Protein AF-A0A6J4E8U5-F1 (afdb_monomer)

Secondary structure (DSSP, 8-state):
-PPPPPP--PPTTTT--TT----S--GGGGGGGHHHHSTT---HHHHHHHHHHHHHHHHHHHHHSSPBP-SS-EE-TT-EEEETTEEEEESS-EES--GGG-TTTEEE-S--HHHHHHHHHHHHTTT-TTEEEEEEP--SSSPPPTTEEEESSSSGGG--EEEEESB-TTS-B-TTTTTS--TT-EEEEEETTTT--EEEEEE-SPPEE-SSEEEEEEEEEEEESSSPPTT-EEEEEEE-SSSSS-PSPTT-EEEES-GGGPPTTEEE-BS-EEETTT-HHHHHHHHTT-S-EE-HHHHHH-GGGTTSEE-TTSSSEEEPPBSS--STT---S-----SSTTS-SSTTPPPPP--------------------TT--------S-----S---TT----PSP---SSS-S----SS---S----EEEEE--SS---HHHHHHHHHHHHHHHHHHHHHHHHTSPPPTTTT--EEE-TTT--TT--EE--SSS-EEEEEE-SSS-EEEEETTEEEEEEESEEEEEE-TT-EEEEEES--TT-EEEEE-

Structure (mmCIF, N/CA/C/O backbone):
data_AF-A0A6J4E8U5-F1
#
_entry.id   AF-A0A6J4E8U5-F1
#
loop_
_atom_site.group_PDB
_atom_site.id
_atom_site.type_symbol
_atom_site.label_atom_id
_atom_site.label_alt_id
_atom_site.label_comp_id
_atom_site.label_asym_id
_atom_site.label_entity_id
_atom_site.label_seq_id
_atom_site.pdbx_PDB_ins_code
_atom_site.Cartn_x
_atom_site.Cartn_y
_atom_site.Cartn_z
_atom_site.occupancy
_atom_site.B_iso_or_equiv
_atom_site.auth_seq_id
_atom_site.auth_comp_id
_atom_site.auth_asym_id
_atom_site.auth_atom_id
_atom_site.pdbx_PDB_model_num
ATOM 1 N N . MET A 1 1 ? -36.300 -8.104 49.965 1.00 54.97 1 MET A N 1
ATOM 2 C CA . MET A 1 1 ? -35.689 -7.523 51.179 1.00 54.97 1 MET A CA 1
ATOM 3 C C . MET A 1 1 ? -36.509 -6.294 51.526 1.00 54.97 1 MET A C 1
ATOM 5 O O . MET A 1 1 ? -36.659 -5.447 50.656 1.00 54.97 1 MET A O 1
ATOM 9 N N . THR A 1 2 ? -37.132 -6.241 52.702 1.00 74.25 2 THR A N 1
ATOM 10 C CA . THR A 1 2 ? -37.970 -5.097 53.093 1.00 74.25 2 THR A CA 1
ATOM 11 C C . THR A 1 2 ? -37.057 -3.926 53.445 1.00 74.25 2 THR A C 1
ATOM 13 O O . THR A 1 2 ? -36.171 -4.069 54.292 1.00 74.25 2 THR A O 1
ATOM 16 N N . GLN A 1 3 ? -37.217 -2.801 52.753 1.00 75.38 3 GLN A N 1
ATOM 17 C CA . GLN A 1 3 ? -36.509 -1.573 53.093 1.00 75.38 3 GLN A CA 1
ATOM 18 C C . GLN A 1 3 ? -37.220 -0.945 54.292 1.00 75.38 3 GLN A C 1
ATOM 20 O O . GLN A 1 3 ? -38.432 -0.732 54.233 1.00 75.38 3 GLN A O 1
ATOM 25 N N . TYR A 1 4 ? -36.499 -0.710 55.388 1.00 86.62 4 TYR A N 1
ATOM 26 C CA . TYR A 1 4 ? -37.088 -0.050 56.553 1.00 86.62 4 TYR A CA 1
ATOM 27 C C . TYR A 1 4 ? -37.432 1.396 56.194 1.00 86.62 4 TYR A C 1
ATOM 29 O O . TYR A 1 4 ? -36.729 2.042 55.410 1.00 86.62 4 TYR A O 1
ATOM 37 N N . THR A 1 5 ? -38.547 1.887 56.726 1.00 85.69 5 THR A N 1
ATOM 38 C CA . THR A 1 5 ? -38.986 3.265 56.522 1.00 85.69 5 THR A CA 1
ATOM 39 C C . THR A 1 5 ? -38.118 4.222 57.323 1.00 85.69 5 THR A C 1
ATOM 41 O O . THR A 1 5 ? -37.536 3.862 58.346 1.00 85.69 5 THR A O 1
ATOM 44 N N . ARG A 1 6 ? -38.040 5.461 56.847 1.00 87.94 6 ARG A N 1
ATOM 45 C CA . ARG A 1 6 ? -37.359 6.539 57.553 1.00 87.94 6 ARG A CA 1
ATOM 46 C C . ARG A 1 6 ? -38.002 6.771 58.936 1.00 87.94 6 ARG A C 1
ATOM 48 O O . ARG A 1 6 ? -39.231 6.722 59.017 1.00 87.94 6 ARG A O 1
ATOM 55 N N . PRO A 1 7 ? -37.210 7.023 59.996 1.00 87.56 7 PRO A N 1
ATOM 56 C CA . PRO A 1 7 ? -37.738 7.422 61.300 1.00 87.56 7 PRO A CA 1
ATOM 57 C C . PRO A 1 7 ? -38.568 8.708 61.221 1.00 87.56 7 PRO A C 1
ATOM 59 O O . PRO A 1 7 ? -38.315 9.562 60.377 1.00 87.56 7 PRO A O 1
ATOM 62 N N . ASP A 1 8 ? -39.521 8.856 62.136 1.00 85.44 8 ASP A N 1
ATOM 63 C CA . ASP A 1 8 ? -40.472 9.971 62.234 1.00 85.44 8 ASP A CA 1
ATOM 64 C C . ASP A 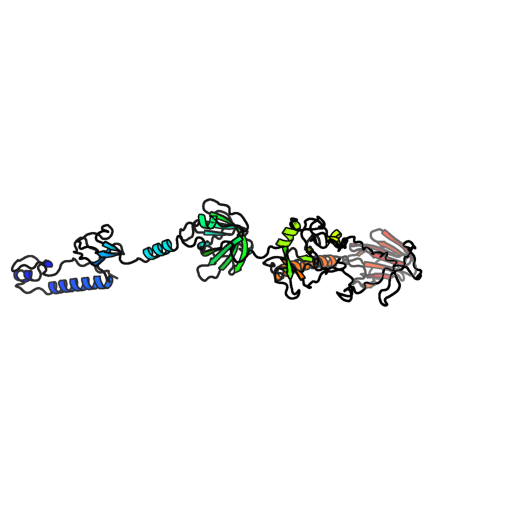1 8 ? -39.874 11.277 62.790 1.00 85.44 8 ASP A C 1
ATOM 66 O O . ASP A 1 8 ? -40.615 12.215 63.059 1.00 85.44 8 ASP A O 1
ATOM 70 N N . GLU A 1 9 ? -38.548 11.336 62.971 1.00 86.75 9 GLU A N 1
ATOM 71 C CA . GLU A 1 9 ? -37.777 12.478 63.511 1.00 86.75 9 GLU A CA 1
ATOM 72 C C . GLU A 1 9 ? -38.134 12.883 64.950 1.00 86.75 9 GLU A C 1
ATOM 74 O O . GLU A 1 9 ? -37.489 13.745 65.546 1.00 86.75 9 GLU A O 1
ATOM 79 N N . LEU A 1 10 ? -39.125 12.232 65.560 1.00 86.06 10 LEU A N 1
ATOM 80 C CA . LEU A 1 10 ? -39.510 12.492 66.934 1.00 86.06 10 LEU A CA 1
ATOM 81 C C . LEU A 1 10 ? -38.451 11.909 67.866 1.00 86.06 10 LEU A C 1
ATOM 83 O O . LEU A 1 10 ? -38.096 10.731 67.788 1.00 86.06 10 LEU A O 1
ATOM 87 N N . VAL A 1 11 ? -37.975 12.718 68.806 1.00 84.44 11 VAL A N 1
ATOM 88 C CA . VAL A 1 11 ? -37.080 12.276 69.880 1.00 84.44 11 VAL A CA 1
ATOM 89 C C . VAL A 1 11 ? -3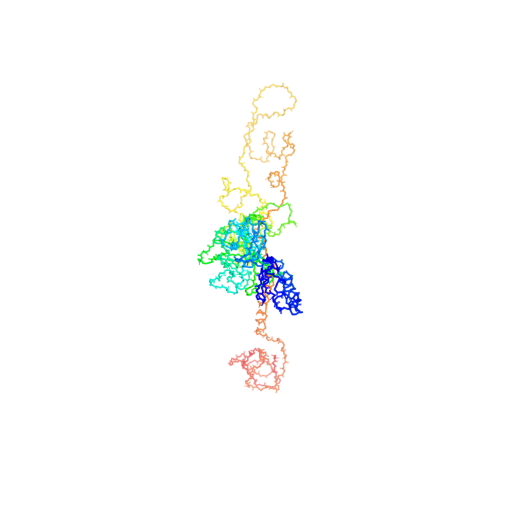7.920 11.966 71.115 1.00 84.44 11 VAL A C 1
ATOM 91 O O . VAL A 1 11 ? -38.792 12.740 71.500 1.00 84.44 11 VAL A O 1
ATOM 94 N N . PHE A 1 12 ? -37.683 10.809 71.735 1.00 85.62 12 PHE A N 1
ATOM 95 C CA . PHE A 1 12 ? -38.427 10.425 72.934 1.00 85.62 12 PHE A CA 1
ATOM 96 C C . PHE A 1 12 ? -38.141 11.401 74.084 1.00 85.62 12 PHE A C 1
ATOM 98 O O . PHE A 1 12 ? -36.977 11.670 74.375 1.00 85.62 12 PHE A O 1
ATOM 105 N N . ALA A 1 13 ? -39.193 11.891 74.744 1.00 81.19 13 ALA A N 1
ATOM 106 C CA . ALA A 1 13 ? -39.116 12.830 75.871 1.00 81.19 13 ALA A CA 1
ATOM 107 C C . ALA A 1 13 ? -38.509 14.224 75.563 1.00 81.19 13 ALA A C 1
ATOM 109 O O . ALA A 1 13 ? -38.202 14.965 76.496 1.00 81.19 13 ALA A O 1
ATOM 110 N N . SER A 1 14 ? -38.364 14.625 74.292 1.00 81.62 14 SER A N 1
ATOM 111 C CA . SER A 1 14 ? -37.821 15.946 73.919 1.00 81.62 14 SER A CA 1
ATOM 112 C C . SER A 1 14 ? -38.694 17.144 74.319 1.00 81.62 14 SER A C 1
ATOM 114 O O . SER A 1 14 ? -38.181 18.245 74.499 1.00 81.62 14 SER A O 1
ATOM 116 N N . GLY A 1 15 ? -40.002 16.942 74.473 1.00 72.19 15 GLY A N 1
ATOM 117 C CA . GLY A 1 15 ? -40.992 17.939 74.888 1.00 72.19 15 GLY A CA 1
ATOM 118 C C . GLY A 1 15 ? -41.545 17.715 76.298 1.00 72.19 15 GLY A C 1
ATOM 119 O O . GLY A 1 15 ? -42.555 18.321 76.659 1.00 72.19 15 GLY A O 1
ATOM 120 N N . ALA A 1 16 ? -40.932 16.833 77.095 1.00 73.44 16 ALA A N 1
ATOM 121 C CA . ALA A 1 16 ? -41.407 16.497 78.434 1.00 73.44 16 ALA A CA 1
ATOM 122 C C . ALA A 1 16 ? -41.320 17.710 79.384 1.00 73.44 16 ALA A C 1
ATOM 124 O O . ALA A 1 16 ? -40.240 18.081 79.845 1.00 73.44 16 ALA A O 1
ATOM 125 N N . LYS A 1 17 ? -42.465 18.325 79.709 1.00 67.44 17 LYS A N 1
ATOM 126 C CA . LYS A 1 17 ? -42.569 19.343 80.767 1.00 67.44 17 LYS A CA 1
ATOM 127 C C . LYS A 1 17 ? -42.861 18.691 82.125 1.00 67.44 17 LYS A C 1
ATOM 129 O O . LYS A 1 17 ? -43.536 17.661 82.163 1.00 67.44 17 LYS A O 1
ATOM 134 N N . PRO A 1 18 ? -42.438 19.294 83.249 1.00 58.97 18 PRO A N 1
ATOM 135 C CA . PRO A 1 18 ? -42.815 18.811 84.575 1.00 58.97 18 PRO A CA 1
ATOM 136 C C . PRO A 1 18 ? -44.346 18.791 84.759 1.00 58.97 18 PRO A C 1
ATOM 138 O O . PRO A 1 18 ? -44.987 19.836 84.680 1.00 58.97 18 PRO A O 1
ATOM 141 N N . GLY A 1 19 ? -44.927 17.614 85.020 1.00 61.56 19 GLY A N 1
ATOM 142 C CA . GLY A 1 19 ? -46.295 17.456 85.547 1.00 61.56 19 GLY A CA 1
ATOM 143 C C . GLY A 1 19 ? -47.474 17.659 84.583 1.00 61.56 19 GLY A C 1
ATOM 144 O O . GLY A 1 19 ? -48.606 17.749 85.042 1.00 61.56 19 GLY A O 1
ATOM 145 N N . GLU A 1 20 ? -47.253 17.749 83.273 1.00 53.22 20 GLU A N 1
ATOM 146 C CA . GLU A 1 20 ? -48.336 17.918 82.292 1.00 53.22 20 GLU A CA 1
ATOM 147 C C . GLU A 1 20 ? -48.806 16.515 81.785 1.00 53.22 20 GLU A C 1
ATOM 149 O O . GLU A 1 20 ? -47.967 15.622 81.618 1.00 53.22 20 GLU A O 1
ATOM 154 N N . LEU A 1 21 ? -50.090 16.345 81.415 1.00 59.47 21 LEU A N 1
ATOM 155 C CA . LEU A 1 21 ? -50.788 15.052 81.226 1.00 59.47 21 LEU A CA 1
ATOM 156 C C . LEU A 1 21 ? -51.552 14.966 79.866 1.00 59.47 21 LEU A C 1
ATOM 158 O O . LEU A 1 21 ? -52.423 15.801 79.628 1.00 59.47 21 LEU A O 1
ATOM 162 N N . GLN A 1 22 ? -51.260 14.001 78.965 1.00 55.72 22 GLN A N 1
ATOM 163 C CA . GLN A 1 22 ? -52.022 13.720 77.707 1.00 55.72 22 GLN A CA 1
ATOM 164 C C . GLN A 1 22 ? -51.954 12.236 77.252 1.00 55.72 22 GLN A C 1
ATOM 166 O O . GLN A 1 22 ? -51.261 11.431 77.862 1.00 55.72 22 GLN A O 1
ATOM 171 N N . SER A 1 23 ? -52.693 11.859 76.194 1.00 57.03 23 SER A N 1
ATOM 172 C CA . SER A 1 23 ? -52.841 10.496 75.639 1.00 57.03 23 SER A CA 1
ATOM 173 C C . SER A 1 23 ? -51.574 9.933 74.963 1.00 57.03 23 SER A C 1
ATOM 175 O O . SER A 1 23 ? -50.924 10.631 74.194 1.00 57.03 23 SER A O 1
ATOM 177 N N . PHE A 1 24 ? -51.250 8.650 75.181 1.00 60.25 24 PHE A N 1
ATOM 178 C CA . PHE A 1 24 ? -50.184 7.936 74.450 1.00 60.25 24 PHE A CA 1
ATOM 179 C C . PHE A 1 24 ? -50.704 7.410 73.087 1.00 60.25 24 PHE A C 1
ATOM 181 O O . PHE A 1 24 ? -51.873 7.018 73.036 1.00 60.25 24 PHE A O 1
ATOM 188 N N . PRO A 1 25 ? -49.899 7.329 71.996 1.00 66.12 25 PRO A N 1
ATOM 189 C CA . PRO A 1 25 ? -48.463 7.610 71.881 1.00 66.12 25 PRO A CA 1
ATOM 190 C C . PRO A 1 25 ? -48.136 9.079 71.583 1.00 66.12 25 PRO A C 1
ATOM 192 O O . PRO A 1 25 ? -48.115 9.505 70.433 1.00 66.12 25 PRO A O 1
ATOM 195 N N . ASP A 1 26 ? -47.781 9.830 72.624 1.00 75.25 26 ASP A N 1
ATOM 196 C CA . ASP A 1 26 ? -47.154 11.150 72.513 1.00 75.25 26 ASP A CA 1
ATOM 197 C C . ASP A 1 26 ? -45.639 10.989 72.731 1.00 75.25 26 ASP A C 1
ATOM 199 O O . ASP A 1 26 ? -45.117 11.103 73.844 1.00 75.25 26 ASP A O 1
ATOM 203 N N . ILE A 1 27 ? -44.935 10.610 71.658 1.00 83.25 27 ILE A N 1
ATOM 204 C CA . ILE A 1 27 ? -43.499 10.282 71.678 1.00 83.25 27 ILE A CA 1
ATOM 205 C C . ILE A 1 27 ? -42.634 11.426 72.256 1.00 83.25 27 ILE A C 1
ATOM 207 O O . ILE A 1 27 ? -41.789 11.133 73.114 1.00 83.25 27 ILE A O 1
ATOM 211 N N . PRO A 1 28 ? -42.825 12.707 71.872 1.00 81.94 28 PRO A N 1
ATOM 212 C CA . PRO A 1 28 ? -42.079 13.828 72.447 1.00 81.94 28 PRO A CA 1
ATOM 213 C C . PRO A 1 28 ? -42.230 14.003 73.962 1.00 81.94 28 PRO A C 1
ATOM 215 O O . PRO A 1 28 ? -41.312 14.503 74.599 1.00 81.94 28 PRO A O 1
ATOM 218 N N . ARG A 1 29 ? -43.338 13.594 74.586 1.00 75.38 29 ARG A N 1
ATOM 219 C CA . ARG A 1 29 ? -43.582 13.804 76.028 1.00 75.38 29 ARG A CA 1
ATOM 220 C C . ARG A 1 29 ? -42.949 12.747 76.937 1.00 75.38 29 ARG A C 1
ATOM 222 O O . ARG A 1 29 ? -42.732 12.984 78.126 1.00 75.38 29 ARG A O 1
ATOM 229 N N . GLY A 1 30 ? -42.628 11.579 76.390 1.00 76.81 30 GLY A N 1
ATOM 230 C CA . GLY A 1 30 ? -41.984 10.498 77.130 1.00 76.81 30 GLY A CA 1
ATOM 231 C C . GLY A 1 30 ? -42.890 9.814 78.162 1.00 76.81 30 GLY A C 1
ATOM 232 O O . GLY A 1 30 ? -44.110 9.774 78.023 1.00 76.81 30 GLY A O 1
ATOM 233 N N . TRP A 1 31 ? -42.296 9.265 79.228 1.00 75.19 31 TRP A N 1
ATOM 234 C CA . TRP A 1 31 ? -43.029 8.500 80.249 1.00 75.19 31 TRP A CA 1
ATOM 235 C C . TRP A 1 31 ? -43.909 9.342 81.182 1.00 75.19 31 TRP A C 1
ATOM 237 O O . TRP A 1 31 ? -44.617 8.767 81.996 1.00 75.19 31 TRP A O 1
ATOM 247 N N . GLY A 1 32 ? -43.926 10.676 81.071 1.00 68.69 32 GLY A N 1
ATOM 248 C CA . GLY A 1 32 ? -44.781 11.533 81.909 1.00 68.69 32 GLY A CA 1
ATOM 249 C C . GLY A 1 32 ? -46.279 11.190 81.839 1.00 68.69 32 GLY A C 1
ATOM 250 O O . GLY A 1 32 ? -47.021 11.505 82.759 1.00 68.69 32 GLY A O 1
ATOM 251 N N . VAL A 1 33 ? -46.699 10.476 80.790 1.00 68.50 33 VAL A N 1
ATOM 252 C CA . VAL A 1 33 ? -48.064 9.976 80.555 1.00 68.50 33 VAL A CA 1
ATOM 253 C C . VAL A 1 33 ? -48.461 8.792 81.457 1.00 68.50 33 VAL A C 1
ATOM 255 O O . VAL A 1 33 ? -49.646 8.501 81.627 1.00 68.50 33 VAL A O 1
ATOM 258 N N . THR A 1 34 ? -47.496 8.074 82.041 1.00 70.12 34 THR A N 1
ATOM 259 C CA . THR A 1 34 ? -47.772 6.828 82.783 1.00 70.12 34 THR A CA 1
ATOM 260 C C . THR A 1 34 ? -48.502 7.076 84.100 1.00 70.12 34 THR A C 1
ATOM 262 O O . THR A 1 34 ? -49.233 6.202 84.562 1.00 70.12 34 THR A O 1
ATOM 265 N N . PHE A 1 35 ? -48.354 8.260 84.705 1.00 68.50 35 PHE A N 1
ATOM 266 C CA . PHE A 1 35 ? -49.003 8.596 85.975 1.00 68.50 35 PHE A CA 1
ATOM 267 C C . PHE A 1 35 ? -50.536 8.608 85.883 1.00 68.50 35 PHE A C 1
ATOM 269 O O . PHE A 1 35 ? -51.182 8.142 86.820 1.00 68.50 35 PHE A O 1
ATOM 276 N N . ASP A 1 36 ? -51.109 9.014 84.745 1.00 61.97 36 ASP A N 1
ATOM 277 C CA . ASP A 1 36 ? -52.570 9.097 84.568 1.00 61.97 36 ASP A CA 1
ATOM 278 C C . ASP A 1 36 ? -53.208 7.802 84.088 1.00 61.97 36 ASP A C 1
ATOM 280 O O . ASP A 1 36 ? -54.362 7.515 84.395 1.00 61.97 36 ASP A O 1
ATOM 284 N N . GLN A 1 37 ? -52.478 7.040 83.274 1.00 69.00 37 GLN A N 1
ATOM 285 C CA . GLN A 1 37 ? -53.048 5.908 82.542 1.00 69.00 37 GLN A CA 1
ATOM 286 C C . GLN A 1 37 ? -52.728 4.574 83.202 1.00 69.00 37 GLN A C 1
ATOM 288 O O . GLN A 1 37 ? -53.488 3.619 83.066 1.00 69.00 37 GLN A O 1
ATOM 293 N N . THR A 1 38 ? -51.601 4.497 83.908 1.00 73.19 38 THR A N 1
ATOM 294 C CA . THR A 1 38 ? -51.058 3.233 84.413 1.00 73.19 38 THR A CA 1
ATOM 295 C C . THR A 1 38 ? -50.432 3.381 85.798 1.00 73.19 38 THR A C 1
ATOM 297 O O . THR A 1 38 ? -49.578 2.590 86.199 1.00 73.19 38 THR A O 1
ATOM 300 N N . THR A 1 39 ? -50.853 4.413 86.541 1.00 77.06 39 THR A N 1
ATOM 301 C CA . THR A 1 39 ? -50.437 4.663 87.932 1.00 77.06 39 THR A CA 1
ATOM 302 C C . THR A 1 39 ? -48.913 4.780 88.086 1.00 77.06 39 THR A C 1
ATOM 304 O O . THR A 1 39 ? -48.323 4.334 89.066 1.00 77.06 39 THR A O 1
ATOM 307 N N . GLY A 1 40 ? -48.256 5.370 87.088 1.00 72.06 40 GLY A N 1
ATOM 308 C CA . GLY A 1 40 ? -46.817 5.638 87.072 1.00 72.06 40 GLY A CA 1
ATOM 309 C C . GLY A 1 40 ? -45.962 4.506 86.499 1.00 72.06 40 GLY A C 1
ATOM 310 O O . GLY A 1 40 ? -44.753 4.687 86.364 1.00 72.06 40 GLY A O 1
ATOM 311 N N . VAL A 1 41 ? -46.550 3.367 86.108 1.00 77.94 41 VAL A N 1
ATOM 312 C CA . VAL A 1 41 ? -45.803 2.203 85.596 1.00 77.94 41 VAL A CA 1
ATOM 313 C C . VAL A 1 41 ? -46.083 1.992 84.105 1.00 77.94 41 VAL A C 1
ATOM 315 O O . VAL A 1 41 ? -47.188 1.585 83.755 1.00 77.94 41 VAL A O 1
ATOM 318 N N . PRO A 1 42 ? -45.127 2.244 83.195 1.00 77.50 42 PRO A N 1
ATOM 319 C CA . PRO A 1 42 ? -45.363 2.025 81.773 1.00 77.50 42 PRO A CA 1
ATOM 320 C C . PRO A 1 42 ? -45.627 0.547 81.422 1.00 77.50 42 PRO A C 1
ATOM 322 O O . PRO A 1 42 ? -44.873 -0.323 81.866 1.00 77.50 42 PRO A O 1
ATOM 325 N N . PRO A 1 43 ? -46.650 0.237 80.598 1.00 81.44 43 PRO A N 1
ATOM 326 C CA . PRO A 1 43 ? -46.920 -1.118 80.125 1.00 81.44 43 PRO A CA 1
ATOM 327 C C . PRO A 1 43 ? -45.787 -1.686 79.270 1.00 81.44 43 PRO A C 1
ATOM 329 O O . PRO A 1 43 ? -45.115 -0.962 78.532 1.00 81.44 43 PRO A O 1
ATOM 332 N N . MET A 1 44 ? -45.651 -3.016 79.275 1.00 82.25 44 MET A N 1
ATOM 333 C CA . MET A 1 44 ? -44.673 -3.741 78.449 1.00 82.25 44 MET A CA 1
ATOM 334 C C . MET A 1 44 ? -44.825 -3.441 76.947 1.00 82.25 44 MET A C 1
ATOM 336 O O . MET A 1 44 ? -43.844 -3.388 76.211 1.00 82.25 44 MET A O 1
ATOM 340 N N . GLU A 1 45 ? -46.050 -3.186 76.485 1.00 81.19 45 GLU A N 1
ATOM 341 C CA . GLU A 1 45 ? -46.334 -2.831 75.091 1.00 81.19 45 GLU A CA 1
ATOM 342 C C . GLU A 1 45 ? -45.668 -1.515 74.666 1.00 81.19 45 GLU A C 1
ATOM 344 O O . GLU A 1 45 ? -45.194 -1.406 73.535 1.00 81.19 45 GLU A O 1
ATOM 349 N N . TRP A 1 46 ? -45.560 -0.534 75.569 1.00 82.12 46 TRP A N 1
ATOM 350 C CA . TRP A 1 46 ? -44.908 0.745 75.269 1.00 82.12 46 TRP A CA 1
ATOM 351 C C . TRP A 1 46 ? -43.387 0.579 75.182 1.00 82.12 46 TRP A C 1
ATOM 353 O O . TRP A 1 46 ? -42.753 1.175 74.310 1.00 82.12 46 TRP A O 1
ATOM 363 N N . PHE A 1 47 ? -42.802 -0.283 76.023 1.00 82.88 47 PHE A N 1
ATOM 364 C CA . PHE A 1 47 ? -41.392 -0.670 75.909 1.00 82.88 47 PHE A CA 1
ATOM 365 C C . PHE A 1 47 ? -41.115 -1.385 74.586 1.00 82.88 47 PHE A C 1
ATOM 367 O O . PHE A 1 47 ? -40.195 -1.000 73.866 1.00 82.88 47 PHE A O 1
ATOM 374 N N . ASN A 1 48 ? -41.946 -2.365 74.222 1.00 85.69 48 ASN A N 1
ATOM 375 C CA . ASN A 1 48 ? -41.831 -3.069 72.945 1.00 85.69 48 ASN A CA 1
ATOM 376 C C . ASN A 1 48 ? -41.917 -2.102 71.755 1.00 85.69 48 ASN A C 1
ATOM 378 O O . ASN A 1 48 ? -41.126 -2.214 70.820 1.00 85.69 48 ASN A O 1
ATOM 382 N N . ALA A 1 49 ? -42.829 -1.125 71.798 1.00 85.50 49 ALA A N 1
ATOM 383 C CA . ALA A 1 49 ? -42.955 -0.104 70.760 1.00 85.50 49 ALA A CA 1
ATOM 384 C C . ALA A 1 49 ? -41.710 0.798 70.662 1.00 85.50 49 ALA A C 1
ATOM 386 O O . ALA A 1 49 ? -41.239 1.076 69.558 1.00 85.50 49 ALA A O 1
ATOM 387 N N . LEU A 1 50 ? -41.144 1.222 71.798 1.00 86.50 50 LEU A N 1
ATOM 388 C CA . LEU A 1 50 ? -39.947 2.067 71.834 1.00 86.50 50 LEU A CA 1
ATOM 389 C C . LEU A 1 50 ? -38.702 1.331 71.313 1.00 86.50 50 LEU A C 1
ATOM 391 O O . LEU A 1 50 ? -37.958 1.883 70.497 1.00 86.50 50 LEU A O 1
ATOM 395 N N . PHE A 1 51 ? -38.486 0.086 71.752 1.00 88.88 51 PHE A N 1
ATOM 396 C CA . PHE A 1 51 ? -37.382 -0.743 71.262 1.00 88.88 51 PHE A CA 1
ATOM 397 C C . PHE A 1 51 ? -37.531 -1.045 69.775 1.00 88.88 51 PHE A C 1
ATOM 399 O O . PHE A 1 51 ? -36.575 -0.869 69.027 1.00 88.88 51 PHE A O 1
ATOM 406 N N . LYS A 1 52 ? -38.744 -1.384 69.321 1.00 89.25 52 LYS A N 1
ATOM 407 C CA . LYS A 1 52 ? -39.024 -1.590 67.899 1.00 89.25 52 LYS A CA 1
ATOM 408 C C . LYS A 1 52 ? -38.700 -0.345 67.069 1.00 89.25 52 LYS A C 1
ATOM 410 O O . LYS A 1 52 ? -37.979 -0.465 66.086 1.00 89.25 52 LYS A O 1
ATOM 415 N N . ARG A 1 53 ? -39.160 0.846 67.480 1.00 90.31 53 ARG A N 1
ATOM 416 C CA . ARG A 1 53 ? -38.851 2.111 66.782 1.00 90.31 53 ARG A CA 1
ATOM 417 C C . ARG A 1 53 ? -37.341 2.359 66.696 1.00 90.31 53 ARG A C 1
ATOM 419 O O . ARG A 1 53 ? -36.848 2.796 65.660 1.00 90.31 53 ARG A O 1
ATOM 426 N N . SER A 1 54 ? -36.612 2.053 67.767 1.00 89.06 54 SER A N 1
ATOM 427 C CA . SER A 1 54 ? -35.157 2.229 67.831 1.00 89.06 54 SER A CA 1
ATOM 428 C C . SER A 1 54 ? -34.426 1.249 66.906 1.00 89.06 54 SER A C 1
ATOM 430 O O . SER A 1 54 ? -33.574 1.659 66.119 1.00 89.06 54 SER A O 1
ATOM 432 N N . ASP A 1 55 ? -34.803 -0.029 66.933 1.00 91.50 55 ASP A N 1
ATOM 433 C CA . ASP A 1 55 ? -34.233 -1.062 66.067 1.00 91.50 55 ASP A CA 1
ATOM 434 C C . ASP A 1 55 ? -34.544 -0.807 64.589 1.00 91.50 55 ASP A C 1
ATOM 436 O O . ASP A 1 55 ? -33.667 -0.963 63.740 1.00 91.50 55 ASP A O 1
ATOM 440 N N . GLU A 1 56 ? -35.763 -0.376 64.258 1.00 92.38 56 GLU A N 1
ATOM 441 C CA . GLU A 1 56 ? -36.147 -0.019 62.889 1.00 92.38 56 GLU A CA 1
ATOM 442 C C . GLU A 1 56 ? -35.347 1.188 62.377 1.00 92.38 56 GLU A C 1
ATOM 444 O O . GLU A 1 56 ? -34.883 1.168 61.235 1.00 92.38 56 GLU A O 1
ATOM 449 N N . ALA A 1 57 ? -35.081 2.184 63.231 1.00 89.69 57 ALA A N 1
ATOM 450 C CA . ALA A 1 57 ? -34.219 3.316 62.895 1.00 89.69 57 ALA A CA 1
ATOM 451 C C . ALA A 1 57 ? -32.758 2.894 62.655 1.00 89.69 57 ALA A C 1
ATOM 453 O O . ALA A 1 57 ? -32.133 3.326 61.681 1.00 89.69 57 ALA A O 1
ATOM 454 N N . VAL A 1 58 ? -32.215 1.998 63.486 1.00 90.19 58 VAL A N 1
ATOM 455 C CA . VAL A 1 58 ? -30.869 1.434 63.285 1.00 90.19 58 VAL A CA 1
ATOM 456 C C . VAL A 1 58 ? -30.816 0.611 61.999 1.00 90.19 58 VAL A C 1
ATOM 458 O O . VAL A 1 58 ? -29.882 0.751 61.211 1.00 90.19 58 VAL A O 1
ATOM 461 N N . ARG A 1 59 ? -31.829 -0.221 61.734 1.00 92.94 59 ARG A N 1
ATOM 462 C CA . ARG A 1 59 ? -31.921 -1.017 60.503 1.00 92.94 59 ARG A CA 1
ATOM 463 C C . ARG A 1 59 ? -32.011 -0.139 59.256 1.00 92.94 59 ARG A C 1
ATOM 465 O O . ARG A 1 59 ? -31.351 -0.455 58.268 1.00 92.94 59 ARG A O 1
ATOM 472 N N . TYR A 1 60 ? -32.763 0.961 59.307 1.00 93.00 60 TYR A N 1
ATOM 473 C CA . TYR A 1 60 ? -32.814 1.966 58.243 1.00 93.00 60 TYR A CA 1
ATOM 474 C C . TYR A 1 60 ? -31.417 2.525 57.932 1.00 93.00 60 TYR A C 1
ATOM 476 O O . TYR A 1 60 ? -30.983 2.504 56.777 1.00 93.00 60 TYR A O 1
ATOM 484 N N . LEU A 1 61 ? -30.676 2.948 58.963 1.00 90.19 61 LEU A N 1
ATOM 485 C CA . LEU A 1 61 ? -29.321 3.479 58.799 1.00 90.19 61 LEU A CA 1
ATOM 486 C C . LEU A 1 61 ? -28.326 2.413 58.323 1.00 90.19 61 LEU A C 1
ATOM 488 O O . LEU A 1 61 ? -27.508 2.704 57.459 1.00 90.19 61 LEU A O 1
ATOM 492 N N . LEU A 1 62 ? -28.418 1.169 58.800 1.00 90.69 62 LEU A N 1
ATOM 493 C CA . LEU A 1 62 ? -27.570 0.068 58.322 1.00 90.69 62 LEU A CA 1
ATOM 494 C C . LEU A 1 62 ? -27.823 -0.272 56.847 1.00 90.69 62 LEU A C 1
ATOM 496 O O . LEU A 1 62 ? -26.895 -0.668 56.147 1.00 90.69 62 LEU A O 1
ATOM 500 N N . GLN A 1 63 ? -29.061 -0.125 56.364 1.00 90.00 63 GLN A N 1
ATOM 501 C CA . GLN A 1 63 ? -29.396 -0.364 54.959 1.00 90.00 63 GLN A CA 1
ATOM 502 C C . GLN A 1 63 ? -28.940 0.771 54.037 1.00 90.00 63 GLN A C 1
ATOM 504 O O . GLN A 1 63 ? -28.567 0.507 52.896 1.00 90.00 63 GLN A O 1
ATOM 509 N N . ARG A 1 64 ? -28.998 2.027 54.496 1.00 86.88 64 ARG A N 1
ATOM 510 C CA . ARG A 1 64 ? -28.773 3.203 53.636 1.00 86.88 64 ARG A CA 1
ATOM 511 C C . ARG A 1 64 ? -27.444 3.920 53.852 1.00 86.88 64 ARG A C 1
ATOM 513 O O . ARG A 1 64 ? -26.997 4.635 52.955 1.00 86.88 64 ARG A O 1
ATOM 520 N N . GLY A 1 65 ? -26.830 3.772 55.022 1.00 88.94 65 GLY A N 1
ATOM 521 C CA . GLY A 1 65 ? -25.639 4.495 55.473 1.00 88.94 65 GLY A CA 1
ATOM 522 C C . GLY A 1 65 ? -25.902 5.970 55.798 1.00 88.94 65 GLY A C 1
ATOM 523 O O . GLY A 1 65 ? -25.586 6.428 56.891 1.00 88.94 65 GLY A O 1
ATOM 524 N N . ILE A 1 66 ? -26.503 6.708 54.860 1.00 90.38 66 ILE A N 1
ATOM 525 C CA . ILE A 1 66 ? -26.843 8.132 54.973 1.00 90.38 66 ILE A CA 1
ATOM 526 C C . ILE A 1 66 ? -28.366 8.277 54.888 1.00 90.38 66 ILE A C 1
ATOM 528 O O . ILE A 1 66 ? -28.997 7.688 54.010 1.00 90.38 66 ILE A O 1
ATOM 532 N N . GLY A 1 67 ? -28.955 9.053 55.799 1.00 90.56 67 GLY A N 1
ATOM 533 C CA . GLY A 1 67 ? -30.398 9.292 55.830 1.00 90.56 67 GLY A CA 1
ATOM 534 C C . GLY A 1 67 ? -30.904 10.082 54.621 1.00 90.56 67 GLY A C 1
ATOM 535 O O . GLY A 1 67 ? -30.181 10.877 54.019 1.00 90.56 67 GLY A O 1
ATOM 536 N N . GLU A 1 68 ? -32.165 9.867 54.264 1.00 93.06 68 GLU A N 1
ATOM 537 C CA . GLU A 1 68 ? -32.860 10.666 53.256 1.00 93.06 68 GLU A CA 1
ATOM 538 C C . GLU A 1 68 ? -33.116 12.085 53.753 1.00 93.06 68 GLU A C 1
ATOM 540 O O . GLU A 1 68 ? -33.318 12.324 54.946 1.00 93.06 68 GLU A O 1
ATOM 545 N N . TRP A 1 69 ? -33.132 13.016 52.804 1.00 94.50 69 TRP A N 1
ATOM 546 C CA . TRP A 1 69 ? -33.544 14.387 53.043 1.00 94.50 69 TRP A CA 1
ATOM 547 C C . TRP A 1 69 ? -35.003 14.472 53.524 1.00 94.50 69 TRP A C 1
ATOM 549 O O . TRP A 1 69 ? -35.867 13.699 53.106 1.00 94.50 69 TRP A O 1
ATOM 559 N N . SER A 1 70 ? -35.258 15.471 54.363 1.00 93.25 70 SER A N 1
ATOM 560 C CA . SER A 1 70 ? -36.537 15.807 54.964 1.00 93.25 70 SER A CA 1
ATOM 561 C C . SER A 1 70 ? -36.921 17.250 54.735 1.00 93.25 70 SER A C 1
ATOM 563 O O . SER A 1 70 ? -36.076 18.142 54.773 1.00 93.25 70 SER A O 1
ATOM 565 N N . THR A 1 71 ? -38.223 17.487 54.650 1.00 93.81 71 THR A N 1
ATOM 566 C CA . THR A 1 71 ? -38.822 18.819 54.732 1.00 93.81 71 THR A CA 1
ATOM 567 C C . THR A 1 71 ? -38.872 19.397 56.149 1.00 93.81 71 THR A C 1
ATOM 569 O O . THR A 1 71 ? -39.109 20.593 56.277 1.00 93.81 71 THR A O 1
ATOM 572 N N . THR A 1 72 ? -38.703 18.587 57.198 1.00 91.56 72 THR A N 1
ATOM 573 C CA . THR A 1 72 ? -38.900 18.989 58.608 1.00 91.56 72 THR A CA 1
ATOM 574 C C . THR A 1 72 ? -37.634 18.942 59.462 1.00 91.56 72 THR A C 1
ATOM 576 O O . THR A 1 72 ? -37.620 19.528 60.538 1.00 91.56 72 THR A O 1
ATOM 579 N N . GLU A 1 73 ? -36.568 18.311 58.973 1.00 92.44 73 GLU A N 1
ATOM 580 C CA . GLU A 1 73 ? -35.313 18.138 59.712 1.00 92.44 73 GLU A CA 1
ATOM 581 C C . GLU A 1 73 ? -34.432 19.401 59.693 1.00 92.44 73 GLU A C 1
ATOM 583 O O . GLU A 1 73 ? -34.346 20.117 58.682 1.00 92.44 73 GLU A O 1
ATOM 588 N N . ASP A 1 74 ? -33.719 19.616 60.801 1.00 93.31 74 ASP A N 1
ATOM 589 C CA . ASP A 1 74 ? -32.684 20.636 60.952 1.00 93.31 74 ASP A CA 1
ATOM 590 C C . ASP A 1 74 ? -31.321 20.115 60.464 1.00 93.31 74 ASP A C 1
ATOM 592 O O . ASP A 1 74 ? -30.735 19.183 61.018 1.00 93.31 74 ASP A O 1
ATOM 596 N N . TYR A 1 75 ? -30.759 20.762 59.443 1.00 95.44 75 TYR A N 1
ATOM 597 C CA . TYR A 1 75 ? -29.471 20.398 58.857 1.00 95.44 75 TYR A CA 1
ATOM 598 C C . TYR A 1 75 ? -28.381 21.405 59.235 1.00 95.44 75 TYR A C 1
ATOM 600 O O . TYR A 1 75 ? -28.312 22.476 58.625 1.00 95.44 75 TYR A O 1
ATOM 608 N N . PRO A 1 76 ? -27.483 21.093 60.191 1.00 96.19 76 PRO A N 1
ATOM 609 C CA . PRO A 1 76 ? -26.335 21.945 60.485 1.00 96.19 76 PRO A CA 1
ATOM 610 C C . PRO A 1 76 ? -25.332 21.961 59.322 1.00 96.19 76 PRO A C 1
ATOM 612 O O . PRO A 1 76 ? -25.277 21.042 58.500 1.00 96.19 76 PRO A O 1
ATOM 615 N N . THR A 1 77 ? -24.483 22.991 59.271 1.00 95.88 77 THR A N 1
ATOM 616 C CA . THR A 1 77 ? -23.379 23.058 58.301 1.00 95.88 77 THR A CA 1
ATOM 617 C C . THR A 1 77 ? -22.530 21.785 58.372 1.00 95.88 77 THR A C 1
ATOM 619 O O . THR A 1 77 ? -22.030 21.417 59.432 1.00 95.88 77 THR A O 1
ATOM 622 N N . GLY A 1 78 ? -22.349 21.114 57.234 1.00 93.19 78 GLY A N 1
ATOM 623 C CA . GLY A 1 78 ? -21.625 19.848 57.125 1.00 93.19 78 GLY A CA 1
ATOM 624 C C . GLY A 1 78 ? -22.481 18.580 57.219 1.00 93.19 78 GLY A C 1
ATOM 625 O O . GLY A 1 78 ? -21.932 17.500 56.999 1.00 93.19 78 GLY A O 1
ATOM 626 N N . ALA A 1 79 ? -23.789 18.677 57.484 1.00 94.50 79 ALA A N 1
ATOM 627 C CA . ALA A 1 79 ? -24.705 17.533 57.453 1.00 94.50 79 ALA A CA 1
ATOM 628 C C . ALA A 1 79 ? -24.760 16.877 56.063 1.00 94.50 79 ALA A C 1
ATOM 630 O O . ALA A 1 79 ? -24.614 17.565 55.051 1.00 94.50 79 ALA A O 1
ATOM 631 N N . HIS A 1 80 ? -24.979 15.558 56.016 1.00 93.75 80 HIS A N 1
ATOM 632 C CA . HIS A 1 80 ? -25.080 14.787 54.773 1.00 93.75 80 HIS A CA 1
ATOM 633 C C . HIS A 1 80 ? -26.443 14.110 54.649 1.00 93.75 80 HIS A C 1
ATOM 635 O O . HIS A 1 80 ? -26.930 13.537 55.622 1.00 93.75 80 HIS A O 1
ATOM 641 N N . VAL A 1 81 ? -27.024 14.141 53.449 1.00 93.44 81 VAL A N 1
ATOM 642 C CA . VAL A 1 81 ? -28.332 13.532 53.152 1.00 93.44 81 VAL A CA 1
ATOM 643 C C . VAL A 1 81 ? -28.375 12.907 51.762 1.00 93.44 81 VAL A C 1
ATOM 645 O O . VAL A 1 81 ? -27.583 13.259 50.885 1.00 93.44 81 VAL A O 1
ATOM 648 N N . GLN A 1 82 ? -29.336 12.009 51.551 1.00 92.31 82 GLN A N 1
ATOM 649 C CA . GLN A 1 82 ? -29.672 11.445 50.245 1.00 92.31 82 GLN A CA 1
ATOM 650 C C . GLN A 1 82 ? -30.933 12.095 49.658 1.00 92.31 82 GLN A C 1
ATOM 652 O O . GLN A 1 82 ? -31.961 12.180 50.327 1.00 92.31 82 GLN A O 1
ATOM 657 N N . GLU A 1 83 ? -30.886 12.505 48.389 1.00 91.06 83 GLU A N 1
ATOM 658 C CA . GLU A 1 83 ? -32.062 12.962 47.632 1.00 91.06 83 GLU A CA 1
ATOM 659 C C . GLU A 1 83 ? -31.880 12.634 46.145 1.00 91.06 83 GLU A C 1
ATOM 661 O O . GLU A 1 83 ? -30.802 12.843 45.590 1.00 91.06 83 GLU A O 1
ATOM 666 N N . GLY A 1 84 ? -32.903 12.048 45.511 1.00 86.12 84 GLY A N 1
ATOM 667 C CA . GLY A 1 84 ? -32.864 11.716 44.079 1.00 86.12 84 GLY A CA 1
ATOM 668 C C . GLY A 1 84 ? -31.754 10.734 43.669 1.00 86.12 84 GLY A C 1
ATOM 669 O O . GLY A 1 84 ? -31.277 10.795 42.541 1.00 86.12 84 GLY A O 1
ATOM 670 N N . GLY A 1 85 ? -31.300 9.866 44.582 1.00 83.25 85 GLY A N 1
ATOM 671 C CA . GLY A 1 85 ? -30.178 8.943 44.347 1.00 83.25 85 GLY A CA 1
ATOM 672 C C . GLY A 1 85 ? -28.786 9.585 44.451 1.00 83.25 85 GLY A C 1
ATOM 673 O O . GLY A 1 85 ? -27.789 8.921 44.173 1.00 83.25 85 GLY A O 1
ATOM 674 N N . LYS A 1 86 ? -28.708 10.855 44.862 1.00 86.25 86 LYS A N 1
ATOM 675 C CA . LYS A 1 86 ? -27.469 11.615 45.065 1.00 86.25 86 LYS A CA 1
ATOM 676 C C . LYS A 1 86 ? -27.187 11.829 46.548 1.00 86.25 86 LYS A C 1
ATOM 678 O O . LYS A 1 86 ? -28.104 11.780 47.368 1.00 86.25 86 LYS A O 1
ATOM 683 N N . VAL A 1 87 ? -25.924 12.106 46.876 1.00 91.50 87 VAL A N 1
ATOM 684 C CA . VAL A 1 87 ? -25.493 12.499 48.225 1.00 91.50 87 VAL A CA 1
ATOM 685 C C . VAL A 1 87 ? -25.163 13.983 48.232 1.00 91.50 87 VAL A C 1
ATOM 687 O O . VAL A 1 87 ? -24.400 14.469 47.395 1.00 91.50 87 VAL A O 1
ATOM 690 N N . TRP A 1 88 ? -25.725 14.685 49.205 1.00 93.31 88 TRP A N 1
ATOM 691 C CA . TRP A 1 88 ? -25.599 16.125 49.363 1.00 93.31 88 TRP A CA 1
ATOM 692 C C . TRP A 1 88 ? -24.964 16.457 50.706 1.00 93.31 88 TRP A C 1
ATOM 694 O O . TRP A 1 88 ? -25.213 15.769 51.694 1.00 93.31 88 TRP A O 1
ATOM 704 N N . LYS A 1 89 ? -24.183 17.537 50.749 1.00 94.69 89 LYS A N 1
ATOM 705 C CA . LYS A 1 89 ? -23.628 18.129 51.968 1.00 94.69 89 LYS A CA 1
ATOM 706 C C . LYS A 1 89 ? -24.155 19.546 52.155 1.00 94.69 89 LYS A C 1
ATOM 708 O O . LYS A 1 89 ? -24.128 20.347 51.218 1.00 94.69 89 LYS A O 1
ATOM 713 N N . ALA A 1 90 ? -24.585 19.868 53.368 1.00 95.88 90 ALA A N 1
ATOM 714 C CA . ALA A 1 90 ? -25.005 21.213 53.729 1.00 95.88 90 ALA A CA 1
ATOM 715 C C . ALA A 1 90 ? -23.785 22.152 53.792 1.00 95.88 90 ALA A C 1
ATOM 717 O O . ALA A 1 90 ? -22.861 21.947 54.583 1.00 95.88 90 ALA A O 1
ATOM 718 N N . LYS A 1 91 ? -23.778 23.194 52.960 1.00 96.12 91 LYS A N 1
ATOM 719 C CA . LYS A 1 91 ? -22.833 24.322 52.989 1.00 96.12 91 LYS A CA 1
ATOM 720 C C . LYS A 1 91 ? -23.195 25.360 54.049 1.00 96.12 91 LYS A C 1
ATOM 722 O O . LYS A 1 91 ? -22.307 26.041 54.549 1.00 96.12 91 LYS A O 1
ATOM 727 N N . ALA A 1 92 ? -24.478 25.473 54.376 1.00 95.38 92 ALA A N 1
ATOM 728 C CA . ALA A 1 92 ? -24.998 26.370 55.397 1.00 95.38 92 ALA A CA 1
ATOM 729 C C . ALA A 1 92 ? -26.121 25.680 56.177 1.00 95.38 92 ALA A C 1
ATOM 731 O O . ALA A 1 92 ? -26.840 24.840 55.623 1.00 95.38 92 ALA A O 1
ATOM 732 N N . ALA A 1 93 ? -26.268 26.050 57.450 1.00 96.38 93 ALA A N 1
ATOM 733 C CA . ALA A 1 93 ? -27.352 25.559 58.284 1.00 96.38 93 ALA A CA 1
ATOM 734 C C . ALA A 1 93 ? -28.712 25.910 57.660 1.00 96.38 93 ALA A C 1
ATOM 736 O O . ALA A 1 93 ? -28.928 27.044 57.224 1.00 96.38 93 ALA A O 1
ATOM 737 N N . ASN A 1 94 ? -29.614 24.936 57.581 1.00 95.81 94 ASN A N 1
ATOM 738 C CA . ASN A 1 94 ? -30.939 25.116 57.001 1.00 95.81 94 ASN A CA 1
ATOM 739 C C . ASN A 1 94 ? -31.947 24.127 57.586 1.00 95.81 94 ASN A C 1
ATOM 741 O O . ASN A 1 94 ? -31.564 23.084 58.099 1.00 95.81 94 ASN A O 1
ATOM 745 N N . VAL A 1 95 ? -33.229 24.452 57.454 1.00 96.00 95 VAL A N 1
ATOM 746 C CA . VAL A 1 95 ? -34.339 23.593 57.875 1.00 96.00 95 VAL A CA 1
ATOM 747 C C . VAL A 1 95 ? -35.135 23.240 56.638 1.00 96.00 95 VAL A C 1
ATOM 749 O O . VAL A 1 95 ? -35.574 24.143 55.919 1.00 96.00 95 VAL A O 1
ATOM 752 N N . GLY A 1 96 ? -35.276 21.949 56.348 1.00 93.12 96 GLY A N 1
ATOM 753 C CA . GLY A 1 96 ? -36.194 21.490 55.309 1.00 93.12 96 GLY A CA 1
ATOM 754 C C . GLY A 1 96 ? -35.930 21.983 53.881 1.00 93.12 96 GLY A C 1
ATOM 755 O O . GLY A 1 96 ? -36.779 21.793 53.010 1.00 93.12 96 GLY A O 1
ATOM 756 N N . LYS A 1 97 ? -34.799 22.643 53.588 1.00 95.56 97 LYS A N 1
ATOM 757 C CA . LYS A 1 97 ? -34.525 23.159 52.238 1.00 95.56 97 LYS A CA 1
ATOM 758 C C . LYS A 1 97 ? -34.066 22.017 51.345 1.00 95.56 97 LYS A C 1
ATOM 760 O O . LYS A 1 97 ? -33.052 21.383 51.617 1.00 95.56 97 LYS A O 1
ATOM 765 N N . ARG A 1 98 ? -34.793 21.770 50.254 1.00 95.00 98 ARG A N 1
ATOM 766 C CA . ARG A 1 98 ? -34.523 20.658 49.333 1.00 95.00 98 ARG A CA 1
ATOM 767 C C . ARG A 1 98 ? -33.180 20.809 48.596 1.00 95.00 98 ARG A C 1
ATOM 769 O O . ARG A 1 98 ? -33.012 21.827 47.921 1.00 95.00 98 ARG A O 1
ATOM 776 N N . PRO A 1 99 ? -32.272 19.813 48.629 1.00 94.88 99 PRO A N 1
ATOM 777 C CA . PRO A 1 99 ? -30.932 19.940 48.056 1.00 94.88 99 PRO A CA 1
ATOM 778 C C . PRO A 1 99 ? -30.887 20.274 46.563 1.00 94.88 99 PRO A C 1
ATOM 780 O O . PRO A 1 99 ? -30.175 21.190 46.158 1.00 94.88 99 PRO A O 1
ATOM 783 N N . SER A 1 100 ? -31.707 19.602 45.752 1.00 91.50 100 SER A N 1
ATOM 784 C CA . SER A 1 100 ? -31.714 19.725 44.286 1.00 91.50 100 SER A CA 1
ATOM 785 C C . SER A 1 100 ? -32.121 21.100 43.744 1.00 91.50 100 SER A C 1
ATOM 787 O O . SER A 1 100 ? -31.839 21.394 42.584 1.00 91.50 100 SER A O 1
ATOM 789 N N . ILE A 1 101 ? -32.757 21.950 44.557 1.00 95.06 101 ILE A N 1
ATOM 790 C CA . ILE A 1 101 ? -33.233 23.285 44.148 1.00 95.06 101 ILE A CA 1
ATOM 791 C C . ILE A 1 101 ? -32.677 24.426 45.015 1.00 95.06 101 ILE A C 1
ATOM 793 O O . ILE A 1 101 ? -32.985 25.585 44.755 1.00 95.06 101 ILE A O 1
ATOM 797 N N . ASN A 1 102 ? -31.853 24.126 46.025 1.00 95.00 102 ASN A N 1
ATOM 798 C CA . ASN A 1 102 ? -31.257 25.119 46.928 1.00 95.00 102 ASN A CA 1
ATOM 799 C C . ASN A 1 102 ? -29.718 25.041 46.885 1.00 95.00 102 ASN A C 1
ATOM 801 O O . ASN A 1 102 ? -29.081 24.601 47.848 1.00 95.00 102 ASN A O 1
ATOM 805 N N . PRO A 1 103 ? -29.086 25.461 45.771 1.00 92.25 103 PRO A N 1
ATOM 806 C CA . PRO A 1 103 ? -27.642 25.342 45.579 1.00 92.25 103 PRO A CA 1
ATOM 807 C C . PRO A 1 103 ? -26.829 26.282 46.475 1.00 92.25 103 PRO A C 1
ATOM 809 O O . PRO A 1 103 ? -25.611 26.148 46.532 1.00 92.25 103 PRO A O 1
ATOM 812 N N . THR A 1 104 ? -27.445 27.246 47.165 1.00 94.19 104 THR A N 1
ATOM 813 C CA . THR A 1 104 ? -26.751 28.110 48.133 1.00 94.19 104 THR A CA 1
ATOM 814 C C . THR A 1 104 ? -26.432 27.339 49.413 1.00 94.19 104 THR A C 1
ATOM 816 O O . THR A 1 104 ? -25.318 27.432 49.927 1.00 94.19 104 THR A O 1
ATOM 819 N N . GLU A 1 105 ? -27.367 26.518 49.881 1.00 95.62 105 GLU A N 1
ATOM 820 C CA . GLU A 1 105 ? -27.263 25.735 51.109 1.00 95.62 105 GLU A CA 1
ATOM 821 C C . GLU A 1 105 ? -26.687 24.339 50.886 1.00 95.62 105 GLU A C 1
ATOM 823 O O . GLU A 1 105 ? -26.157 23.768 51.833 1.00 95.62 105 GLU A O 1
ATOM 828 N N . TRP A 1 106 ? -26.730 23.799 49.665 1.00 95.56 106 TRP A N 1
ATOM 829 C CA . TRP A 1 106 ? -26.334 22.416 49.386 1.00 95.56 106 TRP A CA 1
ATOM 830 C C . TRP A 1 106 ? -25.287 22.292 48.284 1.00 95.56 106 TRP A C 1
ATOM 832 O O . TRP A 1 106 ? -25.232 23.084 47.344 1.00 95.56 106 TRP A O 1
ATOM 842 N N . VAL A 1 107 ? -24.442 21.269 48.401 1.00 92.44 107 VAL A N 1
ATOM 843 C CA . VAL A 1 107 ? -23.507 20.838 47.356 1.00 92.44 107 VAL A CA 1
ATOM 844 C C . VAL A 1 107 ? -23.557 19.320 47.211 1.00 92.44 107 VAL A C 1
ATOM 846 O O . VAL A 1 107 ? -23.623 18.608 48.210 1.00 92.44 107 VAL A O 1
ATOM 849 N N . GLU A 1 108 ? -23.552 18.820 45.978 1.00 90.31 108 GLU A N 1
ATOM 850 C CA . GLU A 1 108 ? -23.455 17.385 45.687 1.00 90.31 108 GLU A CA 1
ATOM 851 C C . GLU A 1 108 ? -22.025 16.903 45.986 1.00 90.31 108 GLU A C 1
ATOM 853 O O . GLU A 1 108 ? -21.059 17.535 45.558 1.00 90.31 108 GLU A O 1
ATOM 858 N N . THR A 1 109 ? -21.866 15.822 46.757 1.00 84.00 109 THR A N 1
ATOM 859 C CA . THR A 1 109 ? -20.543 15.372 47.247 1.00 84.00 109 THR A CA 1
ATOM 860 C C . THR A 1 109 ? -20.124 13.982 46.794 1.00 84.00 109 THR A C 1
ATOM 862 O O . THR A 1 109 ? -18.970 13.607 47.000 1.00 84.00 109 THR A O 1
ATOM 865 N N . ALA A 1 110 ? -21.009 13.229 46.142 1.00 69.81 110 ALA A N 1
ATOM 866 C CA . ALA A 1 110 ? -20.678 11.938 45.554 1.00 69.81 110 ALA A CA 1
ATOM 867 C C . ALA A 1 110 ? -20.914 11.972 44.045 1.00 69.81 110 ALA A C 1
ATOM 869 O O . ALA A 1 110 ? -22.010 12.288 43.590 1.00 69.81 110 ALA A O 1
ATOM 870 N N . LEU A 1 111 ? -19.893 11.606 43.270 1.00 66.81 111 LEU A N 1
ATOM 871 C CA . LEU A 1 111 ? -20.044 11.380 41.837 1.00 66.81 111 LEU A CA 1
ATOM 872 C C . LEU A 1 111 ? -20.833 10.085 41.630 1.00 66.81 111 LEU A C 1
ATOM 874 O O . LEU A 1 111 ? -20.385 9.006 42.020 1.00 66.81 111 LEU A O 1
ATOM 878 N N . THR A 1 112 ? -22.001 10.173 40.997 1.00 67.44 112 THR A N 1
ATOM 879 C CA . THR A 1 112 ? -22.682 8.971 40.506 1.00 67.44 112 THR A CA 1
ATOM 880 C C . THR A 1 112 ? -21.863 8.346 39.372 1.00 67.44 112 THR A C 1
ATOM 882 O O . THR A 1 112 ? -21.084 9.022 38.696 1.00 67.44 112 THR A O 1
ATOM 885 N N . ARG A 1 113 ? -22.040 7.042 39.117 1.00 65.56 113 ARG A N 1
ATOM 886 C CA . ARG A 1 113 ? -21.386 6.369 37.979 1.00 65.56 113 ARG A CA 1
ATOM 887 C C . ARG A 1 113 ? -21.718 7.051 36.649 1.00 65.56 113 ARG A C 1
ATOM 88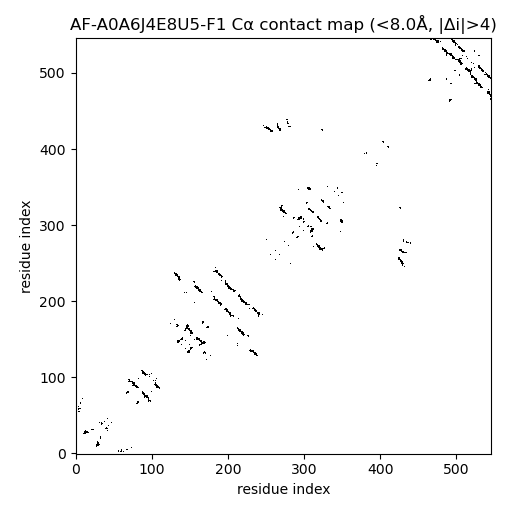9 O O . ARG A 1 113 ? -20.864 7.103 35.770 1.00 65.56 113 ARG A O 1
ATOM 896 N N . ASP A 1 114 ? -22.936 7.561 36.510 1.00 67.38 114 ASP A N 1
ATOM 897 C CA . ASP A 1 114 ? -23.373 8.244 35.295 1.00 67.38 114 ASP A CA 1
ATOM 898 C C . ASP A 1 114 ? -22.792 9.658 35.204 1.00 67.38 114 ASP A C 1
ATOM 900 O O . ASP A 1 114 ? -22.298 10.019 34.144 1.00 67.38 114 ASP A O 1
ATOM 904 N N . ALA A 1 115 ? -22.697 10.400 36.316 1.00 67.06 115 ALA A N 1
ATOM 905 C CA . ALA A 1 115 ? -21.971 11.672 36.351 1.00 67.06 115 ALA A CA 1
ATOM 906 C C . ALA A 1 115 ? -20.484 11.489 36.009 1.00 67.06 115 ALA A C 1
ATOM 908 O O . ALA A 1 115 ? -19.923 12.279 35.257 1.00 67.06 115 ALA A O 1
ATOM 909 N N . LEU A 1 116 ? -19.853 10.417 36.500 1.00 71.19 116 LEU A N 1
ATOM 910 C CA . LEU A 1 116 ? -18.470 10.081 36.165 1.00 71.19 116 LEU A CA 1
ATOM 911 C C . LEU A 1 116 ? -18.311 9.737 34.677 1.00 71.19 116 LEU A C 1
ATOM 913 O O . LEU A 1 116 ? -17.340 10.165 34.064 1.00 71.19 116 LEU A O 1
ATOM 917 N N . LYS A 1 117 ? -19.248 8.988 34.081 1.00 65.81 117 LYS A N 1
ATOM 918 C CA . LYS A 1 117 ? -19.238 8.705 32.636 1.00 65.81 117 LYS A CA 1
ATOM 919 C C . LYS A 1 117 ? -19.386 9.980 31.818 1.00 65.81 117 LYS A C 1
ATOM 921 O O . LYS A 1 117 ? -18.601 10.157 30.898 1.00 65.81 117 LYS A O 1
ATOM 926 N N . THR A 1 118 ? -20.330 10.853 32.168 1.00 67.06 118 THR A N 1
ATOM 927 C CA . THR A 1 118 ? -20.513 12.142 31.491 1.00 67.06 118 THR A CA 1
ATOM 928 C C . THR A 1 118 ? -19.258 12.999 31.617 1.00 67.06 118 THR A C 1
ATOM 930 O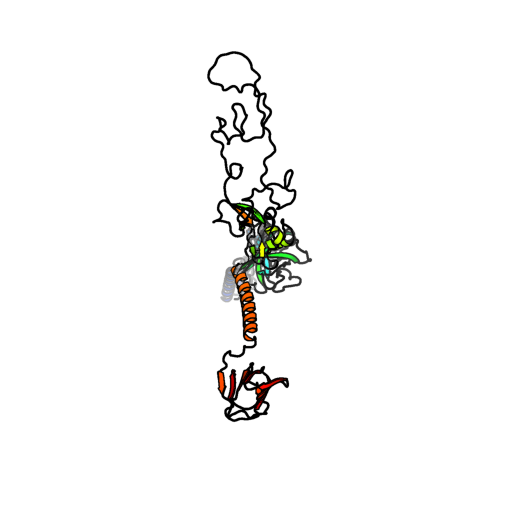 O . THR A 1 118 ? -18.766 13.480 30.609 1.00 67.06 118 THR A O 1
ATOM 933 N N . LEU A 1 119 ? -18.656 13.093 32.808 1.00 65.56 119 LEU A N 1
ATOM 934 C CA . LEU A 1 119 ? -17.395 13.813 33.018 1.00 65.56 119 LEU A CA 1
ATOM 935 C C . LEU A 1 119 ? -16.238 13.214 32.209 1.00 65.56 119 LEU A C 1
ATOM 937 O O . LEU A 1 119 ? -15.491 13.949 31.577 1.00 65.56 119 LEU A O 1
ATOM 941 N N . ILE A 1 120 ? -16.084 11.887 32.187 1.00 65.44 120 ILE A N 1
ATOM 942 C CA . ILE A 1 120 ? -15.068 11.212 31.364 1.00 65.44 120 ILE A CA 1
ATOM 943 C C . ILE A 1 120 ? -15.328 11.479 29.876 1.00 65.44 120 ILE A C 1
ATOM 945 O O . ILE A 1 120 ? -14.388 11.743 29.134 1.00 65.44 120 ILE A O 1
ATOM 949 N N . GLN A 1 121 ? -16.585 11.448 29.437 1.00 64.00 121 GLN A N 1
ATOM 950 C CA . GLN A 1 121 ? -16.976 11.728 28.058 1.00 64.00 121 GLN A CA 1
ATOM 951 C C . GLN A 1 121 ? -16.796 13.199 27.680 1.00 64.00 121 GLN A C 1
ATOM 953 O O . GLN A 1 121 ? -16.409 13.457 26.553 1.00 64.00 121 GLN A O 1
ATOM 958 N N . GLU A 1 122 ? -17.001 14.153 28.585 1.00 62.66 122 GLU A N 1
ATOM 959 C CA . GLU A 1 122 ? -16.716 15.578 28.368 1.00 62.66 122 GLU A CA 1
ATOM 960 C C . GLU A 1 122 ? -15.205 15.850 28.337 1.00 62.66 122 GLU A C 1
ATOM 962 O O . GLU A 1 122 ? -14.732 16.622 27.506 1.00 62.66 122 GLU A O 1
ATOM 967 N N . GLN A 1 123 ? -14.427 15.176 29.191 1.00 56.75 123 GLN A N 1
ATOM 968 C CA . GLN A 1 123 ? -12.963 15.290 29.221 1.00 56.75 123 GLN A CA 1
ATOM 969 C C . GLN A 1 123 ? -12.292 14.605 28.017 1.00 56.75 123 GLN A C 1
ATOM 971 O O . GLN A 1 123 ? -11.265 15.075 27.530 1.00 56.75 123 GLN A O 1
ATOM 976 N N . LEU A 1 124 ? -12.866 13.513 27.503 1.00 54.81 124 LEU A N 1
ATOM 977 C CA . LEU A 1 124 ? -12.423 12.850 26.268 1.00 54.81 124 LEU A CA 1
ATOM 978 C C . LEU A 1 124 ? -13.036 13.494 25.007 1.00 54.81 124 LEU A C 1
ATOM 980 O O . LEU A 1 124 ? -12.441 13.448 23.929 1.00 54.81 124 LEU A O 1
ATOM 984 N N . GLY A 1 125 ? -14.198 14.135 25.145 1.00 42.22 125 GLY A N 1
ATOM 985 C CA . GLY A 1 125 ? -15.071 14.681 24.097 1.00 42.22 125 GLY A CA 1
ATOM 986 C C . GLY A 1 125 ? -14.624 16.018 23.519 1.00 42.22 125 GLY A C 1
ATOM 987 O O . GLY A 1 125 ? -15.436 16.904 23.268 1.00 42.22 125 GLY A O 1
ATOM 988 N N . GLY A 1 126 ? -13.325 16.150 23.271 1.00 41.41 126 GLY A N 1
ATOM 989 C CA . GLY A 1 126 ? -12.749 17.299 22.574 1.00 41.41 126 GLY A CA 1
ATOM 990 C C . GLY A 1 126 ? -11.261 17.167 22.246 1.00 41.41 126 GLY A C 1
ATOM 991 O O . GLY A 1 126 ? -10.753 17.931 21.430 1.00 41.41 126 GLY A O 1
ATOM 992 N N . GLY A 1 127 ? -10.555 16.196 22.838 1.00 42.59 127 GLY A N 1
ATOM 993 C CA . GLY A 1 127 ? -9.092 16.117 22.765 1.00 42.59 127 GLY A CA 1
ATOM 994 C C . GLY A 1 127 ? -8.516 15.169 21.714 1.00 42.59 127 GLY A C 1
ATOM 995 O O . GLY A 1 127 ? -7.329 15.262 21.405 1.00 42.59 127 GLY A O 1
ATOM 996 N N . THR A 1 128 ? -9.293 14.245 21.142 1.00 50.62 128 THR A N 1
ATOM 997 C CA . THR A 1 128 ? -8.742 13.308 20.148 1.00 50.62 128 THR A CA 1
ATOM 998 C C . THR A 1 128 ? -9.726 13.080 19.008 1.00 50.62 128 THR A C 1
ATOM 1000 O O . THR A 1 128 ? -10.412 12.068 18.947 1.00 50.62 128 THR A O 1
ATOM 1003 N N . LEU A 1 129 ? -9.740 14.010 18.043 1.00 60.94 129 LEU A N 1
ATOM 1004 C CA . LEU A 1 129 ? -10.491 13.947 16.768 1.00 60.94 129 LEU A CA 1
ATOM 1005 C C . LEU A 1 129 ? -10.245 12.666 15.938 1.00 60.94 129 LEU A C 1
ATOM 1007 O O . LEU A 1 129 ? -10.894 12.442 14.919 1.00 60.94 129 LEU A O 1
ATOM 1011 N N . ASN A 1 130 ? -9.299 11.846 16.385 1.00 74.75 130 ASN A N 1
ATOM 1012 C CA . ASN A 1 130 ? -8.670 10.762 15.664 1.00 74.75 130 ASN A CA 1
ATOM 1013 C C . ASN A 1 130 ? -9.024 9.375 16.229 1.00 74.75 130 ASN A C 1
ATOM 1015 O O . ASN A 1 130 ? -8.540 8.385 15.701 1.00 74.75 130 ASN A O 1
ATOM 1019 N N . PHE A 1 131 ? -9.834 9.264 17.289 1.00 84.25 131 PHE A N 1
ATOM 1020 C CA . PHE A 1 131 ? -10.225 7.972 17.870 1.00 84.25 131 PHE A CA 1
ATOM 1021 C C . PHE A 1 131 ? -11.702 7.972 18.280 1.00 84.25 131 PHE A C 1
ATOM 1023 O O . PHE A 1 131 ? -12.166 8.948 18.864 1.00 84.25 131 PHE A O 1
ATOM 1030 N N . GLY A 1 132 ? -12.444 6.901 17.981 1.00 88.38 132 GLY A N 1
ATOM 1031 C CA . GLY A 1 132 ? -13.870 6.777 18.316 1.00 88.38 132 GLY A CA 1
ATOM 1032 C C . GLY A 1 132 ? -14.431 5.372 18.108 1.00 88.38 132 GLY A C 1
ATOM 1033 O O . GLY A 1 132 ? -13.707 4.470 17.686 1.00 88.38 132 GLY A O 1
ATOM 1034 N N . GLN A 1 133 ? -15.719 5.171 18.401 1.00 92.12 133 GLN A N 1
ATOM 1035 C CA . GLN A 1 133 ? -16.373 3.865 18.257 1.00 92.12 133 GLN A CA 1
ATOM 1036 C C . GLN A 1 133 ? -17.558 3.870 17.297 1.00 92.12 133 GLN A C 1
ATOM 1038 O O . GLN A 1 133 ? -18.408 4.754 17.336 1.00 92.12 133 GLN A O 1
ATOM 1043 N N . TRP A 1 134 ? -17.665 2.819 16.491 1.00 95.00 134 TRP A N 1
ATOM 1044 C CA . TRP A 1 134 ? -18.784 2.594 15.576 1.00 95.00 134 TRP A CA 1
ATOM 1045 C C . TRP A 1 134 ? -19.222 1.134 15.634 1.00 95.00 134 TRP A C 1
ATOM 1047 O O . TRP A 1 134 ? -18.441 0.251 15.985 1.00 95.00 134 TRP A O 1
ATOM 1057 N N . LEU A 1 135 ? -20.471 0.872 15.273 1.00 96.56 135 LEU A N 1
ATOM 1058 C CA . LEU A 1 135 ? -20.981 -0.476 15.059 1.00 96.56 135 LEU A CA 1
ATOM 1059 C C . LEU A 1 135 ? -20.736 -0.914 13.613 1.00 96.56 135 LEU A C 1
ATOM 1061 O O . LEU A 1 135 ? -20.798 -0.111 12.680 1.00 96.56 135 LEU A O 1
ATOM 1065 N N . TRP A 1 136 ? -20.476 -2.202 13.414 1.00 96.12 136 TRP A N 1
ATOM 1066 C CA . TRP A 1 136 ? -20.368 -2.771 12.076 1.00 96.12 136 TRP A CA 1
ATOM 1067 C C . TRP A 1 136 ? -21.742 -2.982 11.433 1.00 96.12 136 TRP A C 1
ATOM 1069 O O . TRP A 1 136 ? -22.609 -3.655 11.996 1.00 96.12 136 TRP A O 1
ATOM 1079 N N . SER A 1 137 ? -21.912 -2.471 10.214 1.00 96.25 137 SER A N 1
ATOM 1080 C CA . SER A 1 137 ? -23.030 -2.798 9.333 1.00 96.25 137 SER A CA 1
ATOM 1081 C C . SER A 1 137 ? -22.592 -3.798 8.264 1.00 96.25 137 SER A C 1
ATOM 1083 O O . SER A 1 137 ? -21.599 -3.589 7.572 1.00 96.25 137 SER A O 1
ATOM 1085 N N . ALA A 1 138 ? -23.374 -4.865 8.087 1.00 93.56 138 ALA A N 1
ATOM 1086 C CA . ALA A 1 138 ? -23.158 -5.855 7.030 1.00 93.56 138 ALA A CA 1
ATOM 1087 C C . ALA A 1 138 ? -23.652 -5.391 5.643 1.00 93.56 138 ALA A C 1
ATOM 1089 O O . ALA A 1 138 ? -23.492 -6.115 4.661 1.00 93.56 138 ALA A O 1
ATOM 1090 N N . ALA A 1 139 ? -24.276 -4.212 5.549 1.00 92.31 139 ALA A N 1
ATOM 1091 C CA . ALA A 1 139 ? -24.745 -3.667 4.280 1.00 92.31 139 ALA A CA 1
ATOM 1092 C C . ALA A 1 139 ? -23.566 -3.214 3.407 1.00 92.31 139 ALA A C 1
ATOM 1094 O O . ALA A 1 139 ? -22.685 -2.503 3.876 1.00 92.31 139 ALA A O 1
ATOM 1095 N N . THR A 1 140 ? -23.579 -3.567 2.122 1.00 92.25 140 THR A N 1
ATOM 1096 C CA . THR A 1 140 ? -22.537 -3.176 1.153 1.00 92.25 140 THR A CA 1
ATOM 1097 C C . THR A 1 140 ? -22.917 -1.969 0.295 1.00 92.25 140 THR A C 1
ATOM 1099 O O . THR A 1 140 ? -22.166 -1.551 -0.583 1.00 92.25 140 THR A O 1
ATOM 1102 N N . SER A 1 141 ? -24.094 -1.393 0.529 1.00 87.94 141 SER A N 1
ATOM 1103 C CA . SER A 1 141 ? -24.614 -0.248 -0.216 1.00 87.94 141 SER A CA 1
ATOM 1104 C C . SER A 1 141 ? -25.644 0.514 0.610 1.00 87.94 141 SER A C 1
ATOM 1106 O O . SER A 1 141 ? -26.270 -0.062 1.500 1.00 87.94 141 SER A O 1
ATOM 1108 N N . GLY A 1 142 ? -25.878 1.777 0.254 1.00 87.12 142 GLY A N 1
ATOM 1109 C CA . GLY A 1 142 ? -26.829 2.648 0.945 1.00 87.12 142 GLY A CA 1
ATOM 1110 C C . GLY A 1 142 ? -26.218 3.370 2.147 1.00 87.12 142 GLY A C 1
ATOM 1111 O O . GLY A 1 142 ? -25.042 3.206 2.465 1.00 87.12 142 GLY A O 1
ATOM 1112 N N . ALA A 1 143 ? -27.021 4.215 2.791 1.00 89.75 143 ALA A N 1
ATOM 1113 C CA . ALA A 1 143 ? -26.570 5.003 3.930 1.00 89.75 143 ALA A CA 1
ATOM 1114 C C . ALA A 1 143 ? -26.402 4.115 5.180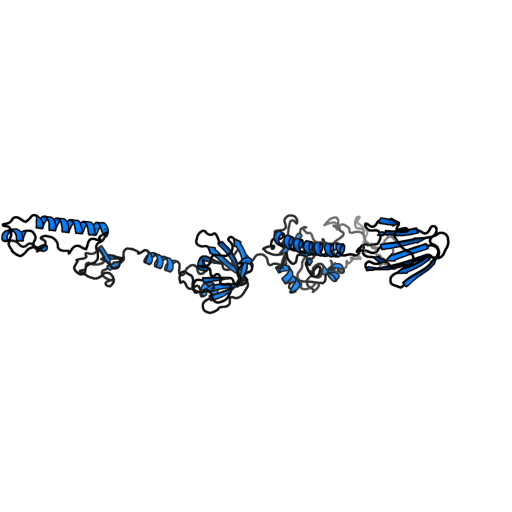 1.00 89.75 143 ALA A C 1
ATOM 1116 O O . ALA A 1 143 ? -27.366 3.446 5.567 1.00 89.75 143 ALA A O 1
ATOM 1117 N N . PRO A 1 144 ? -25.231 4.108 5.848 1.00 94.31 144 PRO A N 1
ATOM 1118 C CA . PRO A 1 144 ? -25.112 3.500 7.165 1.00 94.31 144 PRO A CA 1
ATOM 1119 C C . PRO A 1 144 ? -25.987 4.256 8.175 1.00 94.31 144 PRO A C 1
ATOM 1121 O O . PRO A 1 144 ? -26.153 5.476 8.094 1.00 94.31 144 PRO A O 1
ATOM 1124 N N . ALA A 1 145 ? -26.541 3.526 9.143 1.00 95.19 145 ALA A N 1
ATOM 1125 C CA . ALA A 1 145 ? -27.286 4.125 10.244 1.00 95.19 145 ALA A CA 1
ATOM 1126 C C . ALA A 1 145 ? -26.372 4.983 11.144 1.00 95.19 145 ALA A C 1
ATOM 1128 O O . ALA A 1 145 ? -25.151 4.824 11.154 1.00 95.19 145 ALA A O 1
ATOM 1129 N N . SER A 1 146 ? -26.969 5.884 11.930 1.00 93.56 146 SER A N 1
ATOM 1130 C CA . SER A 1 146 ? -26.248 6.683 12.934 1.00 93.56 146 SER A CA 1
ATOM 1131 C C . SER A 1 146 ? -25.433 5.776 13.863 1.00 93.56 146 SER A C 1
ATOM 1133 O O . SER A 1 146 ? -25.979 4.811 14.395 1.00 93.56 146 SER A O 1
ATOM 1135 N N . GLY A 1 147 ? -24.142 6.064 14.049 1.00 94.19 147 GLY A N 1
ATOM 1136 C CA . GLY A 1 147 ? -23.243 5.233 14.852 1.00 94.19 147 GLY A CA 1
ATOM 1137 C C . GLY A 1 147 ? -22.659 4.005 14.146 1.00 94.19 147 GLY A C 1
ATOM 1138 O O . GLY A 1 147 ? -21.926 3.255 14.789 1.00 94.19 147 GLY A O 1
ATOM 1139 N N . TYR A 1 148 ? -22.927 3.793 12.851 1.00 97.38 148 TYR A N 1
ATOM 1140 C CA . TYR A 1 148 ? -22.426 2.640 12.092 1.00 97.38 148 TYR A CA 1
ATOM 1141 C C . TYR A 1 148 ? -21.352 3.004 11.063 1.00 97.38 148 TYR A C 1
ATOM 1143 O O . TYR A 1 148 ? -21.296 4.121 10.542 1.00 97.38 148 TYR A O 1
ATOM 1151 N N . LEU A 1 149 ? -20.532 2.011 10.725 1.00 96.50 149 LEU A N 1
ATOM 1152 C CA . LEU A 1 149 ? -19.685 2.012 9.538 1.00 96.50 149 LEU A CA 1
ATOM 1153 C C . LEU A 1 149 ? -19.904 0.742 8.709 1.00 96.50 149 LEU A C 1
ATOM 1155 O O . LEU A 1 149 ? -20.343 -0.283 9.232 1.00 96.50 149 LEU A O 1
ATOM 1159 N N . ALA A 1 150 ? -19.603 0.817 7.416 1.00 97.12 150 ALA A N 1
ATOM 1160 C CA . ALA A 1 150 ? -19.771 -0.270 6.460 1.00 97.12 150 ALA A CA 1
ATOM 1161 C C . ALA A 1 150 ? -18.720 -0.193 5.347 1.00 97.1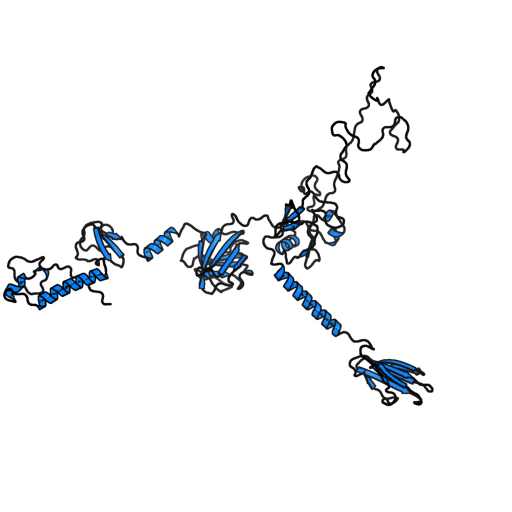2 150 ALA A C 1
ATOM 1163 O O . ALA A 1 150 ? -18.231 0.888 5.023 1.00 97.12 150 ALA A O 1
ATOM 1164 N N . LEU A 1 151 ? -18.409 -1.319 4.711 1.00 96.94 151 LEU A N 1
ATOM 1165 C CA . LEU A 1 151 ? -17.622 -1.343 3.476 1.00 96.94 151 LEU A CA 1
ATOM 1166 C C . LEU A 1 151 ? -18.541 -1.568 2.283 1.00 96.94 151 LEU A C 1
ATOM 1168 O O . LEU A 1 151 ? -19.521 -2.298 2.387 1.00 96.94 151 LEU A O 1
ATOM 1172 N N . ASN A 1 152 ? -18.185 -1.028 1.119 1.00 95.56 152 ASN A N 1
ATOM 1173 C CA . ASN A 1 152 ? -18.938 -1.262 -0.117 1.00 95.56 152 ASN A CA 1
ATOM 1174 C C . ASN A 1 152 ? -18.760 -2.674 -0.716 1.00 95.56 152 ASN A C 1
ATOM 1176 O O . ASN A 1 152 ? -19.176 -2.942 -1.842 1.00 95.56 152 ASN A O 1
ATOM 1180 N N . ASN A 1 153 ? -18.095 -3.571 0.007 1.00 93.62 153 ASN A N 1
ATOM 1181 C CA . ASN A 1 153 ? -17.839 -4.941 -0.398 1.00 93.62 153 ASN A CA 1
ATOM 1182 C C . ASN A 1 153 ? -17.874 -5.845 0.839 1.00 93.62 153 ASN A C 1
ATOM 1184 O O . ASN A 1 153 ? -17.396 -5.460 1.907 1.00 93.62 153 ASN A O 1
ATOM 1188 N N . SER A 1 154 ? -18.410 -7.058 0.694 1.00 90.19 154 SER A N 1
ATOM 1189 C CA . SER A 1 154 ? -18.454 -8.050 1.773 1.00 90.19 154 SER A CA 1
ATOM 1190 C C . SER A 1 154 ? -17.066 -8.563 2.159 1.00 90.19 154 SER A C 1
ATOM 1192 O O . SER A 1 154 ? -16.889 -9.076 3.258 1.00 90.19 154 SER A O 1
ATOM 1194 N N . THR A 1 155 ? -16.076 -8.443 1.271 1.00 89.06 155 THR A N 1
ATOM 1195 C CA . THR A 1 155 ? -14.685 -8.824 1.525 1.00 89.06 155 THR A CA 1
ATOM 1196 C C . THR A 1 155 ? -13.838 -7.573 1.785 1.00 89.06 155 THR A C 1
ATOM 1198 O O . THR A 1 155 ? -13.627 -6.794 0.854 1.00 89.06 155 THR A O 1
ATOM 1201 N N . PRO A 1 156 ? -13.273 -7.390 2.999 1.00 90.75 156 PRO A N 1
ATOM 1202 C CA . PRO A 1 156 ? -12.509 -6.195 3.354 1.00 90.75 156 PRO A CA 1
ATOM 1203 C C . PRO A 1 156 ? -11.348 -5.890 2.405 1.00 90.75 156 PRO A C 1
ATOM 1205 O O . PRO A 1 156 ? -11.116 -4.731 2.081 1.00 90.75 156 PRO A O 1
ATOM 1208 N N . ALA A 1 157 ? -10.668 -6.927 1.904 1.00 87.69 157 ALA A N 1
ATOM 1209 C CA . ALA A 1 157 ? -9.558 -6.785 0.962 1.00 87.69 157 ALA A CA 1
ATOM 1210 C C . ALA A 1 157 ? -9.953 -6.196 -0.403 1.00 87.69 157 ALA A C 1
ATOM 1212 O O . ALA A 1 157 ? -9.109 -5.616 -1.078 1.00 87.69 157 ALA A O 1
ATOM 1213 N N . ASN A 1 158 ? -11.226 -6.317 -0.788 1.00 87.81 158 ASN A N 1
ATOM 1214 C CA . ASN A 1 158 ? -11.752 -5.863 -2.077 1.00 87.81 158 ASN A CA 1
ATOM 1215 C C . ASN A 1 158 ? -12.583 -4.576 -1.955 1.00 87.81 158 ASN A C 1
ATOM 1217 O O . ASN A 1 158 ? -13.176 -4.131 -2.939 1.00 87.81 158 ASN A O 1
ATOM 1221 N N . ALA A 1 159 ? -12.688 -3.999 -0.756 1.00 91.88 159 ALA A N 1
ATOM 1222 C CA . ALA A 1 159 ? -13.448 -2.778 -0.547 1.00 91.88 159 ALA A CA 1
ATOM 1223 C C . ALA A 1 159 ? -12.717 -1.575 -1.155 1.00 91.88 159 ALA A C 1
ATOM 1225 O O . ALA A 1 159 ? -11.526 -1.373 -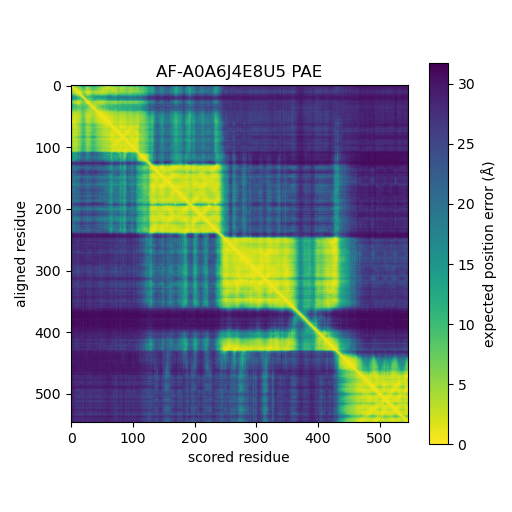0.924 1.00 91.88 159 ALA A O 1
ATOM 1226 N N . THR A 1 160 ? -13.459 -0.762 -1.902 1.00 92.31 160 THR A N 1
ATOM 1227 C CA . THR A 1 160 ? -12.964 0.477 -2.522 1.00 92.31 160 THR A CA 1
ATOM 1228 C C . THR A 1 160 ? -13.539 1.730 -1.863 1.00 92.31 160 THR A C 1
ATOM 1230 O O . THR A 1 160 ? -13.054 2.835 -2.103 1.00 92.31 160 THR A O 1
ATOM 1233 N N . ALA A 1 161 ? -14.550 1.572 -1.003 1.00 94.81 161 ALA A N 1
ATOM 1234 C CA . ALA A 1 161 ? -15.115 2.645 -0.200 1.00 94.81 161 ALA A CA 1
ATOM 1235 C C . ALA A 1 161 ? -15.503 2.164 1.206 1.00 94.81 161 ALA A C 1
ATOM 1237 O O . ALA A 1 161 ? -16.089 1.091 1.379 1.00 94.81 161 ALA A O 1
ATOM 1238 N N . LEU A 1 162 ? -15.206 3.002 2.198 1.00 96.44 162 LEU A N 1
ATOM 1239 C CA . LEU A 1 162 ? -15.686 2.905 3.572 1.00 96.44 162 LEU A CA 1
ATOM 1240 C C . LEU A 1 162 ? -16.776 3.958 3.778 1.00 96.44 162 LEU A C 1
ATOM 1242 O O . LEU A 1 162 ? -16.547 5.150 3.592 1.00 96.44 162 LEU A O 1
ATOM 1246 N N . LEU A 1 163 ? -17.958 3.521 4.185 1.00 96.75 163 LEU A N 1
ATOM 1247 C CA . LEU A 1 163 ? -19.087 4.370 4.533 1.00 96.75 163 LEU A CA 1
ATOM 1248 C C . LEU A 1 163 ? -19.095 4.525 6.053 1.00 96.75 163 LEU A C 1
ATOM 1250 O O . LEU A 1 163 ? -19.213 3.531 6.762 1.00 96.75 163 LEU A O 1
ATOM 1254 N N . ILE A 1 164 ? -18.958 5.744 6.567 1.00 95.62 164 ILE A N 1
ATOM 1255 C CA . ILE A 1 164 ? -18.873 5.987 8.013 1.00 95.62 164 ILE A CA 1
ATOM 1256 C C . ILE A 1 164 ? -19.833 7.097 8.435 1.00 95.62 164 ILE A C 1
ATOM 1258 O O . ILE A 1 164 ? -19.803 8.204 7.889 1.00 95.62 164 ILE A O 1
ATOM 1262 N N . ALA A 1 165 ? -20.716 6.787 9.388 1.00 96.38 165 ALA A N 1
ATOM 1263 C CA . ALA A 1 165 ? -21.630 7.761 9.970 1.00 96.38 165 ALA A CA 1
ATOM 1264 C C . ALA A 1 165 ? -20.851 8.881 10.671 1.00 96.38 165 ALA A C 1
ATOM 1266 O O . ALA A 1 165 ? -19.834 8.635 11.323 1.00 96.38 165 ALA A O 1
ATOM 1267 N N . LYS A 1 166 ? -21.340 10.120 10.550 1.00 92.25 166 LYS A N 1
ATOM 1268 C CA . LYS A 1 166 ? -20.721 11.280 11.208 1.00 92.25 166 LYS A CA 1
ATOM 1269 C C . LYS A 1 166 ? -20.890 11.238 12.723 1.00 92.25 166 LYS A C 1
ATOM 1271 O O . LYS A 1 166 ? -20.031 11.740 13.434 1.00 92.25 166 LYS A O 1
ATOM 1276 N N . SER A 1 167 ? -21.963 10.621 13.204 1.00 91.19 167 SER A N 1
ATOM 1277 C CA . SER A 1 167 ? -22.162 10.283 14.608 1.00 91.19 167 SER A CA 1
ATOM 1278 C C . SER A 1 167 ? -21.505 8.942 14.937 1.00 91.19 167 SER A C 1
ATOM 1280 O O . SER A 1 167 ? -21.656 7.971 14.191 1.00 91.19 167 SER A O 1
ATOM 1282 N N . SER A 1 168 ? -20.799 8.879 16.063 1.00 91.25 168 SER A N 1
ATOM 1283 C CA . SER A 1 168 ? -20.269 7.629 16.615 1.00 91.25 168 SER A CA 1
ATOM 1284 C C . SER A 1 168 ? -21.351 6.842 17.364 1.00 91.25 168 SER A C 1
ATOM 1286 O O . SER A 1 168 ? -22.414 7.372 17.697 1.00 91.25 168 SER A O 1
ATOM 1288 N N . ASN A 1 169 ? -21.078 5.573 17.677 1.00 91.00 169 ASN A N 1
ATOM 1289 C CA . ASN A 1 169 ? -21.927 4.747 18.548 1.00 91.00 169 ASN A CA 1
ATOM 1290 C C . ASN A 1 169 ? -22.043 5.324 19.974 1.00 91.00 169 ASN A C 1
ATOM 1292 O O . ASN A 1 169 ? -22.962 5.003 20.719 1.00 91.00 169 ASN A O 1
ATOM 1296 N N . GLU A 1 170 ? -21.113 6.197 20.356 1.00 84.75 170 GLU A N 1
ATOM 1297 C CA . GLU A 1 170 ? -21.104 6.896 21.643 1.00 84.75 170 GLU A CA 1
ATOM 1298 C C . GLU A 1 170 ? -21.943 8.187 21.613 1.00 84.75 170 GLU A C 1
ATOM 1300 O O . GLU A 1 170 ? -22.045 8.869 22.628 1.00 84.75 170 GLU A O 1
ATOM 1305 N N . GLY A 1 171 ? -22.546 8.528 20.467 1.00 83.62 171 GLY A N 1
ATOM 1306 C CA . GLY A 1 171 ? -23.355 9.737 20.291 1.00 83.62 171 GLY A CA 1
ATOM 1307 C C . GLY A 1 171 ? -22.541 11.012 20.051 1.00 83.62 171 GLY A C 1
ATOM 1308 O O . GLY A 1 171 ? -23.096 12.105 20.131 1.00 83.62 171 GLY A O 1
ATOM 1309 N N . LEU A 1 172 ? -21.243 10.894 19.754 1.00 83.38 172 LEU A N 1
ATOM 1310 C CA . LEU A 1 172 ? -20.351 12.032 19.511 1.00 83.38 172 LEU A CA 1
ATOM 1311 C C . LEU A 1 172 ? -20.316 12.412 18.025 1.00 83.38 172 LEU A C 1
ATOM 1313 O O . LEU A 1 172 ? -20.426 11.548 17.154 1.00 83.38 172 LEU A O 1
ATOM 1317 N N . ASP A 1 173 ? -20.117 13.699 17.735 1.00 86.12 173 ASP A N 1
ATOM 1318 C CA . ASP A 1 173 ? -20.025 14.224 16.369 1.00 86.12 173 ASP A CA 1
ATOM 1319 C C . ASP A 1 173 ? -18.579 14.229 15.836 1.00 86.12 173 ASP A C 1
ATOM 1321 O O . ASP A 1 173 ? -17.711 14.956 16.320 1.00 86.12 173 ASP A O 1
ATOM 1325 N N . TYR A 1 174 ? -18.336 13.458 14.776 1.00 88.19 174 TYR A N 1
ATOM 1326 C CA . TYR A 1 174 ? -17.075 13.374 14.036 1.00 88.19 174 TYR A CA 1
ATOM 1327 C C . TYR A 1 174 ? -17.132 14.088 12.677 1.00 88.19 174 TYR A C 1
ATOM 1329 O O . TYR A 1 174 ? -16.214 13.949 11.865 1.00 88.19 174 TYR A O 1
ATOM 1337 N N . SER A 1 175 ? -18.157 14.907 12.410 1.00 86.50 175 SER A N 1
ATOM 1338 C CA . SER A 1 175 ? -18.312 15.649 11.148 1.00 86.50 175 SER A CA 1
ATOM 1339 C C . SER A 1 175 ? -17.065 16.441 10.752 1.00 86.50 175 SER A C 1
ATOM 1341 O O . SER A 1 175 ? -16.736 16.513 9.567 1.00 86.50 175 SER A O 1
ATOM 1343 N N . ARG A 1 176 ? -16.340 17.023 11.715 1.00 82.88 176 ARG A N 1
ATOM 1344 C CA . ARG A 1 176 ? -15.100 17.770 11.445 1.00 82.88 176 ARG A CA 1
ATOM 1345 C C . ARG A 1 176 ? -13.880 16.856 11.319 1.00 82.88 176 ARG A C 1
ATOM 1347 O O . ARG A 1 176 ? -13.126 17.019 10.368 1.00 82.88 176 ARG A O 1
ATOM 1354 N N . GLY A 1 177 ? -13.721 15.873 12.210 1.00 81.94 177 GLY A N 1
ATOM 1355 C CA . GLY A 1 177 ? -12.596 14.923 12.189 1.00 81.94 177 GLY A CA 1
ATOM 1356 C C . GLY A 1 177 ? -12.568 14.061 10.924 1.00 81.94 177 GLY A C 1
ATOM 1357 O O . GLY A 1 177 ? -11.542 13.932 10.269 1.00 81.94 177 GLY A O 1
ATOM 1358 N N . LEU A 1 178 ? -13.730 13.579 10.483 1.00 88.44 178 LEU A N 1
ATOM 1359 C CA . LEU A 1 178 ? -13.855 12.899 9.193 1.00 88.44 178 LEU A CA 1
ATOM 1360 C C . LEU A 1 178 ? -13.681 13.859 8.008 1.00 88.44 178 LEU A C 1
ATOM 1362 O O . LEU A 1 178 ? -13.410 13.411 6.905 1.00 88.44 178 LEU A O 1
ATOM 1366 N N . GLY A 1 179 ? -13.898 15.163 8.196 1.00 85.56 179 GLY A N 1
ATOM 1367 C CA . GLY A 1 179 ? -13.853 16.161 7.120 1.00 85.56 179 GLY A CA 1
ATOM 1368 C C . GLY A 1 179 ? -12.441 16.630 6.785 1.00 85.56 179 GLY A C 1
ATOM 1369 O O . GLY A 1 179 ? -12.228 17.218 5.731 1.00 85.56 179 GLY A O 1
ATOM 1370 N N . ILE A 1 180 ? -11.481 16.371 7.674 1.00 82.56 180 ILE A N 1
ATOM 1371 C CA . ILE A 1 180 ? -10.070 16.698 7.458 1.00 82.56 180 ILE A CA 1
ATOM 1372 C C . ILE A 1 180 ? -9.278 15.544 6.841 1.00 82.56 180 ILE A C 1
ATOM 1374 O O . ILE A 1 180 ? -8.121 15.767 6.492 1.00 82.56 180 ILE A O 1
ATOM 1378 N N . LEU A 1 181 ? -9.885 14.358 6.700 1.00 86.94 181 LEU A N 1
ATOM 1379 C CA . LEU A 1 181 ? -9.250 13.201 6.076 1.00 86.94 181 LEU A CA 1
ATOM 1380 C C . LEU A 1 181 ? -8.934 13.472 4.604 1.00 86.94 181 LEU A C 1
ATOM 1382 O O . LEU A 1 181 ? -9.742 14.058 3.882 1.00 86.94 181 LEU A O 1
ATOM 1386 N N . ARG A 1 182 ? -7.766 13.021 4.151 1.00 83.81 182 ARG A N 1
ATOM 1387 C CA . ARG A 1 182 ? -7.291 13.182 2.771 1.00 83.81 182 ARG A CA 1
ATOM 1388 C C . ARG A 1 182 ? -6.627 11.912 2.263 1.00 83.81 182 ARG A C 1
ATOM 1390 O O . ARG A 1 182 ? -6.285 11.016 3.034 1.00 83.81 182 ARG A O 1
ATOM 1397 N N . ALA A 1 183 ? -6.407 11.855 0.949 1.00 82.06 183 ALA A N 1
ATOM 1398 C CA . ALA A 1 183 ? -5.601 10.807 0.337 1.00 82.06 183 ALA A CA 1
ATOM 1399 C C . ALA A 1 183 ? -4.246 10.692 1.055 1.00 82.06 183 ALA A C 1
ATOM 1401 O O . ALA A 1 183 ? -3.527 11.679 1.202 1.00 82.06 183 ALA A O 1
ATOM 1402 N N . GLY A 1 184 ? -3.910 9.488 1.512 1.00 72.00 184 GLY A N 1
ATOM 1403 C CA . GLY A 1 184 ? -2.740 9.247 2.351 1.00 72.00 184 GLY A CA 1
ATOM 1404 C C . GLY A 1 184 ? -3.042 9.046 3.840 1.00 72.00 184 GLY A C 1
ATOM 1405 O O . GLY A 1 184 ? -2.181 8.561 4.566 1.00 72.00 184 GLY A O 1
ATOM 1406 N N . ASP A 1 185 ? -4.237 9.346 4.327 1.00 85.19 185 ASP A N 1
ATOM 1407 C CA . ASP A 1 185 ? -4.567 9.062 5.724 1.00 85.19 185 ASP A CA 1
ATOM 1408 C C . ASP A 1 185 ? -4.882 7.578 5.923 1.00 85.19 185 ASP A C 1
ATOM 1410 O O . ASP A 1 185 ? -5.187 6.844 4.977 1.00 85.19 185 ASP A O 1
ATOM 1414 N N . THR A 1 186 ? -4.776 7.108 7.164 1.00 89.12 186 THR A N 1
ATOM 1415 C CA . THR A 1 186 ? -5.029 5.703 7.503 1.00 89.12 186 THR A CA 1
ATOM 1416 C C . THR A 1 186 ? -6.232 5.588 8.426 1.00 89.12 186 THR A C 1
ATOM 1418 O O . THR A 1 186 ? -6.343 6.330 9.399 1.00 89.12 186 THR A O 1
ATOM 1421 N N . ILE A 1 187 ? -7.110 4.631 8.134 1.00 93.06 187 ILE A N 1
ATOM 1422 C CA . ILE A 1 187 ? -8.245 4.268 8.982 1.00 93.06 187 ILE A CA 1
ATOM 1423 C C . ILE A 1 187 ? -8.026 2.835 9.446 1.00 93.06 187 ILE A C 1
ATOM 1425 O O . ILE A 1 187 ? -8.018 1.902 8.641 1.00 93.06 187 ILE A O 1
ATOM 1429 N N . CYS A 1 188 ? -7.831 2.665 10.747 1.00 92.88 188 CYS A N 1
ATOM 1430 C CA . CYS A 1 188 ? -7.748 1.360 11.380 1.00 92.88 188 CYS A CA 1
ATOM 1431 C C . CYS A 1 188 ? -9.025 1.119 12.165 1.00 92.88 188 CYS A C 1
ATOM 1433 O O . CYS A 1 188 ? -9.466 2.007 12.891 1.00 92.88 188 CYS A O 1
ATOM 1435 N N . PHE A 1 189 ? -9.587 -0.079 12.076 1.00 92.81 189 PHE A N 1
ATOM 1436 C CA . PHE A 1 189 ? -10.631 -0.492 12.998 1.00 92.81 189 PHE A CA 1
ATOM 1437 C C . PHE A 1 189 ? -10.376 -1.886 13.546 1.00 92.81 189 PHE A C 1
ATOM 1439 O O . PHE A 1 189 ? -9.909 -2.774 12.833 1.00 92.81 189 PHE A O 1
ATOM 1446 N N . GLN A 1 190 ? -10.668 -2.050 14.831 1.00 93.50 190 GLN A N 1
ATOM 1447 C CA . GLN A 1 190 ? -10.479 -3.279 15.588 1.00 93.50 190 GLN A CA 1
ATOM 1448 C C . GLN A 1 190 ? -11.754 -3.605 16.366 1.00 93.50 190 GLN A C 1
ATOM 1450 O O . GLN A 1 190 ? -12.413 -2.702 16.880 1.00 93.50 190 GLN A O 1
ATOM 1455 N N . SER A 1 191 ? -12.106 -4.884 16.489 1.00 92.31 191 SER A N 1
ATOM 1456 C CA . SER A 1 191 ? -13.175 -5.322 17.389 1.00 92.31 191 SER A CA 1
ATOM 1457 C C . SER A 1 191 ? -12.845 -4.931 18.830 1.00 92.31 191 SER A C 1
ATOM 1459 O O . SER A 1 191 ? -11.804 -5.333 19.356 1.00 92.31 191 SER A O 1
ATOM 1461 N N . ARG A 1 192 ? -13.743 -4.183 19.474 1.00 82.12 192 ARG A N 1
ATOM 1462 C CA . ARG A 1 192 ? -13.571 -3.704 20.851 1.00 82.12 192 ARG A CA 1
ATOM 1463 C C . ARG A 1 192 ? -13.439 -4.859 21.843 1.00 82.12 192 ARG A C 1
ATOM 1465 O O . ARG A 1 192 ? -12.589 -4.821 22.727 1.00 82.12 192 ARG A O 1
ATOM 1472 N N . ASP A 1 193 ? -14.260 -5.887 21.662 1.00 78.31 193 ASP A N 1
ATOM 1473 C CA . ASP A 1 193 ? -14.296 -7.050 22.538 1.00 78.31 193 ASP A CA 1
ATOM 1474 C C . ASP A 1 193 ? -13.362 -8.134 21.988 1.00 78.31 193 ASP A C 1
ATOM 1476 O O . ASP A 1 193 ? -13.588 -8.697 20.918 1.00 78.31 193 ASP A O 1
ATOM 1480 N N . GLY A 1 194 ? -12.265 -8.402 22.699 1.00 66.31 194 GLY A N 1
ATOM 1481 C CA . GLY A 1 194 ? -11.351 -9.510 22.399 1.00 66.31 194 GLY A CA 1
ATOM 1482 C C . GLY A 1 194 ? -10.394 -9.313 21.215 1.00 66.31 194 GLY A C 1
ATOM 1483 O O . GLY A 1 194 ? -9.557 -10.181 20.992 1.00 66.31 194 GLY A O 1
ATOM 1484 N N . GLY A 1 195 ? -10.466 -8.197 20.476 1.00 74.38 195 GLY A N 1
ATOM 1485 C CA . GLY A 1 195 ? -9.465 -7.830 19.460 1.00 74.38 195 GLY A CA 1
ATOM 1486 C C . GLY A 1 195 ? -9.301 -8.814 18.291 1.00 74.38 195 GLY A C 1
ATOM 1487 O O . GLY A 1 195 ? -8.274 -8.773 17.618 1.00 74.38 195 GLY A O 1
ATOM 1488 N N . SER A 1 196 ? -10.279 -9.693 18.063 1.00 82.62 196 SER A N 1
ATOM 1489 C CA . SER A 1 196 ? -10.235 -10.786 17.086 1.00 82.62 196 SER A CA 1
ATOM 1490 C C . SER A 1 196 ? -10.266 -10.327 15.630 1.00 82.62 196 SER A C 1
ATOM 1492 O O . SER A 1 196 ? -9.769 -11.048 14.768 1.00 82.62 196 SER A O 1
ATOM 1494 N N . VAL A 1 197 ? -10.815 -9.141 15.354 1.00 91.25 197 VAL A N 1
ATOM 1495 C CA . VAL A 1 197 ? -10.875 -8.553 14.012 1.00 91.25 197 VAL A CA 1
ATOM 1496 C C . VAL A 1 197 ? -10.111 -7.241 13.998 1.00 91.25 197 VAL A C 1
ATOM 1498 O O . VAL A 1 197 ? -10.351 -6.382 14.841 1.00 91.25 197 VAL A O 1
ATOM 1501 N N . VAL A 1 198 ? -9.210 -7.068 13.032 1.00 92.81 198 VAL A N 1
ATOM 1502 C CA . VAL A 1 198 ? -8.463 -5.825 12.819 1.00 92.81 198 VAL A CA 1
ATOM 1503 C C . VAL A 1 198 ? -8.263 -5.585 11.333 1.00 92.81 198 VAL A C 1
ATOM 1505 O O . VAL A 1 198 ? -7.819 -6.472 10.609 1.00 92.81 198 VAL A O 1
ATOM 1508 N N . HIS A 1 199 ? -8.543 -4.372 10.871 1.00 93.25 199 HIS A N 1
ATOM 1509 C CA . HIS A 1 199 ? -8.273 -3.965 9.498 1.00 93.25 199 HIS A CA 1
ATOM 1510 C C . HIS A 1 199 ? -7.675 -2.574 9.442 1.00 93.25 199 HIS A C 1
ATOM 1512 O O . HIS A 1 199 ? -8.019 -1.694 10.229 1.00 93.25 199 HIS A O 1
ATOM 1518 N N . ARG A 1 200 ? -6.801 -2.384 8.456 1.00 93.31 200 ARG A N 1
ATOM 1519 C CA . ARG A 1 200 ? -6.177 -1.117 8.117 1.00 93.31 200 ARG A CA 1
ATOM 1520 C C . ARG A 1 200 ? -6.465 -0.780 6.661 1.00 93.31 200 ARG A C 1
ATOM 1522 O O . ARG A 1 200 ? -6.178 -1.574 5.763 1.00 93.31 200 ARG A O 1
ATOM 1529 N N . PHE A 1 201 ? -6.984 0.419 6.451 1.00 91.94 201 PHE A N 1
ATOM 1530 C CA . PHE A 1 201 ? -7.304 0.992 5.153 1.00 91.94 201 PHE A CA 1
ATOM 1531 C C . PHE A 1 201 ? -6.534 2.286 4.940 1.00 91.94 201 PHE A C 1
ATOM 1533 O O . PHE A 1 201 ? -6.272 3.033 5.883 1.00 91.94 201 PHE A O 1
ATOM 1540 N N . ARG A 1 202 ? -6.199 2.558 3.683 1.00 88.38 202 ARG A N 1
ATOM 1541 C CA . ARG A 1 202 ? -5.576 3.801 3.237 1.00 88.38 202 ARG A CA 1
ATOM 1542 C C . ARG A 1 202 ? -6.602 4.612 2.467 1.00 88.38 202 ARG A C 1
ATOM 1544 O O . ARG A 1 202 ? -7.218 4.067 1.559 1.00 88.38 202 ARG A O 1
ATOM 1551 N N . VAL A 1 203 ? -6.759 5.891 2.790 1.00 90.69 203 VAL A N 1
ATOM 1552 C CA . VAL A 1 203 ? -7.612 6.810 2.026 1.00 90.69 203 VAL A CA 1
ATOM 1553 C C . VAL A 1 203 ? -6.939 7.120 0.687 1.00 90.69 203 VAL A C 1
ATOM 1555 O O . VAL A 1 203 ? -5.748 7.437 0.654 1.00 90.69 203 VAL A O 1
ATOM 1558 N N . THR A 1 204 ? -7.676 7.017 -0.420 1.00 84.94 204 THR A N 1
ATOM 1559 C CA . THR A 1 204 ? -7.126 7.124 -1.787 1.00 84.94 204 THR A CA 1
ATOM 1560 C C . THR A 1 204 ? -7.525 8.397 -2.532 1.00 84.94 204 THR A C 1
ATOM 1562 O O . THR A 1 204 ? -6.938 8.692 -3.570 1.00 84.94 204 THR A O 1
ATOM 1565 N N . GLY A 1 205 ? -8.475 9.179 -2.016 1.00 80.06 205 GLY A N 1
ATOM 1566 C CA . GLY A 1 205 ? -9.010 10.357 -2.702 1.00 80.06 205 GLY A CA 1
ATOM 1567 C C . GLY A 1 205 ? -9.890 11.232 -1.811 1.00 80.06 205 GLY A C 1
ATOM 1568 O O . GLY A 1 205 ? -9.882 11.089 -0.588 1.00 80.06 205 GLY A O 1
ATOM 1569 N N . GLU A 1 206 ? -10.642 12.140 -2.433 1.00 83.00 206 GLU A N 1
ATOM 1570 C CA . GLU A 1 206 ? -11.586 13.018 -1.735 1.00 83.00 206 GLU A CA 1
ATOM 1571 C C . GLU A 1 206 ? -12.808 12.254 -1.212 1.00 83.00 206 GLU A C 1
ATOM 1573 O O . GLU A 1 206 ? -13.321 11.332 -1.848 1.00 83.00 206 GLU A O 1
ATOM 1578 N N . LEU A 1 207 ? -13.281 12.652 -0.032 1.00 91.06 207 LEU A N 1
ATOM 1579 C CA . LEU A 1 207 ? -14.440 12.055 0.619 1.00 91.06 207 LEU A CA 1
ATOM 1580 C C . LEU A 1 207 ? -15.725 12.704 0.104 1.00 91.06 207 LEU A C 1
ATOM 1582 O O . LEU A 1 207 ? -15.823 13.927 0.031 1.00 91.06 207 LEU A O 1
ATOM 1586 N N . VAL A 1 208 ? -16.753 11.896 -0.149 1.00 93.25 208 VAL A N 1
ATOM 1587 C CA . VAL A 1 208 ? -18.080 12.396 -0.529 1.00 93.25 208 VAL A CA 1
ATOM 1588 C C . VAL A 1 208 ? -18.929 12.576 0.726 1.00 93.25 208 VAL A C 1
ATOM 1590 O O . VAL A 1 208 ? -19.210 11.612 1.443 1.00 93.25 208 VAL A O 1
ATOM 1593 N N . ASP A 1 209 ? -19.352 13.810 0.997 1.00 93.06 209 ASP A N 1
ATOM 1594 C CA . ASP A 1 209 ? -20.306 14.112 2.064 1.00 93.06 209 ASP A CA 1
ATOM 1595 C C . ASP A 1 209 ? -21.733 13.772 1.609 1.00 93.06 209 ASP A C 1
ATOM 1597 O O . ASP A 1 209 ? -22.219 14.306 0.617 1.00 93.06 209 ASP A O 1
ATOM 1601 N N . SER A 1 210 ? -22.395 12.857 2.319 1.00 91.50 210 SER A N 1
ATOM 1602 C CA . SER A 1 210 ? -23.748 12.375 2.007 1.00 91.50 210 SER A CA 1
ATOM 1603 C C . SER A 1 210 ? -24.770 12.785 3.076 1.00 91.50 210 SER A C 1
ATOM 1605 O O . SER A 1 210 ? -25.761 12.095 3.308 1.00 91.50 210 SER A O 1
ATOM 1607 N N . GLY A 1 211 ? -24.521 13.893 3.781 1.00 91.50 211 GLY A N 1
ATOM 1608 C CA . GLY A 1 211 ? -25.405 14.396 4.830 1.00 91.50 211 GLY A CA 1
ATOM 1609 C C . GLY A 1 211 ? -25.116 13.744 6.179 1.00 91.50 211 GLY A C 1
ATOM 1610 O O . GLY A 1 211 ? -24.405 14.332 6.989 1.00 91.50 211 GLY A O 1
ATOM 1611 N N . THR A 1 212 ? -25.635 12.539 6.432 1.00 92.88 212 THR A N 1
ATOM 1612 C CA . THR A 1 212 ? -25.493 11.834 7.729 1.00 92.88 212 THR A CA 1
ATOM 1613 C C . THR A 1 212 ? -24.209 11.008 7.850 1.00 92.88 212 THR A C 1
ATOM 1615 O O . THR A 1 212 ? -23.778 10.674 8.954 1.00 92.88 212 THR A O 1
ATOM 1618 N N . TYR A 1 213 ? -23.566 10.702 6.725 1.00 95.06 213 TYR A N 1
ATOM 1619 C CA . TYR A 1 213 ? -22.347 9.901 6.646 1.00 95.06 213 TYR A CA 1
ATOM 1620 C C . TYR A 1 213 ? -21.390 10.471 5.594 1.00 95.06 213 TYR A C 1
ATOM 1622 O O . TYR A 1 213 ? -21.759 11.349 4.806 1.00 95.06 213 TYR A O 1
ATOM 1630 N N . ARG A 1 214 ? -20.153 9.970 5.577 1.00 94.12 214 ARG A N 1
ATOM 1631 C CA . ARG A 1 214 ? -19.213 10.190 4.473 1.00 94.12 214 ARG A CA 1
ATOM 1632 C C . ARG A 1 214 ? -18.847 8.880 3.798 1.00 94.12 214 ARG A C 1
ATOM 1634 O O . ARG A 1 214 ? -18.663 7.867 4.470 1.00 94.12 214 ARG A O 1
ATOM 1641 N N . SER A 1 215 ? -18.715 8.927 2.477 1.00 95.31 215 SER A N 1
ATOM 1642 C CA . SER A 1 215 ? -18.089 7.865 1.695 1.00 95.31 215 SER A CA 1
ATOM 1643 C C . SER A 1 215 ? -16.613 8.193 1.518 1.00 95.31 215 SER A C 1
ATOM 1645 O O . SER A 1 215 ? -16.263 9.198 0.899 1.00 95.31 215 SER A O 1
ATOM 1647 N N . VAL A 1 216 ? -15.754 7.351 2.081 1.00 95.31 216 VAL A N 1
ATOM 1648 C CA . VAL A 1 216 ? -14.302 7.497 2.058 1.00 95.31 216 VAL A CA 1
ATOM 1649 C C . VAL A 1 216 ? -13.730 6.532 1.026 1.00 95.31 216 VAL A C 1
ATOM 1651 O O . VAL A 1 216 ? -13.849 5.322 1.229 1.00 95.31 216 VAL A O 1
ATOM 1654 N N . PRO A 1 217 ? -13.116 7.008 -0.070 1.00 93.94 217 PRO A N 1
ATOM 1655 C CA . PRO A 1 217 ? -12.444 6.119 -1.008 1.00 93.94 217 PRO A CA 1
ATOM 1656 C C . PRO A 1 217 ? -11.214 5.516 -0.327 1.00 93.94 217 PRO A C 1
ATOM 1658 O O . PRO A 1 217 ? -10.391 6.240 0.242 1.00 93.94 217 PRO A O 1
ATOM 1661 N N . VAL A 1 218 ? -11.105 4.188 -0.343 1.00 92.69 218 VAL A N 1
ATOM 1662 C CA . VAL A 1 218 ? -10.057 3.463 0.380 1.00 92.69 218 VAL A CA 1
ATOM 1663 C C . VAL A 1 218 ? -9.441 2.340 -0.445 1.00 92.69 218 VAL A C 1
ATOM 1665 O O . VAL A 1 218 ? -10.052 1.816 -1.369 1.00 92.69 218 VAL A O 1
ATOM 1668 N N . THR A 1 219 ? -8.228 1.946 -0.071 1.00 87.69 219 THR A N 1
ATOM 1669 C CA . THR A 1 219 ? -7.622 0.666 -0.449 1.00 87.69 219 THR A CA 1
ATOM 1670 C C . THR A 1 219 ? -7.224 -0.107 0.803 1.00 87.69 219 THR A C 1
ATOM 1672 O O . THR A 1 219 ? -6.871 0.482 1.833 1.00 87.69 219 THR A O 1
ATOM 1675 N N . TYR A 1 220 ? -7.314 -1.431 0.739 1.00 88.31 220 TYR A N 1
ATOM 1676 C CA . TYR A 1 220 ? -6.966 -2.300 1.852 1.00 88.31 220 TYR A CA 1
ATOM 1677 C C . TYR A 1 220 ? -5.447 -2.415 2.005 1.00 88.31 220 TYR A C 1
ATOM 1679 O O . TYR A 1 220 ? -4.732 -2.706 1.050 1.00 88.31 220 TYR A O 1
ATOM 1687 N N . VAL A 1 221 ? -4.946 -2.211 3.225 1.00 85.00 221 VAL A N 1
ATOM 1688 C CA . VAL A 1 221 ? -3.511 -2.324 3.536 1.00 85.00 221 VAL A CA 1
ATOM 1689 C C . VAL A 1 221 ? -3.190 -3.675 4.169 1.00 85.00 221 VAL A C 1
ATOM 1691 O O . VAL A 1 221 ? -2.141 -4.251 3.894 1.00 85.00 221 VAL A O 1
ATOM 1694 N N . GLY A 1 222 ? -4.057 -4.167 5.056 1.00 82.19 222 GLY A N 1
ATOM 1695 C CA . GLY A 1 222 ? -3.844 -5.421 5.778 1.00 82.19 222 GLY A CA 1
ATOM 1696 C C . GLY A 1 222 ? -4.737 -5.560 7.009 1.00 82.19 222 GLY A C 1
ATOM 1697 O O . GLY A 1 222 ? -5.437 -4.624 7.397 1.00 82.19 222 GLY A O 1
ATOM 1698 N N . GLY A 1 223 ? -4.737 -6.743 7.619 1.00 87.75 223 GLY A N 1
ATOM 1699 C CA . GLY A 1 223 ? -5.611 -7.070 8.743 1.00 87.75 223 GLY A CA 1
ATOM 1700 C C . GLY A 1 223 ? -5.751 -8.573 8.985 1.00 87.75 223 GLY A C 1
ATOM 1701 O O . GLY A 1 223 ? -5.164 -9.379 8.268 1.00 87.75 223 GLY A O 1
ATOM 1702 N N . ALA A 1 224 ? -6.535 -8.934 9.997 1.00 85.19 224 ALA A N 1
ATOM 1703 C CA . ALA A 1 224 ? -6.810 -10.306 10.414 1.00 85.19 224 ALA A CA 1
ATOM 1704 C C . ALA A 1 224 ? -8.237 -10.424 10.982 1.00 85.19 224 ALA A C 1
ATOM 1706 O O . ALA A 1 224 ? -8.847 -9.419 11.341 1.00 85.19 224 ALA A O 1
ATOM 1707 N N . GLY A 1 225 ? -8.761 -11.651 11.069 1.00 85.69 225 GLY A N 1
ATOM 1708 C CA . GLY A 1 225 ? -10.046 -11.932 11.729 1.00 85.69 225 GLY A CA 1
ATOM 1709 C C . GLY A 1 225 ? -11.282 -12.008 10.829 1.00 85.69 225 GLY A C 1
ATOM 1710 O O . GLY A 1 225 ? -12.362 -12.314 11.320 1.00 85.69 225 GLY A O 1
ATOM 1711 N N . GLY A 1 226 ? -11.145 -11.801 9.516 1.00 90.00 226 GLY A N 1
ATOM 1712 C CA . GLY A 1 226 ? -12.265 -11.919 8.573 1.00 90.00 226 GLY A CA 1
ATOM 1713 C C . GLY A 1 226 ? -13.185 -10.698 8.582 1.00 90.00 226 GLY A C 1
ATOM 1714 O O . GLY A 1 226 ? -12.715 -9.586 8.745 1.00 90.00 226 GLY A O 1
ATOM 1715 N N . VAL A 1 227 ? -14.483 -10.876 8.337 1.00 91.56 227 VAL A N 1
ATOM 1716 C CA . VAL A 1 227 ? -15.465 -9.774 8.346 1.00 91.56 227 VAL A CA 1
ATOM 1717 C C . VAL A 1 227 ? -15.997 -9.600 9.769 1.00 91.56 227 VAL A C 1
ATOM 1719 O O . VAL A 1 227 ? -16.361 -10.611 10.376 1.00 91.56 227 VAL A O 1
ATOM 1722 N N . PRO A 1 228 ? -16.098 -8.372 10.316 1.00 92.75 228 PRO A N 1
ATOM 1723 C CA . PRO A 1 228 ? -16.753 -8.184 11.604 1.00 92.75 228 PRO A CA 1
ATOM 1724 C C . PRO A 1 228 ? -18.198 -8.714 11.588 1.00 92.75 228 PRO A C 1
ATOM 1726 O O . PRO A 1 228 ? -18.904 -8.626 10.581 1.00 92.75 228 PRO A O 1
ATOM 1729 N N . ALA A 1 229 ? -18.657 -9.268 12.711 1.00 91.38 229 ALA A N 1
ATOM 1730 C CA . ALA A 1 229 ? -20.047 -9.698 12.848 1.00 91.38 229 ALA A CA 1
ATOM 1731 C C . ALA A 1 229 ? -20.998 -8.489 12.807 1.00 91.38 229 ALA A C 1
ATOM 1733 O O . ALA A 1 229 ? -20.635 -7.388 13.225 1.00 91.38 229 ALA A O 1
ATOM 1734 N N . ALA A 1 230 ? -22.227 -8.681 12.320 1.00 92.75 230 ALA A N 1
ATOM 1735 C CA . ALA A 1 230 ? -23.237 -7.624 12.318 1.00 92.75 230 ALA A CA 1
ATOM 1736 C C . ALA A 1 230 ? -23.432 -7.050 13.732 1.00 92.75 230 ALA A C 1
ATOM 1738 O O . ALA A 1 230 ? -23.563 -7.804 14.696 1.00 92.75 230 ALA A O 1
ATOM 1739 N N . ASN A 1 231 ? -23.452 -5.719 13.844 1.00 93.81 231 ASN A N 1
ATOM 1740 C CA . ASN A 1 231 ? -23.542 -4.972 15.102 1.00 93.81 231 ASN A CA 1
ATOM 1741 C C . ASN A 1 231 ? -22.347 -5.157 16.056 1.00 93.81 231 ASN A C 1
ATOM 1743 O O . ASN A 1 231 ? -22.438 -4.784 17.225 1.00 93.81 231 ASN A O 1
ATOM 1747 N N . ALA A 1 232 ? -21.219 -5.704 15.592 1.00 93.38 232 ALA A N 1
ATOM 1748 C CA . ALA A 1 232 ? -20.005 -5.747 16.399 1.00 93.38 232 ALA A CA 1
ATOM 1749 C C . ALA A 1 232 ? -19.521 -4.324 16.713 1.00 93.38 232 ALA A C 1
ATOM 1751 O O . ALA A 1 232 ? -19.465 -3.471 15.824 1.00 93.38 232 ALA A O 1
ATOM 1752 N N . SER A 1 233 ? -19.135 -4.080 17.967 1.00 93.75 233 SER A N 1
ATOM 1753 C CA . SER A 1 233 ? -18.536 -2.807 18.368 1.00 93.75 233 SER A CA 1
ATOM 1754 C C . SER A 1 233 ? -17.090 -2.735 17.891 1.00 93.75 233 SER A C 1
ATOM 1756 O O . SER A 1 233 ? -16.263 -3.583 18.233 1.00 93.75 233 SER A O 1
ATOM 1758 N N . LEU A 1 234 ? -16.774 -1.687 17.139 1.00 94.56 234 LEU A N 1
ATOM 1759 C CA . LEU A 1 234 ? -15.447 -1.419 16.606 1.00 94.56 234 LEU A CA 1
ATOM 1760 C C . LEU A 1 234 ? -14.850 -0.177 17.265 1.00 94.56 234 LEU A C 1
ATOM 1762 O O . LEU A 1 234 ? -15.521 0.843 17.414 1.00 94.56 234 LEU A O 1
ATOM 1766 N N . GLN A 1 235 ? -13.575 -0.259 17.628 1.00 92.62 235 GLN A N 1
ATOM 1767 C CA . GLN A 1 235 ? -12.732 0.899 17.903 1.00 92.62 235 GLN A CA 1
ATOM 1768 C C . GLN A 1 235 ? -12.080 1.339 16.598 1.00 92.62 235 GLN A C 1
ATOM 1770 O O . GLN A 1 235 ? -11.497 0.514 15.899 1.00 92.62 235 GLN A O 1
ATOM 1775 N N . VAL A 1 236 ? -12.183 2.624 16.273 1.00 92.81 236 VAL A N 1
ATOM 1776 C CA . VAL A 1 236 ? -11.693 3.216 15.029 1.00 92.81 236 VAL A CA 1
ATOM 1777 C C . VAL A 1 236 ? -10.647 4.273 15.354 1.00 92.81 236 VAL A C 1
ATOM 1779 O O . VAL A 1 236 ? -10.895 5.188 16.136 1.00 92.81 236 VAL A O 1
ATOM 1782 N N . LEU A 1 237 ? -9.487 4.152 14.718 1.00 89.75 237 LEU A N 1
ATOM 1783 C CA . LEU A 1 237 ? -8.387 5.104 14.773 1.00 89.75 237 LEU A CA 1
ATOM 1784 C C . LEU A 1 237 ? -8.201 5.729 13.385 1.00 89.75 237 LEU A C 1
ATOM 1786 O O . LEU A 1 237 ? -7.931 5.032 12.406 1.00 89.75 237 LEU A O 1
ATOM 1790 N N . LEU A 1 238 ? -8.309 7.049 13.318 1.00 88.25 238 LEU A N 1
ATOM 1791 C CA . LEU A 1 238 ? -8.023 7.885 12.161 1.00 88.25 238 LEU A CA 1
ATOM 1792 C C . LEU A 1 238 ? -6.627 8.480 12.342 1.00 88.25 238 LEU A C 1
ATOM 1794 O O . LEU A 1 238 ? -6.374 9.200 13.299 1.00 88.25 238 LEU A O 1
ATOM 1798 N N . THR A 1 239 ? -5.698 8.181 11.445 1.00 83.88 239 THR A N 1
ATOM 1799 C CA . THR A 1 239 ? -4.326 8.692 11.542 1.00 83.88 239 THR A CA 1
ATOM 1800 C C . THR A 1 239 ? -4.041 9.598 10.346 1.00 83.88 239 THR A C 1
ATOM 1802 O O . THR A 1 239 ? -3.990 9.081 9.224 1.00 83.88 239 THR A O 1
ATOM 1805 N N . PRO A 1 240 ? -3.848 10.917 10.560 1.00 71.62 240 PRO A N 1
ATOM 1806 C CA . PRO A 1 240 ? -3.358 11.818 9.527 1.00 71.62 240 PRO A CA 1
ATOM 1807 C C . PRO A 1 240 ? -2.020 11.329 8.976 1.00 71.62 240 PRO A C 1
ATOM 1809 O O . PRO A 1 240 ? -1.193 10.779 9.710 1.00 71.62 240 PRO A O 1
ATOM 1812 N N . ALA A 1 241 ? -1.789 11.533 7.688 1.00 57.94 241 ALA A N 1
ATOM 1813 C CA . ALA A 1 241 ? -0.559 11.169 7.015 1.00 57.94 241 ALA A CA 1
ATOM 1814 C C . ALA A 1 241 ? 0.625 11.958 7.597 1.00 57.94 241 ALA A C 1
ATOM 1816 O O . ALA A 1 241 ? 0.909 13.085 7.203 1.00 57.94 241 ALA A O 1
ATOM 1817 N N . GLY A 1 242 ? 1.341 11.342 8.535 1.00 50.62 242 GLY A N 1
ATOM 1818 C CA . GLY A 1 242 ? 2.587 11.862 9.080 1.00 50.62 242 GLY A CA 1
ATOM 1819 C C . GLY A 1 242 ? 3.291 10.824 9.945 1.00 50.62 242 GLY A C 1
ATOM 1820 O O . GLY A 1 242 ? 3.157 10.887 11.159 1.00 50.62 242 GLY A O 1
ATOM 1821 N N . ALA A 1 243 ? 3.976 9.862 9.299 1.00 42.03 243 ALA A N 1
ATOM 1822 C CA . ALA A 1 243 ? 5.202 9.162 9.754 1.00 42.03 243 ALA A CA 1
ATOM 1823 C C . ALA A 1 243 ? 5.391 7.733 9.195 1.00 42.03 243 ALA A C 1
ATOM 1825 O O . ALA A 1 243 ? 6.487 7.202 9.336 1.00 42.03 243 ALA A O 1
ATOM 1826 N N . SER A 1 244 ? 4.402 7.093 8.554 1.00 48.00 244 SER A N 1
ATOM 1827 C CA . SER A 1 244 ? 4.558 5.674 8.160 1.00 48.00 244 SER A CA 1
ATOM 1828 C C . SER A 1 244 ? 4.483 5.343 6.670 1.00 48.00 244 SER A C 1
ATOM 1830 O O . SER A 1 244 ? 4.830 4.219 6.334 1.00 48.00 244 SER A O 1
ATOM 1832 N N . ASP A 1 245 ? 4.076 6.253 5.770 1.00 42.34 245 ASP A N 1
ATOM 1833 C CA . ASP A 1 245 ? 3.870 5.841 4.364 1.00 42.34 245 ASP A CA 1
ATOM 1834 C C . ASP A 1 245 ? 3.937 6.939 3.286 1.00 42.34 245 ASP A C 1
ATOM 1836 O O . ASP A 1 245 ? 3.512 6.719 2.154 1.00 42.34 245 ASP A O 1
ATOM 1840 N N . ALA A 1 246 ? 4.579 8.083 3.546 1.00 45.50 246 ALA A N 1
ATOM 1841 C CA . ALA A 1 246 ? 5.277 8.769 2.447 1.00 45.50 246 ALA A CA 1
ATOM 1842 C C . ALA A 1 246 ? 6.601 8.028 2.181 1.00 45.50 246 ALA A C 1
ATOM 1844 O O . ALA A 1 246 ? 7.684 8.609 2.201 1.00 45.50 246 ALA A O 1
ATOM 1845 N N . GLY A 1 247 ? 6.513 6.702 2.030 1.00 61.91 247 GLY A N 1
ATOM 1846 C CA . GLY A 1 247 ? 7.610 5.903 1.523 1.00 61.91 247 GLY A CA 1
ATOM 1847 C C . GLY A 1 247 ? 8.000 6.440 0.153 1.00 61.91 247 GLY A C 1
ATOM 1848 O O . GLY A 1 247 ? 7.201 7.087 -0.528 1.00 61.91 247 GLY A O 1
ATOM 1849 N N . MET A 1 248 ? 9.249 6.202 -0.231 1.00 69.81 248 MET A N 1
ATOM 1850 C CA . MET A 1 248 ? 9.754 6.655 -1.518 1.00 69.81 248 MET A CA 1
ATOM 1851 C C . MET A 1 248 ? 8.760 6.285 -2.642 1.00 69.81 248 MET A C 1
ATOM 1853 O O . MET A 1 248 ? 8.356 5.117 -2.698 1.00 69.81 248 MET A O 1
ATOM 1857 N N . PRO A 1 249 ? 8.337 7.241 -3.496 1.00 78.56 249 PRO A N 1
ATOM 1858 C CA . PRO A 1 249 ? 7.302 6.998 -4.494 1.00 78.56 249 PRO A CA 1
ATOM 1859 C C . PRO A 1 249 ? 7.603 5.774 -5.357 1.00 78.56 249 PRO A C 1
ATOM 1861 O O . PRO A 1 249 ? 8.762 5.505 -5.693 1.00 78.56 249 PRO A O 1
ATOM 1864 N N . VAL A 1 250 ? 6.557 5.047 -5.753 1.00 83.12 250 VAL A N 1
ATOM 1865 C CA . VAL A 1 250 ? 6.680 3.978 -6.754 1.00 83.12 250 VAL A CA 1
ATOM 1866 C C . VAL A 1 250 ? 7.334 4.559 -8.010 1.00 83.12 250 VAL A C 1
ATOM 1868 O O . VAL A 1 250 ? 7.089 5.711 -8.358 1.00 83.12 250 VAL A O 1
ATOM 1871 N N . LEU A 1 251 ? 8.201 3.775 -8.648 1.00 90.56 251 LEU A N 1
ATOM 1872 C CA . LEU A 1 251 ? 9.059 4.145 -9.778 1.00 90.56 251 LEU A CA 1
ATOM 1873 C C . LEU A 1 251 ? 10.212 5.112 -9.470 1.00 90.56 251 LEU A C 1
ATOM 1875 O O . LEU A 1 251 ? 10.944 5.489 -10.384 1.00 90.56 251 LEU A O 1
ATOM 1879 N N . SER A 1 252 ? 10.454 5.455 -8.202 1.00 91.19 252 SER A N 1
ATOM 1880 C CA . SER A 1 252 ? 11.673 6.185 -7.837 1.00 91.19 252 SER A CA 1
ATOM 1881 C C . SER A 1 252 ? 12.916 5.338 -8.087 1.00 91.19 252 SER A C 1
ATOM 1883 O O . SER A 1 252 ? 12.955 4.154 -7.734 1.00 91.19 252 SER A O 1
ATOM 1885 N N . VAL A 1 253 ? 13.939 5.969 -8.658 1.00 94.44 253 VAL A N 1
ATOM 1886 C CA . VAL A 1 253 ? 15.231 5.349 -8.954 1.00 94.44 253 VAL A CA 1
ATOM 1887 C C . VAL A 1 253 ? 16.207 5.621 -7.812 1.00 94.44 253 VAL A C 1
ATOM 1889 O O . VAL A 1 253 ? 16.308 6.748 -7.332 1.00 94.44 253 VAL A O 1
ATOM 1892 N N . GLN A 1 254 ? 16.945 4.600 -7.383 1.00 94.25 254 GLN A N 1
ATOM 1893 C CA . GLN A 1 254 ? 17.947 4.702 -6.320 1.00 94.25 254 GLN A CA 1
ATOM 1894 C C . GLN A 1 254 ? 19.239 4.005 -6.716 1.00 94.25 254 GLN A C 1
ATOM 1896 O O . GLN A 1 254 ? 19.215 2.964 -7.374 1.00 94.25 254 GLN A O 1
ATOM 1901 N N . TRP A 1 255 ? 20.365 4.541 -6.253 1.00 95.50 255 TRP A N 1
ATOM 1902 C CA . TRP A 1 255 ? 21.633 3.824 -6.267 1.00 95.50 255 TRP A CA 1
ATOM 1903 C C . TRP A 1 255 ? 21.762 2.994 -4.988 1.00 95.50 255 TRP A C 1
ATOM 1905 O O . TRP A 1 255 ? 21.517 3.497 -3.891 1.00 95.50 255 TRP A O 1
ATOM 1915 N N . TRP A 1 256 ? 22.143 1.728 -5.127 1.00 96.38 256 TRP A N 1
ATOM 1916 C CA . TRP A 1 256 ? 22.229 0.773 -4.029 1.00 96.38 256 TRP A CA 1
ATOM 1917 C C . TRP A 1 256 ? 23.600 0.098 -3.973 1.00 96.38 256 TRP A C 1
ATOM 1919 O O . TRP A 1 256 ? 24.128 -0.348 -4.993 1.00 96.38 256 TRP A O 1
ATOM 1929 N N . MET A 1 257 ? 24.162 -0.006 -2.767 1.00 96.19 257 MET A N 1
ATOM 1930 C CA . MET A 1 257 ? 25.543 -0.443 -2.534 1.00 96.19 257 MET A CA 1
ATOM 1931 C C . MET A 1 257 ? 25.783 -1.905 -2.933 1.00 96.19 257 MET A C 1
ATOM 1933 O O . MET A 1 257 ? 26.844 -2.227 -3.457 1.00 96.19 257 MET A O 1
ATOM 1937 N N . SER A 1 258 ? 24.819 -2.800 -2.676 1.00 94.00 258 SER A N 1
ATOM 1938 C CA . SER A 1 258 ? 24.980 -4.238 -2.926 1.00 94.00 258 SER A CA 1
ATOM 1939 C C . SER A 1 258 ? 23.744 -4.876 -3.548 1.00 94.00 258 SER A C 1
ATOM 1941 O O . SER A 1 258 ? 22.657 -4.892 -2.976 1.00 94.00 258 SER A O 1
ATOM 1943 N N . ARG A 1 259 ? 23.933 -5.497 -4.711 1.00 93.81 259 ARG A N 1
ATOM 1944 C CA . ARG A 1 259 ? 22.881 -6.201 -5.455 1.00 93.81 259 ARG A CA 1
ATOM 1945 C C . ARG A 1 259 ? 22.280 -7.389 -4.698 1.00 93.81 259 ARG A C 1
ATOM 1947 O O . ARG A 1 259 ? 21.117 -7.711 -4.910 1.00 93.81 259 ARG A O 1
ATOM 1954 N N . SER A 1 260 ? 23.052 -8.052 -3.842 1.00 92.62 260 SER A N 1
ATOM 1955 C CA . SER A 1 260 ? 22.561 -9.204 -3.076 1.00 92.62 260 SER A CA 1
ATOM 1956 C C . SER A 1 260 ? 21.608 -8.811 -1.946 1.00 92.62 260 SER A C 1
ATOM 1958 O O . SER A 1 260 ? 20.929 -9.675 -1.403 1.00 92.62 260 SER A O 1
ATOM 1960 N N . SER A 1 261 ? 21.539 -7.523 -1.599 1.00 89.31 261 SER A N 1
ATOM 1961 C CA . SER A 1 261 ? 20.719 -6.998 -0.507 1.00 89.31 261 SER A CA 1
ATOM 1962 C C . SER A 1 261 ? 19.738 -5.924 -0.978 1.00 89.31 261 SER A C 1
ATOM 1964 O O . SER A 1 261 ? 19.472 -4.964 -0.254 1.00 89.31 261 SER A O 1
ATOM 1966 N N . ILE A 1 262 ? 19.216 -6.049 -2.203 1.00 85.75 262 ILE A N 1
ATOM 1967 C CA . ILE A 1 262 ? 18.173 -5.142 -2.700 1.00 85.75 262 ILE A CA 1
ATOM 1968 C C . ILE A 1 262 ? 16.951 -5.237 -1.768 1.00 85.75 262 ILE A C 1
ATOM 1970 O O . ILE A 1 262 ? 16.482 -6.347 -1.505 1.00 85.75 262 ILE A O 1
ATOM 1974 N N . PRO A 1 263 ? 16.428 -4.106 -1.260 1.00 82.50 263 PRO A N 1
ATOM 1975 C CA . PRO A 1 263 ? 15.290 -4.114 -0.353 1.00 82.50 263 PRO A CA 1
ATOM 1976 C C . PRO A 1 263 ? 14.042 -4.717 -0.992 1.00 82.50 263 PRO A C 1
ATOM 1978 O O . PRO A 1 263 ? 13.783 -4.544 -2.186 1.00 82.50 263 PRO A O 1
ATOM 1981 N N . ALA A 1 264 ? 13.219 -5.364 -0.167 1.00 78.31 264 ALA A N 1
ATOM 1982 C CA . ALA A 1 264 ? 11.918 -5.853 -0.597 1.00 78.31 264 ALA A CA 1
ATOM 1983 C C . ALA A 1 264 ? 11.058 -4.712 -1.173 1.00 78.31 264 ALA A C 1
ATOM 1985 O O . ALA A 1 264 ? 11.042 -3.586 -0.668 1.00 78.31 264 ALA A O 1
ATOM 1986 N N . GLY A 1 265 ? 10.336 -5.013 -2.253 1.00 79.62 265 GLY A N 1
ATOM 1987 C CA . GLY A 1 265 ? 9.537 -4.024 -2.977 1.00 79.62 265 GLY A CA 1
ATOM 1988 C C . GLY A 1 265 ? 10.333 -3.152 -3.953 1.00 79.62 265 GLY A C 1
ATOM 1989 O O . GLY A 1 265 ? 9.747 -2.244 -4.535 1.00 79.62 265 GLY A O 1
ATOM 1990 N N . SER A 1 266 ? 11.622 -3.426 -4.170 1.00 88.56 266 SER A N 1
ATOM 1991 C CA . SER A 1 266 ? 12.438 -2.827 -5.232 1.00 88.56 266 SER A CA 1
ATOM 1992 C C . SER A 1 266 ? 12.985 -3.902 -6.174 1.00 88.56 266 SER A C 1
ATOM 1994 O O . SER A 1 266 ? 13.124 -5.062 -5.794 1.00 88.56 266 SER A O 1
ATOM 1996 N N . ALA A 1 267 ? 13.304 -3.519 -7.408 1.00 92.81 267 ALA A N 1
ATOM 1997 C CA . ALA A 1 267 ? 13.915 -4.398 -8.403 1.00 92.81 267 ALA A CA 1
ATOM 1998 C C . ALA A 1 267 ? 15.130 -3.717 -9.051 1.00 92.81 267 ALA A C 1
ATOM 2000 O O . ALA A 1 267 ? 15.133 -2.490 -9.180 1.00 92.81 267 ALA A O 1
ATOM 2001 N N . PRO A 1 268 ? 16.162 -4.470 -9.471 1.00 96.62 268 PRO A N 1
ATOM 2002 C CA . PRO A 1 268 ? 17.264 -3.895 -10.237 1.00 96.62 268 PRO A CA 1
ATOM 2003 C C . PRO A 1 268 ? 16.771 -3.387 -11.600 1.00 96.62 268 PRO A C 1
ATOM 2005 O O . PRO A 1 268 ? 15.846 -3.952 -12.174 1.00 96.62 268 PRO A O 1
ATOM 2008 N N . ALA A 1 269 ? 17.378 -2.330 -12.130 1.00 97.25 269 ALA A N 1
ATOM 2009 C CA . ALA A 1 269 ? 17.099 -1.824 -13.476 1.00 97.25 269 ALA A CA 1
ATOM 2010 C C . ALA A 1 269 ? 18.040 -2.478 -14.502 1.00 97.25 269 ALA A C 1
ATOM 2012 O O . ALA A 1 269 ? 19.012 -1.857 -14.934 1.00 97.25 269 ALA A O 1
ATOM 2013 N N . ASP A 1 270 ? 17.786 -3.747 -14.835 1.00 97.44 270 ASP A N 1
ATOM 2014 C CA . ASP A 1 270 ? 18.655 -4.577 -15.689 1.00 97.44 270 ASP A CA 1
ATOM 2015 C C . ASP A 1 270 ? 18.056 -4.866 -17.076 1.00 97.44 270 ASP A C 1
ATOM 2017 O O . ASP A 1 270 ? 18.563 -5.707 -17.820 1.00 97.44 270 ASP A O 1
ATOM 2021 N N . GLY A 1 271 ? 16.932 -4.238 -17.422 1.00 95.88 271 GLY A N 1
ATOM 2022 C CA . GLY A 1 271 ? 16.225 -4.563 -18.658 1.00 95.88 271 GLY A CA 1
ATOM 2023 C C . GLY A 1 271 ? 15.401 -5.851 -18.600 1.00 95.88 271 GLY A C 1
ATOM 2024 O O . GLY A 1 271 ? 15.003 -6.354 -19.647 1.00 95.88 271 GLY A O 1
ATOM 2025 N N . GLN A 1 272 ? 15.161 -6.433 -17.424 1.00 94.94 272 GLN A N 1
ATOM 2026 C CA . GLN A 1 272 ? 14.424 -7.689 -17.270 1.00 94.94 272 GLN A CA 1
ATOM 2027 C C . GLN A 1 272 ? 12.907 -7.525 -17.468 1.00 94.94 272 GLN A C 1
ATOM 2029 O O . GLN A 1 272 ? 12.346 -6.453 -17.231 1.00 94.94 272 GLN A O 1
ATOM 2034 N N . LEU A 1 273 ? 12.233 -8.610 -17.864 1.00 95.25 273 LEU A N 1
ATOM 2035 C CA . LEU A 1 273 ? 10.770 -8.690 -17.897 1.00 95.25 273 LEU A CA 1
ATOM 2036 C C . LEU A 1 273 ? 10.231 -9.036 -16.506 1.00 95.25 273 LEU A C 1
ATOM 2038 O O . LEU A 1 273 ? 10.733 -9.951 -15.857 1.00 95.25 273 LEU A O 1
ATOM 2042 N N . LEU A 1 274 ? 9.197 -8.321 -16.069 1.00 93.00 274 LEU A N 1
ATOM 2043 C CA . LEU A 1 274 ? 8.503 -8.535 -14.800 1.00 93.00 274 LEU A CA 1
ATOM 2044 C C . LEU A 1 274 ? 6.994 -8.685 -15.025 1.00 93.00 274 LEU A C 1
ATOM 2046 O O . LEU A 1 274 ? 6.446 -8.219 -16.022 1.00 93.00 274 LEU A O 1
ATOM 2050 N N . SER A 1 275 ? 6.317 -9.347 -14.084 1.00 89.31 275 SER A N 1
ATOM 2051 C CA . SER A 1 275 ? 4.878 -9.625 -14.158 1.00 89.31 275 SER A CA 1
ATOM 2052 C C . SER A 1 275 ? 4.035 -8.386 -13.854 1.00 89.31 275 SER A C 1
ATOM 2054 O O . SER A 1 275 ? 4.208 -7.745 -12.814 1.00 89.31 275 SER A O 1
ATOM 2056 N N . ARG A 1 276 ? 3.056 -8.096 -14.722 1.00 87.75 276 ARG A N 1
ATOM 2057 C CA . ARG A 1 276 ? 2.053 -7.037 -14.503 1.00 87.75 276 ARG A CA 1
ATOM 2058 C C . ARG A 1 276 ? 1.157 -7.336 -13.302 1.00 87.75 276 ARG A C 1
ATOM 2060 O O . ARG A 1 276 ? 0.772 -6.418 -12.590 1.00 87.75 276 ARG A O 1
ATOM 2067 N N . ALA A 1 277 ? 0.840 -8.612 -13.071 1.00 79.62 277 ALA A N 1
ATOM 2068 C CA . ALA A 1 277 ? -0.003 -9.034 -11.954 1.00 79.62 277 ALA A CA 1
ATOM 2069 C C . ALA A 1 277 ? 0.709 -8.867 -10.603 1.00 79.62 277 ALA A C 1
ATOM 2071 O O . ALA A 1 277 ? 0.072 -8.539 -9.607 1.00 79.62 277 ALA A O 1
ATOM 2072 N N . LEU A 1 278 ? 2.033 -9.059 -10.582 1.00 73.69 278 LEU A N 1
ATOM 2073 C CA . LEU A 1 278 ? 2.846 -8.912 -9.375 1.00 73.69 278 LEU A CA 1
ATOM 2074 C C . LEU A 1 278 ? 3.075 -7.439 -8.994 1.00 73.69 278 LEU A C 1
ATOM 2076 O O . LEU A 1 278 ? 3.206 -7.122 -7.812 1.00 73.69 278 LEU A O 1
ATOM 2080 N N . TYR A 1 279 ? 3.096 -6.548 -9.991 1.00 81.62 279 TYR A N 1
ATOM 2081 C CA . TYR A 1 279 ? 3.308 -5.107 -9.821 1.00 81.62 279 TYR A CA 1
ATOM 2082 C C . TYR A 1 279 ? 2.223 -4.283 -10.543 1.00 81.62 279 TYR A C 1
ATOM 2084 O O . TYR A 1 279 ? 2.522 -3.579 -11.514 1.00 81.62 279 TYR A O 1
ATOM 2092 N N . PRO A 1 280 ? 0.958 -4.350 -10.084 1.00 77.62 280 PRO A N 1
ATOM 2093 C CA . PRO A 1 280 ? -0.173 -3.730 -10.776 1.00 77.62 280 PRO A CA 1
ATOM 2094 C C . PRO A 1 280 ? -0.074 -2.200 -10.827 1.00 77.62 280 PRO A C 1
ATOM 2096 O O . PRO A 1 280 ? -0.411 -1.605 -11.850 1.00 77.62 280 PRO A O 1
ATOM 2099 N N . ASP A 1 281 ? 0.451 -1.565 -9.777 1.00 78.81 281 ASP A N 1
ATOM 2100 C CA . ASP A 1 281 ? 0.619 -0.106 -9.718 1.00 78.81 281 ASP A CA 1
ATOM 2101 C C . ASP A 1 281 ? 1.686 0.391 -10.702 1.00 78.81 281 ASP A C 1
ATOM 2103 O O . ASP A 1 281 ? 1.515 1.413 -11.370 1.00 78.81 281 ASP A O 1
ATOM 2107 N N . VAL A 1 282 ? 2.780 -0.365 -10.835 1.00 87.50 282 VAL A N 1
ATOM 2108 C CA . VAL A 1 282 ? 3.834 -0.087 -11.819 1.00 87.50 282 VAL A CA 1
ATOM 2109 C C . VAL A 1 282 ? 3.292 -0.263 -13.229 1.00 87.50 282 VAL A C 1
ATOM 2111 O O . VAL A 1 282 ? 3.495 0.602 -14.080 1.00 87.50 282 VAL A O 1
ATOM 2114 N N . TRP A 1 283 ? 2.559 -1.352 -13.474 1.00 89.38 283 TRP A N 1
ATOM 2115 C CA . TRP A 1 283 ? 1.916 -1.576 -14.761 1.00 89.38 283 TRP A CA 1
ATOM 2116 C C . TRP A 1 283 ? 0.945 -0.445 -15.114 1.00 89.38 283 TRP A C 1
ATOM 2118 O O . TRP A 1 283 ? 1.005 0.074 -16.228 1.00 89.38 283 TRP A O 1
ATOM 2128 N N . ALA A 1 284 ? 0.101 -0.013 -14.174 1.00 85.56 284 ALA A N 1
ATOM 2129 C CA . ALA A 1 284 ? -0.808 1.108 -14.388 1.00 85.56 284 ALA A CA 1
ATOM 2130 C C . ALA A 1 284 ? -0.042 2.379 -14.785 1.00 85.56 284 ALA A C 1
ATOM 2132 O O . ALA A 1 284 ? -0.398 3.022 -15.766 1.00 85.56 284 ALA A O 1
ATOM 2133 N N . ALA A 1 285 ? 1.061 2.698 -14.105 1.00 86.00 285 ALA A N 1
ATOM 2134 C CA . ALA A 1 285 ? 1.887 3.854 -14.445 1.00 86.00 285 ALA A CA 1
ATOM 2135 C C . ALA A 1 285 ? 2.536 3.758 -15.842 1.00 86.00 285 ALA A C 1
ATOM 2137 O O . ALA A 1 285 ? 2.583 4.761 -16.556 1.00 86.00 285 ALA A O 1
ATOM 2138 N N . ILE A 1 286 ? 2.995 2.573 -16.260 1.00 93.62 286 ILE A N 1
ATOM 2139 C CA . ILE A 1 286 ? 3.535 2.341 -17.613 1.00 93.62 286 ILE A CA 1
ATOM 2140 C C . ILE A 1 286 ? 2.427 2.488 -18.664 1.00 93.62 286 ILE A C 1
ATOM 2142 O O . ILE A 1 286 ? 2.579 3.227 -19.641 1.00 93.62 286 ILE A O 1
ATOM 2146 N N . ARG A 1 287 ? 1.288 1.819 -18.465 1.00 90.38 287 ARG A N 1
ATOM 2147 C CA . ARG A 1 287 ? 0.126 1.891 -19.360 1.00 90.38 287 ARG A CA 1
ATOM 2148 C C . ARG A 1 287 ? -0.331 3.339 -19.539 1.00 90.38 287 ARG A C 1
ATOM 2150 O O . ARG A 1 287 ? -0.464 3.792 -20.674 1.00 90.38 287 ARG A O 1
ATOM 2157 N N . ASP A 1 288 ? -0.458 4.070 -18.434 1.00 89.00 288 ASP A N 1
ATOM 2158 C CA . ASP A 1 288 ? -0.928 5.457 -18.385 1.00 89.00 288 ASP A CA 1
ATOM 2159 C C . ASP A 1 288 ? 0.142 6.477 -18.838 1.00 89.00 288 ASP A C 1
ATOM 2161 O O . ASP A 1 288 ? -0.109 7.679 -18.829 1.00 89.00 288 ASP A O 1
ATOM 2165 N N . GLY A 1 289 ? 1.342 6.026 -19.231 1.00 90.25 289 GLY A N 1
ATOM 2166 C CA . GLY A 1 289 ? 2.388 6.887 -19.795 1.00 90.25 289 GLY A CA 1
ATOM 2167 C C . GLY A 1 289 ? 3.074 7.807 -18.781 1.00 90.25 289 GLY A C 1
ATOM 2168 O O . GLY A 1 289 ? 3.618 8.838 -19.163 1.00 90.25 289 GLY A O 1
ATOM 2169 N N . LYS A 1 290 ? 3.074 7.447 -17.492 1.00 90.62 290 LYS A N 1
ATOM 2170 C CA . LYS A 1 290 ? 3.709 8.232 -16.414 1.00 90.62 290 LYS A CA 1
ATOM 2171 C C . LYS A 1 290 ? 5.230 8.063 -16.341 1.00 90.62 290 LYS A C 1
ATOM 2173 O O . LYS A 1 290 ? 5.881 8.708 -15.525 1.00 90.62 290 LYS A O 1
ATOM 2178 N N . VAL A 1 291 ? 5.791 7.187 -17.171 1.00 95.00 291 VAL A N 1
ATOM 2179 C CA . VAL A 1 291 ? 7.229 6.932 -17.304 1.00 95.00 291 VAL A CA 1
ATOM 2180 C C . VAL A 1 291 ? 7.624 6.889 -18.778 1.00 95.00 291 VAL A C 1
ATOM 2182 O O . VAL A 1 291 ? 6.779 6.565 -19.619 1.00 95.00 291 VAL A O 1
ATOM 2185 N N . PRO A 1 292 ? 8.900 7.160 -19.114 1.00 95.81 292 PRO A N 1
ATOM 2186 C CA . PRO A 1 292 ? 9.403 6.962 -20.467 1.00 95.81 292 PRO A CA 1
ATOM 2187 C C . PRO A 1 292 ? 9.188 5.520 -20.921 1.00 95.81 292 PRO A C 1
ATOM 2189 O O . PRO A 1 292 ? 9.648 4.582 -20.263 1.00 95.81 292 PRO A O 1
ATOM 2192 N N . LYS A 1 293 ? 8.499 5.341 -22.050 1.00 96.31 293 LYS A N 1
ATOM 2193 C CA . LYS A 1 293 ? 8.225 4.022 -22.621 1.00 96.31 293 LYS A CA 1
ATOM 2194 C C . LYS A 1 293 ? 8.440 3.979 -24.127 1.00 96.31 293 LYS A C 1
ATOM 2196 O O . LYS A 1 293 ? 8.258 4.976 -24.819 1.00 96.31 293 LYS A O 1
ATOM 2201 N N . THR A 1 294 ? 8.787 2.799 -24.624 1.00 97.19 294 THR A N 1
ATOM 2202 C CA . THR A 1 294 ? 8.881 2.480 -26.052 1.00 97.19 294 THR A CA 1
ATOM 2203 C C . THR A 1 294 ? 8.310 1.085 -26.326 1.00 97.19 294 THR A C 1
ATOM 2205 O O . THR A 1 294 ? 7.867 0.390 -25.409 1.00 97.19 294 THR A O 1
ATOM 2208 N N . THR A 1 295 ? 8.294 0.663 -27.588 1.00 96.81 295 THR A N 1
ATOM 2209 C CA . THR A 1 295 ? 7.857 -0.686 -27.969 1.00 96.81 295 THR A CA 1
ATOM 2210 C C . THR A 1 295 ? 8.967 -1.711 -27.751 1.00 96.81 295 THR A C 1
ATOM 2212 O O . THR A 1 295 ? 10.153 -1.396 -27.842 1.00 96.81 295 THR A O 1
ATOM 2215 N N . GLU A 1 296 ? 8.585 -2.967 -27.523 1.00 96.19 296 GLU A N 1
ATOM 2216 C CA . GLU A 1 296 ? 9.532 -4.072 -27.334 1.00 96.19 296 GLU A CA 1
ATOM 2217 C C . GLU A 1 296 ? 10.465 -4.267 -28.541 1.00 96.19 296 GLU A C 1
ATOM 2219 O O . GLU A 1 296 ? 11.658 -4.532 -28.382 1.00 96.19 296 GLU A O 1
ATOM 2224 N N . ALA A 1 297 ? 9.941 -4.058 -29.752 1.00 96.69 297 ALA A N 1
ATOM 2225 C CA . ALA A 1 297 ? 10.716 -4.129 -30.986 1.00 96.69 297 ALA A CA 1
ATOM 2226 C C . ALA A 1 297 ? 11.805 -3.047 -31.028 1.00 96.69 297 ALA A C 1
ATOM 2228 O O . ALA A 1 297 ? 12.969 -3.364 -31.263 1.00 96.69 297 ALA A O 1
ATOM 2229 N N . ILE A 1 298 ? 11.444 -1.793 -30.728 1.00 97.25 298 ILE A N 1
ATOM 2230 C CA . ILE A 1 298 ? 12.381 -0.663 -30.728 1.00 97.25 298 ILE A CA 1
ATOM 2231 C C . ILE A 1 298 ? 13.417 -0.811 -29.612 1.00 97.25 298 ILE A C 1
ATOM 2233 O O . ILE A 1 298 ? 14.600 -0.602 -29.854 1.00 97.25 298 ILE A O 1
ATOM 2237 N N . TRP A 1 299 ? 12.996 -1.196 -28.404 1.00 97.19 299 TRP A N 1
ATOM 2238 C CA . TRP A 1 299 ? 13.904 -1.436 -27.277 1.00 97.19 299 TRP A CA 1
ATOM 2239 C C . TRP A 1 299 ? 14.967 -2.493 -27.615 1.00 97.19 299 TRP A C 1
ATOM 2241 O O . TRP A 1 299 ? 16.139 -2.362 -27.253 1.00 97.19 299 TRP A O 1
ATOM 2251 N N . SER A 1 300 ? 14.553 -3.535 -28.342 1.00 94.12 300 SER A N 1
ATOM 2252 C CA . SER A 1 300 ? 15.425 -4.636 -28.749 1.00 94.12 300 SER A CA 1
ATOM 2253 C C . SER A 1 300 ? 16.390 -4.241 -29.864 1.00 94.12 300 SER A C 1
ATOM 2255 O O . SER A 1 300 ? 17.562 -4.615 -29.807 1.00 94.12 300 SER A O 1
ATOM 2257 N N . SER A 1 301 ? 15.920 -3.483 -30.861 1.00 96.38 301 SER A N 1
ATOM 2258 C CA . SER A 1 301 ? 16.723 -3.098 -32.028 1.00 96.38 301 SER A CA 1
ATOM 2259 C C . SER A 1 301 ? 17.617 -1.878 -31.800 1.00 96.38 301 SER A C 1
ATOM 2261 O O . SER A 1 301 ? 18.667 -1.771 -32.423 1.00 96.38 301 SER A O 1
ATOM 2263 N N . ASP A 1 302 ? 17.204 -0.942 -30.942 1.00 96.06 302 ASP A N 1
ATOM 2264 C CA . ASP A 1 302 ? 17.901 0.320 -30.693 1.00 96.06 302 ASP A CA 1
ATOM 2265 C C . ASP A 1 302 ? 18.359 0.387 -29.235 1.00 96.06 302 ASP A C 1
ATOM 2267 O O . ASP A 1 302 ? 17.599 0.683 -28.310 1.00 96.06 302 ASP A O 1
ATOM 2271 N N . THR A 1 303 ? 19.655 0.151 -29.029 1.00 96.31 303 THR A N 1
ATOM 2272 C CA . THR A 1 303 ? 20.262 0.150 -27.697 1.00 96.31 303 THR A CA 1
ATOM 2273 C C . THR A 1 303 ? 20.136 1.493 -26.974 1.00 96.31 303 THR A C 1
ATOM 2275 O O . THR A 1 303 ? 20.203 1.511 -25.748 1.00 96.31 303 THR A O 1
ATOM 2278 N N . SER A 1 304 ? 19.920 2.610 -27.686 1.00 95.81 304 SER A N 1
ATOM 2279 C CA . SER A 1 304 ? 19.719 3.927 -27.062 1.00 95.81 304 SER A CA 1
ATOM 2280 C C . SER A 1 304 ? 18.372 4.046 -26.339 1.00 95.81 304 SER A C 1
ATOM 2282 O O . SER A 1 304 ? 18.183 4.921 -25.496 1.00 95.81 304 SER A O 1
ATOM 2284 N N . ARG A 1 305 ? 17.429 3.145 -26.629 1.00 96.62 305 ARG A N 1
ATOM 2285 C CA . ARG A 1 305 ? 16.069 3.149 -26.072 1.00 96.62 305 ARG A CA 1
ATOM 2286 C C . ARG A 1 305 ? 15.941 2.316 -24.807 1.00 96.62 305 ARG A C 1
ATOM 2288 O O . ARG A 1 305 ? 14.875 2.282 -24.198 1.00 96.62 305 ARG A O 1
ATOM 2295 N N . ARG A 1 306 ? 17.031 1.681 -24.373 1.00 97.62 306 ARG A N 1
ATOM 2296 C CA . ARG A 1 306 ? 17.031 0.778 -23.219 1.00 97.62 306 ARG A CA 1
ATOM 2297 C C . ARG A 1 306 ? 16.874 1.478 -21.872 1.00 97.62 306 ARG A C 1
ATOM 2299 O O . ARG A 1 306 ? 16.606 0.812 -20.881 1.00 97.62 306 ARG A O 1
ATOM 2306 N N . GLY A 1 307 ? 16.956 2.808 -21.834 1.00 96.44 307 GLY A N 1
ATOM 2307 C CA . GLY A 1 307 ? 16.592 3.615 -20.666 1.00 96.44 307 GLY A CA 1
ATOM 2308 C C . GLY A 1 307 ? 15.078 3.775 -20.462 1.00 96.44 307 GLY A C 1
ATOM 2309 O O . GLY A 1 307 ? 14.665 4.465 -19.535 1.00 96.44 307 GLY A O 1
ATOM 2310 N N . MET A 1 308 ? 14.249 3.163 -21.313 1.00 97.62 308 MET A N 1
ATOM 2311 C CA . MET A 1 308 ? 12.787 3.226 -21.254 1.00 97.62 308 MET A CA 1
ATOM 2312 C C . MET A 1 308 ? 12.178 1.892 -20.816 1.00 97.62 308 MET A C 1
ATOM 2314 O O . MET A 1 308 ? 12.761 0.826 -21.023 1.00 97.62 308 MET A O 1
ATOM 2318 N N . PHE A 1 309 ? 10.963 1.957 -20.272 1.00 98.12 309 PHE A N 1
ATOM 2319 C CA . PHE A 1 309 ? 10.110 0.787 -20.069 1.00 98.12 309 PHE A CA 1
ATOM 2320 C C . PHE A 1 309 ? 9.510 0.306 -21.398 1.00 98.12 309 PHE A C 1
ATOM 2322 O O . PHE A 1 309 ? 9.406 1.066 -22.365 1.00 98.12 309 PHE A O 1
ATOM 2329 N N . THR A 1 310 ? 9.036 -0.936 -21.431 1.00 97.81 310 THR A N 1
ATOM 2330 C CA . THR A 1 310 ? 8.156 -1.424 -22.503 1.00 97.81 310 THR A CA 1
ATOM 2331 C C . THR A 1 310 ? 6.941 -2.116 -21.908 1.00 97.81 310 THR A C 1
ATOM 2333 O O . THR A 1 310 ? 6.937 -2.541 -20.750 1.00 97.81 310 THR A O 1
ATOM 2336 N N . GLU A 1 311 ? 5.912 -2.297 -22.728 1.00 95.81 311 GLU A N 1
ATOM 2337 C CA . GLU A 1 311 ? 4.749 -3.108 -22.371 1.00 95.81 311 GLU A CA 1
ATOM 2338 C C . GLU A 1 311 ? 5.035 -4.624 -22.466 1.00 95.81 311 GLU A C 1
ATOM 2340 O O . GLU A 1 311 ? 4.106 -5.419 -22.414 1.00 95.81 311 GLU A O 1
ATOM 2345 N N . GLY A 1 312 ? 6.298 -5.053 -22.581 1.00 94.56 312 GLY A N 1
ATOM 2346 C CA . GLY A 1 312 ? 6.691 -6.463 -22.572 1.00 94.56 312 GLY A CA 1
ATOM 2347 C C . GLY A 1 312 ? 6.048 -7.275 -23.699 1.00 94.56 312 GLY A C 1
ATOM 2348 O O . GLY A 1 312 ? 6.023 -6.847 -24.851 1.00 94.56 312 GLY A O 1
ATOM 2349 N N . ASP A 1 313 ? 5.505 -8.444 -23.357 1.00 90.38 313 ASP A N 1
ATOM 2350 C CA . ASP A 1 313 ? 4.831 -9.364 -24.291 1.00 90.38 313 ASP A CA 1
ATOM 2351 C C . ASP A 1 313 ? 3.437 -8.897 -24.770 1.00 90.38 313 ASP A C 1
ATOM 2353 O O . ASP A 1 313 ? 2.750 -9.626 -25.485 1.00 90.38 313 ASP A O 1
ATOM 2357 N N . GLY A 1 314 ? 2.984 -7.712 -24.347 1.00 88.62 314 GLY A N 1
ATOM 2358 C CA . GLY A 1 314 ? 1.666 -7.164 -24.676 1.00 88.62 314 GLY A CA 1
ATOM 2359 C C . GLY A 1 314 ? 0.513 -7.662 -23.793 1.00 88.62 314 GLY A C 1
ATOM 2360 O O . GLY A 1 314 ? -0.562 -7.066 -23.815 1.00 88.62 314 GLY A O 1
ATOM 2361 N N . SER A 1 315 ? 0.720 -8.670 -22.944 1.00 87.75 315 SER A N 1
ATOM 2362 C CA . SER A 1 315 ? -0.335 -9.318 -22.153 1.00 87.75 315 SER A CA 1
ATOM 2363 C C . SER A 1 315 ? -0.010 -9.434 -20.660 1.00 87.75 315 SER A C 1
ATOM 2365 O O . SER A 1 315 ? -0.705 -8.827 -19.842 1.00 87.75 315 SER A O 1
ATOM 2367 N N . THR A 1 316 ? 1.042 -10.164 -20.289 1.00 88.12 316 THR A N 1
ATOM 2368 C CA . THR A 1 316 ? 1.320 -10.599 -18.913 1.00 88.12 316 THR A CA 1
ATOM 2369 C C . THR A 1 316 ? 2.523 -9.909 -18.282 1.00 88.12 316 THR A C 1
ATOM 2371 O O . THR A 1 316 ? 2.610 -9.830 -17.052 1.00 88.12 316 THR A O 1
ATOM 2374 N N . THR A 1 317 ? 3.420 -9.348 -19.094 1.00 94.25 317 THR A N 1
ATOM 2375 C CA . THR A 1 317 ? 4.688 -8.775 -18.621 1.00 94.25 317 THR A CA 1
ATOM 2376 C C . THR A 1 317 ? 4.880 -7.315 -19.020 1.00 94.25 317 THR A C 1
ATOM 2378 O O . THR A 1 317 ? 4.188 -6.781 -19.881 1.00 94.25 317 THR A O 1
ATOM 2381 N N . PHE A 1 318 ? 5.817 -6.641 -18.364 1.00 96.19 318 PHE A N 1
ATOM 2382 C CA . PHE A 1 318 ? 6.394 -5.367 -18.793 1.00 96.19 318 PHE A CA 1
ATOM 2383 C C . PHE A 1 318 ? 7.918 -5.449 -18.660 1.00 96.19 318 PHE A C 1
ATOM 2385 O O . PHE A 1 318 ? 8.420 -6.233 -17.850 1.00 96.19 318 PHE A O 1
ATOM 2392 N N . ARG A 1 319 ? 8.667 -4.659 -19.437 1.00 97.44 319 ARG A N 1
ATOM 2393 C CA . ARG A 1 319 ? 10.135 -4.627 -19.346 1.00 97.44 319 ARG A CA 1
ATOM 2394 C C . ARG A 1 319 ? 10.613 -3.420 -18.555 1.00 97.44 319 ARG A C 1
ATOM 2396 O O . ARG A 1 319 ? 10.146 -2.303 -18.778 1.00 97.44 319 ARG A O 1
ATOM 2403 N N . MET A 1 320 ? 11.566 -3.659 -17.661 1.00 97.50 320 MET A N 1
ATOM 2404 C CA . MET A 1 320 ? 12.304 -2.622 -16.941 1.00 97.50 320 MET A CA 1
ATOM 2405 C C . MET A 1 320 ? 13.268 -1.869 -17.872 1.00 97.50 320 MET A C 1
ATOM 2407 O O . MET A 1 320 ? 13.720 -2.434 -18.865 1.00 97.50 320 MET A O 1
ATOM 2411 N N . PRO A 1 321 ? 13.662 -0.628 -17.551 1.00 97.75 321 PRO A N 1
ATOM 2412 C CA . PRO A 1 321 ? 14.832 -0.018 -18.169 1.00 97.75 321 PRO A CA 1
ATOM 2413 C C . PRO A 1 321 ? 16.119 -0.743 -17.736 1.00 97.75 321 PRO A C 1
ATOM 2415 O O . PRO A 1 321 ? 16.164 -1.390 -16.686 1.00 97.75 321 PRO A O 1
ATOM 2418 N N . ASP A 1 322 ? 17.178 -0.613 -18.532 1.00 97.88 322 ASP A N 1
ATOM 2419 C CA . ASP A 1 322 ? 18.504 -1.177 -18.266 1.00 97.88 322 ASP A CA 1
ATOM 2420 C C . ASP A 1 322 ? 19.519 -0.088 -17.896 1.00 97.88 322 ASP A C 1
ATOM 2422 O O . ASP A 1 322 ? 20.384 0.295 -18.685 1.00 97.88 322 ASP A O 1
ATOM 2426 N N . TYR A 1 323 ? 19.408 0.439 -16.678 1.00 97.75 323 TYR A N 1
ATOM 2427 C CA . TYR A 1 323 ? 20.354 1.430 -16.161 1.00 97.75 323 TYR A CA 1
ATOM 2428 C C . TYR A 1 323 ? 21.684 0.806 -15.732 1.00 97.75 323 TYR A C 1
ATOM 2430 O O . TYR A 1 323 ? 22.703 1.492 -15.691 1.00 97.75 323 TYR A O 1
ATOM 2438 N N . ASN A 1 324 ? 21.694 -0.488 -15.412 1.00 97.50 324 ASN A N 1
ATOM 2439 C CA . ASN A 1 324 ? 22.901 -1.202 -14.996 1.00 97.50 324 ASN A CA 1
ATOM 2440 C C . ASN A 1 324 ? 23.715 -1.772 -16.168 1.00 97.50 324 ASN A C 1
ATOM 2442 O O . ASN A 1 324 ? 24.790 -2.327 -15.930 1.00 97.50 324 ASN A O 1
ATOM 2446 N N . GLY A 1 325 ? 23.215 -1.670 -17.405 1.00 95.31 325 GLY A N 1
ATOM 2447 C CA . GLY A 1 325 ? 23.873 -2.193 -18.602 1.00 95.31 325 GLY A CA 1
ATOM 2448 C C . GLY A 1 325 ? 24.000 -3.717 -18.607 1.00 95.31 325 GLY A C 1
ATOM 2449 O O . GLY A 1 325 ? 25.012 -4.247 -19.063 1.00 95.31 325 GLY A O 1
ATOM 2450 N N . LYS A 1 326 ? 23.029 -4.430 -18.025 1.00 95.62 326 LYS A N 1
ATOM 2451 C CA . LYS A 1 326 ? 23.062 -5.892 -17.858 1.00 95.62 326 LYS A CA 1
ATOM 2452 C C . LYS A 1 326 ? 22.378 -6.649 -18.985 1.00 95.62 326 LYS A C 1
ATOM 2454 O O . LYS A 1 326 ? 22.673 -7.833 -19.161 1.00 95.62 326 LYS A O 1
ATOM 2459 N N . ALA A 1 327 ? 21.508 -6.005 -19.756 1.00 93.75 327 ALA A N 1
ATOM 2460 C CA . ALA A 1 327 ? 20.917 -6.644 -20.916 1.00 93.75 327 ALA A CA 1
ATOM 2461 C C . ALA A 1 327 ? 21.978 -6.893 -22.003 1.00 93.75 327 ALA A C 1
ATOM 2463 O O . ALA A 1 327 ? 22.929 -6.129 -22.185 1.00 93.75 327 ALA A O 1
ATOM 2464 N N . ALA A 1 328 ? 21.816 -7.981 -22.756 1.00 92.75 328 ALA A N 1
ATOM 2465 C CA . ALA A 1 328 ? 22.768 -8.363 -23.793 1.00 92.75 328 ALA A CA 1
ATOM 2466 C C . ALA A 1 328 ? 22.900 -7.265 -24.866 1.00 92.75 328 ALA A C 1
ATOM 2468 O O . ALA A 1 328 ? 21.905 -6.812 -25.436 1.00 92.75 328 ALA A O 1
ATOM 2469 N N . GLY A 1 329 ? 24.131 -6.824 -25.138 1.00 91.12 329 GLY A N 1
ATOM 2470 C CA . GLY A 1 329 ? 24.420 -5.760 -26.107 1.00 91.12 329 GLY A CA 1
ATOM 2471 C C . GLY A 1 329 ? 24.139 -4.339 -25.608 1.00 91.12 329 GLY A C 1
ATOM 2472 O O . GLY A 1 329 ? 24.023 -3.430 -26.424 1.00 91.12 329 GLY A O 1
ATOM 2473 N N . SER A 1 330 ? 23.979 -4.132 -24.298 1.00 93.12 330 SER A N 1
ATOM 2474 C CA . SER A 1 330 ? 23.789 -2.787 -23.748 1.00 93.12 330 SER A CA 1
ATOM 2475 C C . SER A 1 330 ? 25.038 -1.925 -23.893 1.00 93.12 330 SER A C 1
ATOM 2477 O O . SER A 1 330 ? 26.161 -2.422 -23.907 1.00 93.12 330 SER A O 1
ATOM 2479 N N . ILE A 1 331 ? 24.820 -0.612 -24.005 1.00 91.19 331 ILE A N 1
ATOM 2480 C CA . ILE A 1 331 ? 25.876 0.387 -24.237 1.00 91.19 331 ILE A CA 1
ATOM 2481 C C . ILE A 1 331 ? 26.876 0.426 -23.070 1.00 91.19 331 ILE A C 1
ATOM 2483 O O . ILE A 1 331 ? 28.066 0.618 -23.296 1.00 91.19 331 ILE A O 1
ATOM 2487 N N . GLY A 1 332 ? 26.394 0.228 -21.842 1.00 91.56 332 GLY A N 1
ATOM 2488 C CA . GLY A 1 332 ? 27.183 0.254 -20.614 1.00 91.56 332 GLY A CA 1
ATOM 2489 C C . GLY A 1 332 ? 26.301 0.524 -19.395 1.00 91.56 332 GLY A C 1
ATOM 2490 O O . GLY A 1 332 ? 25.082 0.655 -19.524 1.00 91.56 332 GLY A O 1
ATOM 2491 N N . ALA A 1 333 ? 26.912 0.607 -18.213 1.00 94.06 333 ALA A N 1
ATOM 2492 C CA . ALA A 1 333 ? 26.226 1.056 -17.003 1.00 94.06 333 ALA A CA 1
ATOM 2493 C C . ALA A 1 333 ? 26.045 2.580 -17.046 1.00 94.06 333 ALA A C 1
ATOM 2495 O O . ALA A 1 333 ? 26.987 3.317 -17.327 1.00 94.06 333 ALA A O 1
ATOM 2496 N N . LEU A 1 334 ? 24.830 3.055 -16.786 1.00 94.25 334 LEU A N 1
ATOM 2497 C CA . LEU A 1 334 ? 24.454 4.437 -17.059 1.00 94.25 334 LEU A CA 1
ATOM 2498 C C . LEU A 1 334 ? 24.694 5.365 -15.865 1.00 94.25 334 LEU A C 1
ATOM 2500 O O . LEU A 1 334 ? 24.533 4.986 -14.701 1.00 94.25 334 LEU A O 1
ATOM 2504 N N . PHE A 1 335 ? 24.979 6.628 -16.179 1.00 91.25 335 PHE A N 1
ATOM 2505 C CA . PHE A 1 335 ? 24.924 7.748 -15.246 1.00 91.25 335 PHE A CA 1
ATOM 2506 C C . PHE A 1 335 ? 23.676 8.590 -15.533 1.00 91.25 335 PHE A C 1
ATOM 2508 O O . PHE A 1 335 ? 23.442 8.998 -16.671 1.00 91.25 335 PHE A O 1
ATOM 2515 N N . GLN A 1 336 ? 22.863 8.849 -14.511 1.00 90.75 336 GLN A N 1
ATOM 2516 C CA . GLN A 1 336 ? 21.637 9.635 -14.663 1.00 90.75 336 GLN A CA 1
ATOM 2517 C C . GLN A 1 336 ? 21.935 11.131 -14.554 1.00 90.75 336 GLN A C 1
ATOM 2519 O O . GLN A 1 336 ? 22.674 11.567 -13.672 1.00 90.75 336 GLN A O 1
ATOM 2524 N N . ARG A 1 337 ? 21.339 11.923 -15.448 1.00 89.25 337 ARG A N 1
ATOM 2525 C CA . ARG A 1 337 ? 21.512 13.379 -15.523 1.00 89.25 337 ARG A CA 1
ATOM 2526 C C . ARG A 1 337 ? 20.165 14.086 -15.670 1.00 89.25 337 ARG A C 1
ATOM 2528 O O . ARG A 1 337 ? 19.177 13.449 -16.020 1.00 89.25 337 ARG A O 1
ATOM 2535 N N . GLY A 1 338 ? 20.144 15.395 -15.420 1.00 91.31 338 GLY A N 1
ATOM 2536 C CA . GLY A 1 338 ? 18.969 16.234 -15.673 1.00 91.31 338 GLY A CA 1
ATOM 2537 C C . GLY A 1 338 ? 18.648 16.375 -17.166 1.00 91.31 338 GLY A C 1
ATOM 2538 O O . GLY A 1 338 ? 19.509 16.182 -18.023 1.00 91.31 338 GLY A O 1
ATOM 2539 N N . ASP A 1 339 ? 17.408 16.742 -17.470 1.00 90.81 339 ASP A N 1
ATOM 2540 C CA . ASP A 1 339 ? 16.853 16.896 -18.821 1.00 90.81 339 ASP A CA 1
ATOM 2541 C C . ASP A 1 339 ? 17.089 18.283 -19.451 1.00 90.81 339 ASP A C 1
ATOM 2543 O O . ASP A 1 339 ? 16.712 18.502 -20.601 1.00 90.81 339 ASP A O 1
ATOM 2547 N N . GLY A 1 340 ? 17.753 19.199 -18.739 1.00 90.69 340 GLY A N 1
ATOM 2548 C CA . GLY A 1 340 ? 18.088 20.550 -19.205 1.00 90.69 340 GLY A CA 1
ATOM 2549 C C . GLY A 1 340 ? 19.099 20.613 -20.363 1.00 90.69 340 GLY A C 1
ATOM 2550 O O . GLY A 1 340 ? 19.294 19.664 -21.120 1.00 90.69 340 GLY A O 1
ATOM 2551 N N . GLY A 1 341 ? 19.760 21.765 -20.526 1.00 91.56 341 GLY A N 1
ATOM 2552 C CA . GLY A 1 341 ? 20.700 21.998 -21.632 1.00 91.56 341 GLY A CA 1
ATOM 2553 C C . GLY A 1 341 ? 21.754 20.890 -21.794 1.00 91.56 341 GLY A C 1
ATOM 2554 O O . GLY A 1 341 ? 22.276 20.370 -20.809 1.00 91.56 341 GLY A O 1
ATOM 2555 N N . LEU A 1 342 ? 22.078 20.552 -23.051 1.00 87.69 342 LEU A N 1
ATOM 2556 C CA . LEU A 1 342 ? 22.998 19.469 -23.448 1.00 87.69 342 LEU A CA 1
ATOM 2557 C C . LEU A 1 342 ? 22.495 18.036 -23.156 1.00 87.69 342 LEU A C 1
ATOM 2559 O O . LEU A 1 342 ? 23.281 17.087 -23.253 1.00 87.69 342 LEU A O 1
ATOM 2563 N N . SER A 1 343 ? 21.215 17.853 -22.815 1.00 90.44 343 SER A N 1
ATOM 2564 C CA . SER A 1 343 ? 20.555 16.540 -22.744 1.00 90.44 343 SER A CA 1
ATOM 2565 C C . SER A 1 343 ? 20.079 16.053 -24.126 1.00 90.44 343 SER A C 1
ATOM 2567 O O . SER A 1 343 ? 20.158 16.778 -25.117 1.00 90.44 343 SER A O 1
ATOM 2569 N N . ALA A 1 344 ? 19.560 14.821 -24.204 1.00 88.94 344 ALA A N 1
ATOM 2570 C CA . ALA A 1 344 ? 18.937 14.290 -25.423 1.00 88.94 344 ALA A CA 1
ATOM 2571 C C . ALA A 1 344 ? 17.586 14.952 -25.746 1.00 88.94 344 ALA A C 1
ATOM 2573 O O . ALA A 1 344 ? 16.987 14.615 -26.764 1.00 88.94 344 ALA A O 1
ATOM 2574 N N . ALA A 1 345 ? 17.072 15.812 -24.856 1.00 87.62 345 ALA A N 1
ATOM 2575 C CA . ALA A 1 345 ? 15.740 16.419 -24.903 1.00 87.62 345 ALA A CA 1
ATOM 2576 C C . ALA A 1 345 ? 14.563 15.420 -24.994 1.00 87.62 345 ALA A C 1
ATOM 2578 O O . ALA A 1 345 ? 13.419 15.818 -25.197 1.00 87.62 345 ALA A O 1
ATOM 2579 N N . VAL A 1 346 ? 14.824 14.120 -24.816 1.00 92.06 346 VAL A N 1
ATOM 2580 C CA . VAL A 1 346 ? 13.824 13.048 -24.818 1.00 92.06 346 VAL A CA 1
ATOM 2581 C C . VAL A 1 346 ? 14.073 12.156 -23.609 1.00 92.06 346 VAL A C 1
ATOM 2583 O O . VAL A 1 346 ? 15.122 11.518 -23.495 1.00 92.06 346 VAL A O 1
ATOM 2586 N N . ALA A 1 347 ? 13.101 12.106 -22.699 1.00 93.69 347 ALA A N 1
ATOM 2587 C CA . ALA A 1 347 ? 13.202 11.320 -21.477 1.00 93.69 347 ALA A CA 1
ATOM 2588 C C . ALA A 1 347 ? 13.416 9.830 -21.792 1.00 93.69 347 ALA A C 1
ATOM 2590 O O . ALA A 1 347 ? 12.738 9.273 -22.651 1.00 93.69 347 ALA A O 1
ATOM 2591 N N . GLY A 1 348 ? 14.361 9.189 -21.099 1.00 93.88 348 GLY A N 1
ATOM 2592 C CA . GLY A 1 348 ? 14.684 7.764 -21.252 1.00 93.88 348 GLY A CA 1
ATOM 2593 C C . GLY A 1 348 ? 15.600 7.404 -22.432 1.00 93.88 348 GLY A C 1
ATOM 2594 O O . GLY A 1 348 ? 15.998 6.244 -22.537 1.00 93.88 348 GLY A O 1
ATOM 2595 N N . VAL A 1 349 ? 15.965 8.353 -23.305 1.00 95.62 349 VAL A N 1
ATOM 2596 C CA . VAL A 1 349 ? 16.983 8.116 -24.347 1.00 95.62 349 VAL A CA 1
ATOM 2597 C C . VAL A 1 349 ? 18.379 8.149 -23.730 1.00 95.62 349 VAL A C 1
ATOM 2599 O O . VAL A 1 349 ? 18.745 9.091 -23.029 1.00 95.62 349 VAL A O 1
ATOM 2602 N N . ILE A 1 350 ? 19.177 7.128 -24.033 1.00 95.62 350 ILE A N 1
ATOM 2603 C CA . ILE A 1 350 ? 20.577 7.031 -23.628 1.00 95.62 350 ILE A CA 1
ATOM 2604 C C . ILE A 1 350 ? 21.431 7.853 -24.594 1.00 95.62 350 ILE A C 1
ATOM 2606 O O . ILE A 1 350 ? 21.455 7.595 -25.798 1.00 95.62 350 ILE A O 1
ATOM 2610 N N . GLN A 1 351 ? 22.166 8.822 -24.052 1.00 93.00 351 GLN A N 1
ATOM 2611 C CA . GLN A 1 351 ? 23.207 9.543 -24.780 1.00 93.00 351 GLN A CA 1
ATOM 2612 C C . GLN A 1 351 ? 24.523 8.779 -24.672 1.00 93.00 351 GLN A C 1
ATOM 2614 O O . GLN A 1 351 ? 24.886 8.321 -23.589 1.00 93.00 351 GLN A O 1
ATOM 2619 N N . ARG A 1 352 ? 25.239 8.657 -25.792 1.00 90.69 352 ARG A N 1
ATOM 2620 C CA . ARG A 1 352 ? 26.610 8.145 -25.786 1.00 90.69 352 ARG A CA 1
ATOM 2621 C C . ARG A 1 352 ? 27.542 9.120 -25.076 1.00 90.69 352 ARG A C 1
ATOM 2623 O O . ARG A 1 352 ? 27.272 10.321 -25.005 1.00 90.69 352 ARG A O 1
ATOM 2630 N N . ASP A 1 353 ? 28.636 8.571 -24.568 1.00 89.75 353 ASP A N 1
ATOM 2631 C CA . ASP A 1 353 ? 29.793 9.345 -24.159 1.00 89.75 353 ASP A CA 1
ATOM 2632 C C . ASP A 1 353 ? 30.254 10.253 -25.310 1.00 89.75 353 ASP A C 1
ATOM 2634 O O . ASP A 1 353 ? 30.160 9.910 -26.490 1.00 89.75 353 ASP A O 1
ATOM 2638 N N . ALA A 1 354 ? 30.689 11.458 -24.959 1.00 89.25 354 ALA A N 1
ATOM 2639 C CA . ALA A 1 354 ? 31.157 12.445 -25.913 1.00 89.25 354 ALA A CA 1
ATOM 2640 C C . ALA A 1 354 ? 32.354 13.180 -25.324 1.00 89.25 354 ALA A C 1
ATOM 2642 O O . ALA A 1 354 ? 32.351 13.577 -24.157 1.00 89.25 354 ALA A O 1
ATOM 2643 N N . PHE A 1 355 ? 33.356 13.402 -26.163 1.00 85.06 355 PHE A N 1
ATOM 2644 C CA . PHE A 1 355 ? 34.503 14.229 -25.848 1.00 85.06 355 PHE A CA 1
ATOM 2645 C C . PHE A 1 355 ? 34.473 15.462 -26.748 1.00 85.06 355 PHE A C 1
ATOM 2647 O O . PHE A 1 355 ? 34.249 15.357 -27.955 1.00 85.06 355 PHE A O 1
ATOM 2654 N N . GLN A 1 356 ? 34.610 16.645 -26.152 1.00 91.44 356 GLN A N 1
ATOM 2655 C CA . GLN A 1 356 ? 34.504 17.891 -26.903 1.00 91.44 356 GLN A CA 1
ATOM 2656 C C . GLN A 1 356 ? 35.718 18.080 -27.817 1.00 91.44 356 GLN A C 1
ATOM 2658 O O . GLN A 1 356 ? 36.838 17.682 -27.490 1.00 91.44 356 GLN A O 1
ATOM 2663 N N . GLY A 1 357 ? 35.485 18.721 -28.965 1.00 86.06 357 GLY A N 1
ATOM 2664 C CA . GLY A 1 357 ? 36.566 19.158 -29.837 1.00 86.06 357 GLY A CA 1
ATOM 2665 C C . GLY A 1 357 ? 37.521 20.056 -29.055 1.00 86.06 357 GLY A C 1
ATOM 2666 O O . GLY A 1 357 ? 37.100 21.029 -28.431 1.00 86.06 357 GLY A O 1
ATOM 2667 N N . HIS A 1 358 ? 38.800 19.713 -29.077 1.00 83.62 358 HIS A N 1
ATOM 2668 C CA . HIS A 1 358 ? 39.854 20.477 -28.430 1.00 83.62 358 HIS A CA 1
ATOM 2669 C C . HIS A 1 358 ? 41.082 20.471 -29.341 1.00 83.62 358 HIS A C 1
ATOM 2671 O O . HIS A 1 358 ? 41.252 19.575 -30.169 1.00 83.62 358 HIS A O 1
ATOM 2677 N N . TRP A 1 359 ? 41.909 21.499 -29.212 1.00 76.50 359 TRP A N 1
ATOM 2678 C CA . TRP A 1 359 ? 43.130 21.673 -29.986 1.00 76.50 359 TRP A CA 1
ATOM 2679 C C . TRP A 1 359 ? 44.292 21.875 -29.026 1.00 76.50 359 TRP A C 1
ATOM 2681 O O . TRP A 1 359 ? 44.135 22.472 -27.960 1.00 76.50 359 TRP A O 1
ATOM 2691 N N . HIS A 1 360 ? 45.458 21.383 -29.425 1.00 72.50 360 HIS A N 1
ATOM 2692 C CA . HIS A 1 360 ? 46.715 21.645 -28.739 1.00 72.50 360 HIS A CA 1
ATOM 2693 C C . HIS A 1 360 ? 47.530 22.592 -29.607 1.00 72.50 360 HIS A C 1
ATOM 2695 O O . HIS A 1 360 ? 47.708 22.347 -30.800 1.00 72.50 360 HIS A O 1
ATOM 2701 N N . TYR A 1 361 ? 47.998 23.692 -29.022 1.00 63.62 361 TYR A N 1
ATOM 2702 C CA . TYR A 1 361 ? 48.922 24.593 -29.698 1.00 63.62 361 TYR A CA 1
ATOM 2703 C C . TYR A 1 361 ? 50.352 24.184 -29.391 1.00 63.62 361 TYR A C 1
ATOM 2705 O O . TYR A 1 361 ? 50.765 24.172 -28.231 1.00 63.62 361 TYR A O 1
ATOM 2713 N N . HIS A 1 362 ? 51.130 23.918 -30.430 1.00 60.41 362 HIS A N 1
ATOM 2714 C CA . HIS A 1 362 ? 52.568 23.768 -30.287 1.00 60.41 362 HIS A CA 1
ATOM 2715 C C . HIS A 1 362 ? 53.206 25.161 -30.296 1.00 60.41 362 HIS A C 1
ATOM 2717 O O . HIS A 1 362 ? 53.162 25.869 -31.303 1.00 60.41 362 HIS A O 1
ATOM 2723 N N . GLN A 1 363 ? 53.786 25.583 -29.167 1.00 51.12 363 GLN A N 1
ATOM 2724 C CA . GLN A 1 363 ? 54.585 26.807 -29.131 1.00 51.12 363 GLN A CA 1
ATOM 2725 C C . GLN A 1 363 ? 55.893 26.584 -29.897 1.00 51.12 363 GLN A C 1
ATOM 2727 O O . GLN A 1 363 ? 56.819 25.943 -29.405 1.00 51.12 363 GLN A O 1
ATOM 2732 N N . TYR A 1 364 ? 55.978 27.142 -31.102 1.00 53.28 364 TYR A N 1
ATOM 2733 C CA . TYR A 1 364 ? 57.243 27.291 -31.812 1.00 53.28 364 TYR A CA 1
ATOM 2734 C C . TYR A 1 364 ? 58.052 28.418 -31.156 1.00 53.28 364 TYR A C 1
ATOM 2736 O O . TYR A 1 364 ? 57.673 29.586 -31.217 1.00 53.28 364 TYR A O 1
ATOM 2744 N N . SER A 1 365 ? 59.166 28.072 -30.514 1.00 46.72 365 SER A N 1
ATOM 2745 C CA . SER A 1 365 ? 60.146 29.043 -30.022 1.00 46.72 365 SER A CA 1
ATOM 2746 C C . SER A 1 365 ? 61.049 29.484 -31.181 1.00 46.72 365 SER A C 1
ATOM 2748 O O . SER A 1 365 ? 61.798 28.674 -31.725 1.00 46.72 365 SER A O 1
ATOM 2750 N N . THR A 1 366 ? 61.030 30.770 -31.533 1.00 48.66 366 THR A N 1
ATOM 2751 C CA . THR A 1 366 ? 61.928 31.397 -32.525 1.00 48.66 366 THR A CA 1
ATOM 2752 C C . THR A 1 366 ? 63.224 31.952 -31.917 1.00 48.66 366 THR A C 1
ATOM 2754 O O . THR A 1 366 ? 63.830 32.866 -32.476 1.00 48.66 366 THR A O 1
ATOM 2757 N N . ALA A 1 367 ? 63.701 31.409 -30.794 1.00 46.84 367 ALA A N 1
ATOM 2758 C CA . ALA A 1 367 ? 64.990 31.809 -30.232 1.00 46.84 367 ALA A CA 1
ATOM 2759 C C . ALA A 1 367 ? 66.158 31.198 -31.032 1.00 46.84 367 ALA A C 1
ATOM 2761 O O . ALA A 1 367 ? 66.732 30.177 -30.661 1.00 46.84 367 ALA A O 1
ATOM 2762 N N . TYR A 1 368 ? 66.528 31.838 -32.143 1.00 56.56 368 TYR A N 1
ATOM 2763 C CA . TYR A 1 368 ? 67.881 31.724 -32.679 1.00 56.56 368 TYR A CA 1
ATOM 2764 C C . TYR A 1 368 ? 68.792 32.645 -31.867 1.00 56.56 368 TYR A C 1
ATOM 2766 O O . TYR A 1 368 ? 68.947 33.814 -32.208 1.00 56.56 368 TYR A O 1
ATOM 2774 N N . THR A 1 369 ? 69.399 32.132 -30.797 1.00 43.19 369 THR A N 1
ATOM 2775 C CA . THR A 1 369 ? 70.560 32.786 -30.179 1.00 43.19 369 THR A CA 1
ATOM 2776 C C . THR A 1 369 ? 71.386 31.805 -29.357 1.00 43.19 369 THR A C 1
ATOM 2778 O O . THR A 1 369 ? 70.999 31.410 -28.266 1.00 43.19 369 THR A O 1
ATOM 2781 N N . GLY A 1 370 ? 72.586 31.516 -29.865 1.00 41.72 370 GLY A N 1
ATOM 2782 C CA . GLY A 1 370 ? 73.776 31.341 -29.035 1.00 41.72 370 GLY A CA 1
ATOM 2783 C C . GLY A 1 370 ? 74.016 29.950 -28.456 1.00 41.72 370 GLY A C 1
ATOM 2784 O O . GLY A 1 370 ? 73.270 29.447 -27.627 1.00 41.72 370 GLY A O 1
ATOM 2785 N N . TYR A 1 371 ? 75.143 29.371 -28.859 1.00 51.91 371 TYR A N 1
ATOM 2786 C CA . TYR A 1 371 ? 75.775 28.207 -28.248 1.00 51.91 371 TYR A CA 1
ATOM 2787 C C . TYR A 1 371 ? 75.818 28.289 -26.712 1.00 51.91 371 TYR A C 1
ATOM 2789 O O . TYR A 1 371 ? 76.355 29.246 -26.159 1.00 51.91 371 TYR A O 1
ATOM 2797 N N . GLY A 1 372 ? 75.369 27.215 -26.054 1.00 46.72 372 GLY A N 1
ATOM 2798 C CA . GLY A 1 372 ? 75.778 26.872 -24.690 1.00 46.72 372 GLY A CA 1
ATOM 2799 C C . GLY A 1 372 ? 74.639 26.671 -23.694 1.00 46.72 372 GLY A C 1
ATOM 2800 O O . GLY A 1 372 ? 74.365 27.562 -22.905 1.00 46.72 372 GLY A O 1
ATOM 2801 N N . ASN A 1 373 ? 74.034 25.479 -23.665 1.00 39.19 373 ASN A N 1
ATOM 2802 C CA . ASN A 1 373 ? 74.032 24.617 -22.473 1.00 39.19 373 ASN A CA 1
ATOM 2803 C C . ASN A 1 373 ? 73.412 23.251 -22.805 1.00 39.19 373 ASN A C 1
ATOM 2805 O O . ASN A 1 373 ? 72.402 23.164 -23.503 1.00 39.19 373 ASN A O 1
ATOM 2809 N N . ALA A 1 374 ? 74.028 22.181 -22.309 1.00 50.59 374 ALA A N 1
ATOM 2810 C CA . ALA A 1 374 ? 73.565 20.812 -22.495 1.00 50.59 374 ALA A CA 1
ATOM 2811 C C . ALA A 1 374 ? 72.261 20.566 -21.713 1.00 50.59 374 ALA A C 1
ATOM 2813 O O . ALA A 1 374 ? 72.227 20.776 -20.504 1.00 50.59 374 ALA A O 1
ATOM 2814 N N . GLY A 1 375 ? 71.210 20.087 -22.390 1.00 46.53 375 GLY A N 1
ATOM 2815 C CA . GLY A 1 375 ? 70.082 19.426 -21.717 1.00 46.53 375 GLY A CA 1
ATOM 2816 C C . GLY A 1 375 ? 68.664 19.754 -22.193 1.00 46.53 375 GLY A C 1
ATOM 2817 O O . GLY A 1 375 ? 67.742 19.070 -21.765 1.00 46.53 375 GLY A O 1
ATOM 2818 N N . ALA A 1 376 ? 68.456 20.730 -23.080 1.00 46.25 376 ALA A N 1
ATOM 2819 C CA . ALA A 1 376 ? 67.140 21.000 -23.669 1.00 46.25 376 ALA A CA 1
ATOM 2820 C C . ALA A 1 376 ? 67.171 20.704 -25.174 1.00 46.25 376 ALA A C 1
ATOM 2822 O O . ALA A 1 376 ? 67.898 21.352 -25.924 1.00 46.25 376 ALA A O 1
ATOM 2823 N N . GLY A 1 377 ? 66.419 19.693 -25.614 1.00 45.75 377 GLY A N 1
ATOM 2824 C CA . GLY A 1 377 ? 66.243 19.390 -27.032 1.00 45.75 377 GLY A CA 1
ATOM 2825 C C . GLY A 1 377 ? 65.401 20.476 -27.695 1.00 45.75 377 GLY A C 1
ATOM 2826 O O . GLY A 1 377 ? 64.182 20.487 -27.559 1.00 45.75 377 GLY A O 1
ATOM 2827 N N . TRP A 1 378 ? 66.056 21.405 -28.384 1.00 43.31 378 TRP A N 1
ATOM 2828 C CA . TRP A 1 378 ? 65.408 22.441 -29.180 1.00 43.31 378 TRP A CA 1
ATOM 2829 C C . TRP A 1 378 ? 64.924 21.844 -30.503 1.00 43.31 378 TRP A C 1
ATOM 2831 O O . TRP A 1 378 ? 65.706 21.238 -31.234 1.00 43.31 378 TRP A O 1
ATOM 2841 N N . VAL A 1 379 ? 63.647 22.033 -30.837 1.00 48.38 379 VAL A N 1
ATOM 2842 C CA . VAL A 1 379 ? 63.137 21.723 -32.179 1.00 48.38 379 VAL A CA 1
ATOM 2843 C C . VAL A 1 379 ? 63.691 22.782 -33.136 1.00 48.38 379 VAL A C 1
ATOM 2845 O O . VAL A 1 379 ? 63.273 23.939 -33.102 1.00 48.38 379 VAL A O 1
ATOM 2848 N N . SER A 1 380 ? 64.684 22.418 -33.952 1.00 47.88 380 SER A N 1
ATOM 2849 C CA . SER A 1 380 ? 65.123 23.254 -35.074 1.00 47.88 380 SER A CA 1
ATOM 2850 C C . SER A 1 380 ? 63.968 23.445 -36.056 1.00 47.88 380 SER A C 1
ATOM 2852 O O . SER A 1 380 ? 63.168 22.538 -36.251 1.00 47.88 380 SER A O 1
ATOM 2854 N N . ASN A 1 381 ? 63.893 24.634 -36.661 1.00 47.47 381 ASN A N 1
ATOM 2855 C CA . ASN A 1 381 ? 62.928 25.016 -37.696 1.00 47.47 381 ASN A CA 1
ATOM 2856 C C . ASN A 1 381 ? 62.630 23.860 -38.667 1.00 47.47 381 ASN A C 1
ATOM 2858 O O . ASN A 1 381 ? 63.449 23.551 -39.531 1.00 47.47 381 ASN A O 1
ATOM 2862 N N . ILE A 1 382 ? 61.447 23.258 -38.557 1.00 50.59 382 ILE A N 1
ATOM 2863 C CA . ILE A 1 382 ? 60.932 22.351 -39.580 1.00 50.59 382 ILE A CA 1
ATOM 2864 C C . ILE A 1 382 ? 60.061 23.205 -40.488 1.00 50.59 382 ILE A C 1
ATOM 2866 O O . ILE A 1 382 ? 58.890 23.456 -40.222 1.00 50.59 382 ILE A O 1
ATOM 2870 N N . SER A 1 383 ? 60.667 23.688 -41.567 1.00 49.12 383 SER A N 1
ATOM 2871 C CA . SER A 1 383 ? 59.991 24.321 -42.702 1.00 49.12 383 SER A CA 1
ATOM 2872 C C . SER A 1 383 ? 59.258 23.306 -43.596 1.00 49.12 383 SER A C 1
ATOM 2874 O O . SER A 1 383 ? 58.911 23.616 -44.734 1.00 49.12 383 SER A O 1
ATOM 2876 N N . SER A 1 384 ? 59.004 22.091 -43.105 1.00 47.53 384 SER A N 1
ATOM 2877 C CA . SER A 1 384 ? 58.261 21.062 -43.824 1.00 47.53 384 SER A CA 1
ATOM 2878 C C . SER A 1 384 ? 56.817 21.072 -43.333 1.00 47.53 384 SER A C 1
ATOM 2880 O O . SER A 1 384 ? 56.554 20.837 -42.156 1.00 47.53 384 SER A O 1
ATOM 2882 N N . GLY A 1 385 ? 55.881 21.410 -44.224 1.00 48.19 385 GLY A N 1
ATOM 2883 C CA . GLY A 1 385 ? 54.450 21.350 -43.932 1.00 48.19 385 GLY A CA 1
ATOM 2884 C C . GLY A 1 385 ? 54.059 19.979 -43.381 1.00 48.19 385 GLY A C 1
ATOM 2885 O O . GLY A 1 385 ? 54.666 18.979 -43.758 1.00 48.19 385 GLY A O 1
ATOM 2886 N N . TYR A 1 386 ? 53.056 19.948 -42.498 1.00 48.22 386 TYR A N 1
ATOM 2887 C CA . TYR A 1 386 ? 52.460 18.717 -41.973 1.00 48.22 386 TYR A CA 1
ATOM 2888 C C . TYR A 1 386 ? 52.236 17.721 -43.124 1.00 48.22 386 TYR A C 1
ATOM 2890 O O . TYR A 1 386 ? 51.353 17.926 -43.958 1.00 48.22 386 TYR A O 1
ATOM 2898 N N . ARG A 1 387 ? 53.071 16.679 -43.216 1.00 49.56 387 ARG A N 1
ATOM 2899 C CA . ARG A 1 387 ? 52.900 15.601 -44.192 1.00 49.56 387 ARG A CA 1
ATOM 2900 C C . ARG A 1 387 ? 52.117 14.481 -43.531 1.00 49.56 387 ARG A C 1
ATOM 2902 O O . ARG A 1 387 ? 52.548 13.926 -42.528 1.00 49.56 387 ARG A O 1
ATOM 2909 N N . ASP A 1 388 ? 50.980 14.151 -44.123 1.00 53.50 388 ASP A N 1
ATOM 2910 C CA . ASP A 1 388 ? 50.267 12.910 -43.850 1.00 53.50 388 ASP A CA 1
ATOM 2911 C C . ASP A 1 388 ? 50.985 11.777 -44.606 1.00 53.50 388 ASP A C 1
ATOM 2913 O O . ASP A 1 388 ? 50.971 11.748 -45.839 1.00 53.50 388 ASP A O 1
ATOM 2917 N N . GLY A 1 389 ? 51.719 10.906 -43.903 1.00 45.75 389 GLY A N 1
ATOM 2918 C CA . GLY A 1 389 ? 52.434 9.801 -44.550 1.00 45.75 389 GLY A CA 1
ATOM 2919 C C . GLY A 1 389 ? 53.365 8.982 -43.650 1.00 45.75 389 GLY A C 1
ATOM 2920 O O . GLY A 1 389 ? 54.179 9.509 -42.902 1.00 45.75 389 GLY A O 1
ATOM 2921 N N . THR A 1 390 ? 53.275 7.658 -43.789 1.00 46.53 390 THR A N 1
ATOM 2922 C CA . THR A 1 390 ? 53.886 6.581 -42.985 1.00 46.53 390 THR A CA 1
ATOM 2923 C C . THR A 1 390 ? 55.392 6.348 -43.209 1.00 46.53 390 THR A C 1
ATOM 2925 O O . THR A 1 390 ? 55.827 5.198 -43.252 1.00 46.53 390 THR A O 1
ATOM 2928 N N . THR A 1 391 ? 56.209 7.390 -43.394 1.00 48.47 391 THR A N 1
ATOM 2929 C CA . THR A 1 391 ? 57.664 7.205 -43.605 1.00 48.47 391 THR A CA 1
ATOM 2930 C C . THR A 1 391 ? 58.471 8.132 -42.702 1.00 48.47 391 THR A C 1
ATOM 2932 O O . THR A 1 391 ? 58.463 9.344 -42.889 1.00 48.47 391 THR A O 1
ATOM 2935 N N . GLU A 1 392 ? 59.155 7.551 -41.715 1.00 50.66 392 GLU A N 1
ATOM 2936 C CA . GLU A 1 392 ? 59.931 8.260 -40.693 1.00 50.66 392 GLU A CA 1
ATOM 2937 C C . GLU A 1 392 ? 61.151 8.970 -41.303 1.00 50.66 392 GLU A C 1
ATOM 2939 O O . GLU A 1 392 ? 62.050 8.323 -41.841 1.00 50.66 392 GLU A O 1
ATOM 2944 N N . THR A 1 393 ? 61.220 10.302 -41.199 1.00 48.97 393 THR A N 1
ATOM 2945 C CA . THR A 1 393 ? 62.456 11.070 -41.435 1.00 48.97 393 THR A CA 1
ATOM 2946 C C . THR A 1 393 ? 62.746 11.970 -40.232 1.00 48.97 393 THR A C 1
ATOM 2948 O O . THR A 1 393 ? 61.842 12.405 -39.521 1.00 48.97 393 THR A O 1
ATOM 2951 N N . ALA A 1 394 ? 64.029 12.223 -39.962 1.00 45.44 394 ALA A N 1
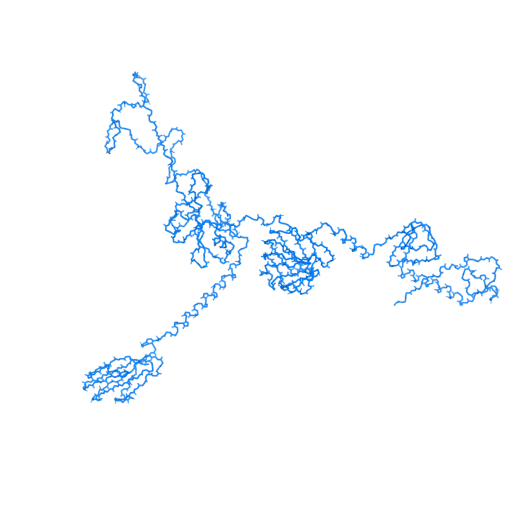ATOM 2952 C CA . ALA A 1 394 ? 64.464 13.060 -38.849 1.00 45.44 394 ALA A CA 1
ATOM 2953 C C . ALA A 1 394 ? 63.904 14.489 -38.975 1.00 45.44 394 ALA A C 1
ATOM 2955 O O . ALA A 1 394 ? 64.267 15.214 -39.902 1.00 45.44 394 ALA A O 1
ATOM 2956 N N . GLY A 1 395 ? 63.060 14.888 -38.017 1.00 50.44 395 GLY A N 1
ATOM 2957 C CA . GLY A 1 395 ? 62.485 16.233 -37.945 1.00 50.44 395 GLY A CA 1
ATOM 2958 C C . GLY A 1 395 ? 60.972 16.326 -38.148 1.00 50.44 395 GLY A C 1
ATOM 2959 O O . GLY A 1 395 ? 60.500 17.421 -38.388 1.00 50.44 395 GLY A O 1
ATOM 2960 N N . ASP A 1 396 ? 60.186 15.257 -38.040 1.00 50.62 396 ASP A N 1
ATOM 2961 C CA . ASP A 1 396 ? 58.718 15.379 -38.063 1.00 50.62 396 ASP A CA 1
ATOM 2962 C C . ASP A 1 396 ? 58.115 15.394 -36.640 1.00 50.62 396 ASP A C 1
ATOM 2964 O O . ASP A 1 396 ? 58.659 14.801 -35.704 1.00 50.62 396 ASP A O 1
ATOM 2968 N N . ALA A 1 397 ? 56.991 16.101 -36.449 1.00 51.59 397 ALA A N 1
ATOM 2969 C CA . ALA A 1 397 ? 56.227 16.094 -35.198 1.00 51.59 397 ALA A CA 1
ATOM 2970 C C . ALA A 1 397 ? 55.242 14.913 -35.198 1.00 51.59 397 ALA A C 1
ATOM 2972 O O . ALA A 1 397 ? 54.257 14.921 -35.934 1.00 51.59 397 ALA A O 1
ATOM 2973 N N . PHE A 1 398 ? 55.506 13.891 -34.381 1.00 58.06 398 PHE A N 1
ATOM 2974 C CA . PHE A 1 398 ? 54.708 12.661 -34.348 1.00 58.06 398 PHE A CA 1
ATOM 2975 C C . PHE A 1 398 ? 53.592 12.712 -33.297 1.00 58.06 398 PHE A C 1
ATOM 2977 O O . PHE A 1 398 ? 53.811 13.138 -32.161 1.00 58.06 398 PHE A O 1
ATOM 2984 N N . ILE A 1 399 ? 52.410 12.194 -33.648 1.00 57.66 399 ILE A N 1
ATOM 2985 C CA . ILE A 1 399 ? 51.385 11.808 -32.668 1.00 57.66 399 ILE A CA 1
ATOM 2986 C C . ILE A 1 399 ? 51.842 10.484 -32.048 1.00 57.66 399 ILE A C 1
ATOM 2988 O O . ILE A 1 399 ? 51.883 9.458 -32.724 1.00 57.66 399 ILE A O 1
ATOM 2992 N N . THR A 1 400 ? 52.226 10.507 -30.774 1.00 60.53 400 THR A N 1
ATOM 2993 C CA . THR A 1 400 ? 52.724 9.334 -30.043 1.00 60.53 400 THR A CA 1
ATOM 2994 C C . THR A 1 400 ? 51.666 8.772 -29.088 1.00 60.53 400 THR A C 1
ATOM 2996 O O . THR A 1 400 ? 50.594 9.350 -28.896 1.00 60.53 400 THR A O 1
ATOM 2999 N N . ASN A 1 401 ? 51.955 7.614 -28.483 1.00 67.12 401 ASN A N 1
ATOM 3000 C CA . ASN A 1 401 ? 51.159 7.087 -27.372 1.00 67.12 401 ASN A CA 1
ATOM 3001 C C . ASN A 1 401 ? 51.091 8.105 -26.222 1.00 67.12 401 ASN A C 1
ATOM 3003 O O . ASN A 1 401 ? 52.003 8.913 -26.051 1.00 67.12 401 ASN A O 1
ATOM 3007 N N . SER A 1 402 ? 50.044 8.028 -25.394 1.00 71.00 402 SER A N 1
ATOM 3008 C CA . SER A 1 402 ? 49.904 8.885 -24.211 1.00 71.00 402 SER A CA 1
ATOM 3009 C C . SER A 1 402 ? 51.194 8.889 -23.379 1.00 71.00 402 SER A C 1
ATOM 3011 O O . SER A 1 402 ? 51.622 7.833 -22.905 1.00 71.00 402 SER A O 1
ATOM 3013 N N . ALA A 1 403 ? 51.799 10.063 -23.199 1.00 68.69 403 ALA A N 1
ATOM 3014 C CA . ALA A 1 403 ? 53.072 10.228 -22.504 1.00 68.69 403 ALA A CA 1
ATOM 3015 C C . ALA A 1 403 ? 52.877 10.855 -21.108 1.00 68.69 403 ALA A C 1
ATOM 3017 O O . ALA A 1 403 ? 51.942 11.638 -20.923 1.00 68.69 403 ALA A O 1
ATOM 3018 N N . PRO A 1 404 ? 53.734 10.531 -20.120 1.00 74.69 404 PRO A N 1
ATOM 3019 C CA . PRO A 1 404 ? 53.756 11.224 -18.833 1.00 74.69 404 PRO A CA 1
ATOM 3020 C C . PRO A 1 404 ? 54.039 12.720 -18.996 1.00 74.69 404 PRO A C 1
ATOM 3022 O O . PRO A 1 404 ? 54.935 13.102 -19.743 1.00 74.69 404 PRO A O 1
ATOM 3025 N N . ASP A 1 405 ? 53.330 13.558 -18.243 1.00 74.19 405 ASP A N 1
ATOM 3026 C CA . ASP A 1 405 ? 53.524 15.019 -18.211 1.00 74.19 405 ASP A CA 1
ATOM 3027 C C . ASP A 1 405 ? 54.587 15.469 -17.185 1.00 74.19 405 ASP A C 1
ATOM 3029 O O . ASP A 1 405 ? 54.786 16.660 -16.961 1.00 74.19 405 ASP A O 1
ATOM 3033 N N . GLY A 1 406 ? 55.254 14.512 -16.527 1.00 75.75 406 GLY A N 1
ATOM 3034 C CA . GLY A 1 406 ? 56.267 14.757 -15.496 1.00 75.75 406 GLY A CA 1
ATOM 3035 C C . GLY A 1 406 ? 55.720 15.203 -14.133 1.00 75.75 406 GLY A C 1
ATOM 3036 O O . GLY A 1 406 ? 56.500 15.298 -13.189 1.00 75.75 406 GLY A O 1
ATOM 3037 N N . VAL A 1 407 ? 54.406 15.428 -14.001 1.00 78.56 407 VAL A N 1
ATOM 3038 C CA . VAL A 1 407 ? 53.759 15.918 -12.766 1.00 78.56 407 VAL A CA 1
ATOM 3039 C C . VAL A 1 407 ? 52.743 14.908 -12.230 1.00 78.56 407 VAL A C 1
ATOM 3041 O O . VAL A 1 407 ? 52.749 14.583 -11.046 1.00 78.56 407 VAL A O 1
ATOM 3044 N N . ASN A 1 408 ? 51.900 14.364 -13.105 1.00 77.56 408 ASN A N 1
ATOM 3045 C CA . ASN A 1 408 ? 50.797 13.461 -12.779 1.00 77.56 408 ASN A CA 1
ATOM 3046 C C . ASN A 1 408 ? 51.109 11.983 -13.091 1.00 77.56 408 ASN A C 1
ATOM 3048 O O . ASN A 1 408 ? 50.252 11.113 -12.915 1.00 77.56 408 ASN A O 1
ATOM 3052 N N . GLY A 1 409 ? 52.345 11.685 -13.510 1.00 79.88 409 GLY A N 1
ATOM 3053 C CA . GLY A 1 409 ? 52.823 10.332 -13.800 1.00 79.88 409 GLY A CA 1
ATOM 3054 C C . GLY A 1 409 ? 52.312 9.772 -15.132 1.00 79.88 409 GLY A C 1
ATOM 3055 O O . GLY A 1 409 ? 51.985 10.518 -16.052 1.00 79.88 409 GLY A O 1
ATOM 3056 N N . VAL A 1 410 ? 52.284 8.440 -15.260 1.00 81.19 410 VAL A N 1
ATOM 3057 C CA . VAL A 1 410 ? 51.787 7.758 -16.469 1.00 81.19 410 VAL A CA 1
ATOM 3058 C C . VAL A 1 410 ? 50.271 7.977 -16.603 1.00 81.19 410 VAL A C 1
ATOM 3060 O O . VAL A 1 410 ? 49.543 7.685 -15.646 1.00 81.19 410 VAL A O 1
ATOM 3063 N N . PRO A 1 411 ? 49.767 8.442 -17.765 1.00 84.50 411 PRO A N 1
ATOM 3064 C CA . PRO A 1 411 ? 48.335 8.614 -17.986 1.00 84.50 411 PRO A CA 1
ATOM 3065 C C . PRO A 1 411 ? 47.556 7.316 -17.747 1.00 84.50 411 PRO A C 1
ATOM 3067 O O . PRO A 1 411 ? 47.916 6.252 -18.252 1.00 84.50 411 PRO A O 1
ATOM 3070 N N . ARG A 1 412 ? 46.461 7.395 -16.982 1.00 86.81 412 ARG A N 1
ATOM 3071 C CA . ARG A 1 412 ? 45.562 6.254 -16.756 1.00 86.81 412 ARG A CA 1
ATOM 3072 C C . ARG A 1 412 ? 44.657 6.099 -17.973 1.00 86.81 412 ARG A C 1
ATOM 3074 O O . ARG A 1 412 ? 43.775 6.928 -18.184 1.00 86.81 412 ARG A O 1
ATOM 3081 N N . THR A 1 413 ? 44.865 5.048 -18.755 1.00 85.88 413 THR A N 1
ATOM 3082 C CA . THR A 1 413 ? 44.074 4.751 -19.956 1.00 85.88 413 THR A CA 1
ATOM 3083 C C . THR A 1 413 ? 43.212 3.503 -19.750 1.00 85.88 413 THR A C 1
ATOM 3085 O O . THR A 1 413 ? 43.556 2.594 -18.995 1.00 85.88 413 THR A O 1
ATOM 3088 N N . ALA A 1 414 ? 42.042 3.483 -20.384 1.00 87.31 414 ALA A N 1
ATOM 3089 C CA . ALA A 1 414 ? 41.110 2.360 -20.402 1.00 87.31 414 ALA A CA 1
ATOM 3090 C C . ALA A 1 414 ? 40.261 2.434 -21.682 1.00 87.31 414 ALA A C 1
ATOM 3092 O O . ALA A 1 414 ? 40.273 3.454 -22.367 1.00 87.31 414 ALA A O 1
ATOM 3093 N N . ALA A 1 415 ? 39.493 1.380 -21.977 1.00 87.25 415 ALA A N 1
ATOM 3094 C CA . ALA A 1 415 ? 38.582 1.345 -23.129 1.00 87.25 415 ALA A CA 1
ATOM 3095 C C . ALA A 1 415 ? 37.448 2.394 -23.067 1.00 87.25 415 ALA A C 1
ATOM 3097 O O . ALA A 1 415 ? 36.797 2.648 -24.072 1.00 87.25 415 ALA A O 1
ATOM 3098 N N . GLU A 1 416 ? 37.217 2.993 -21.897 1.00 88.00 416 GLU A N 1
ATOM 3099 C CA . GLU A 1 416 ? 36.219 4.033 -21.654 1.00 88.00 416 GLU A CA 1
ATOM 3100 C C . GLU A 1 416 ? 36.858 5.159 -20.831 1.00 88.00 416 GLU A C 1
ATOM 3102 O O . GLU A 1 416 ? 37.475 4.908 -19.787 1.00 88.00 416 GLU A O 1
ATOM 3107 N N . THR A 1 417 ? 36.683 6.403 -21.274 1.00 88.56 417 THR A N 1
ATOM 3108 C CA . THR A 1 417 ? 37.037 7.590 -20.491 1.00 88.56 417 THR A CA 1
ATOM 3109 C C . THR A 1 417 ? 35.963 7.844 -19.440 1.00 88.56 417 THR A C 1
ATOM 3111 O O . THR A 1 417 ? 34.808 8.092 -19.771 1.00 88.56 417 THR A O 1
ATOM 3114 N N . ARG A 1 418 ? 36.342 7.825 -18.159 1.00 89.56 418 ARG A N 1
ATOM 3115 C CA . ARG A 1 418 ? 35.407 8.007 -17.041 1.00 89.56 418 ARG A CA 1
ATOM 3116 C C . ARG A 1 418 ? 36.023 8.800 -15.891 1.00 89.56 418 ARG A C 1
ATOM 3118 O O . ARG A 1 418 ? 37.227 8.676 -15.650 1.00 89.56 418 ARG A O 1
ATOM 3125 N N . PRO A 1 419 ? 35.218 9.572 -15.140 1.00 91.38 419 PRO A N 1
ATOM 3126 C CA . PRO A 1 419 ? 35.661 10.132 -13.872 1.00 91.38 419 PRO A CA 1
ATOM 3127 C C . PRO A 1 419 ? 35.899 9.015 -12.844 1.00 91.38 419 PRO A C 1
ATOM 3129 O O . PRO A 1 419 ? 35.456 7.871 -13.010 1.00 91.38 419 PRO A O 1
ATOM 3132 N N . VAL A 1 420 ? 36.577 9.353 -11.746 1.00 94.31 420 VAL A N 1
ATOM 3133 C CA . VAL A 1 420 ? 36.662 8.469 -10.573 1.00 94.31 420 VAL A CA 1
ATOM 3134 C C . VAL A 1 420 ? 35.239 8.151 -10.096 1.00 94.31 420 VAL A C 1
ATOM 3136 O O . VAL A 1 420 ? 34.430 9.059 -9.924 1.00 94.31 420 VAL A O 1
ATOM 3139 N N . ASN A 1 421 ? 34.920 6.868 -9.915 1.00 93.56 421 ASN A N 1
ATOM 3140 C CA . ASN A 1 421 ? 33.568 6.399 -9.601 1.00 93.56 421 ASN A CA 1
ATOM 3141 C C . ASN A 1 421 ? 33.582 5.165 -8.681 1.00 93.56 421 ASN A C 1
ATOM 3143 O O . ASN A 1 421 ? 34.629 4.553 -8.464 1.00 93.56 421 ASN A O 1
ATOM 3147 N N . VAL A 1 422 ? 32.405 4.807 -8.157 1.00 95.19 422 VAL A N 1
ATOM 3148 C CA . VAL A 1 422 ? 32.153 3.600 -7.356 1.00 95.19 422 VAL A CA 1
ATOM 3149 C C . VAL A 1 422 ? 31.068 2.748 -8.019 1.00 95.19 422 VAL A C 1
ATOM 3151 O O . VAL A 1 422 ? 30.079 3.270 -8.532 1.00 95.19 422 VAL A O 1
ATOM 3154 N N . THR A 1 423 ? 31.243 1.425 -8.007 1.00 94.62 423 THR A N 1
ATOM 3155 C CA . THR A 1 423 ? 30.279 0.476 -8.586 1.00 94.62 423 THR A CA 1
ATOM 3156 C C . THR A 1 423 ? 29.184 0.118 -7.582 1.00 94.62 423 THR A C 1
ATOM 3158 O O . THR A 1 423 ? 29.473 -0.212 -6.436 1.00 94.62 423 THR A O 1
ATOM 3161 N N . GLY A 1 424 ? 27.931 0.138 -8.035 1.00 94.38 424 GLY A N 1
ATOM 3162 C CA . GLY A 1 424 ? 26.756 -0.310 -7.285 1.00 94.38 424 GLY A CA 1
ATOM 3163 C C . GLY A 1 424 ? 25.646 -0.743 -8.238 1.00 94.38 424 GLY A C 1
ATOM 3164 O O . GLY A 1 424 ? 25.921 -1.144 -9.369 1.00 94.38 424 GLY A O 1
ATOM 3165 N N . CYS A 1 425 ? 24.396 -0.678 -7.792 1.00 96.69 425 CYS A N 1
ATOM 3166 C CA . CYS A 1 425 ? 23.234 -1.107 -8.564 1.00 96.69 425 CYS A CA 1
ATOM 3167 C C . CYS A 1 425 ? 22.158 -0.025 -8.578 1.00 96.69 425 CYS A C 1
ATOM 3169 O O . CYS A 1 425 ? 21.675 0.384 -7.525 1.00 96.69 425 CYS A O 1
ATOM 3171 N N . TRP A 1 426 ? 21.713 0.375 -9.763 1.00 97.44 426 TRP A N 1
ATOM 3172 C CA . TRP A 1 426 ? 20.465 1.102 -9.922 1.00 97.44 426 TRP A CA 1
ATOM 3173 C C . TRP A 1 426 ? 19.289 0.169 -9.654 1.00 97.44 426 TRP A C 1
ATOM 3175 O O . TRP A 1 426 ? 19.170 -0.899 -10.267 1.00 97.44 426 TRP A O 1
ATOM 3185 N N . ILE A 1 427 ? 18.433 0.573 -8.725 1.00 95.94 427 ILE A N 1
ATOM 3186 C CA . ILE A 1 427 ? 17.188 -0.104 -8.379 1.00 95.94 427 ILE A CA 1
ATOM 3187 C C . ILE A 1 427 ? 16.017 0.854 -8.566 1.00 95.94 427 ILE A C 1
ATOM 3189 O O . ILE A 1 427 ? 16.176 2.073 -8.488 1.00 95.94 427 ILE A O 1
ATOM 3193 N N . ILE A 1 428 ? 14.837 0.297 -8.799 1.00 95.12 428 ILE A N 1
ATOM 3194 C CA . ILE A 1 428 ? 13.588 1.039 -8.939 1.00 95.12 428 ILE A CA 1
ATOM 3195 C C . ILE A 1 428 ? 12.597 0.500 -7.918 1.00 95.12 428 ILE A C 1
ATOM 3197 O O . ILE A 1 428 ? 12.478 -0.714 -7.730 1.00 95.12 428 ILE A O 1
ATOM 3201 N N . LYS A 1 429 ? 11.890 1.405 -7.243 1.00 90.75 429 LYS A N 1
ATOM 3202 C CA . LYS A 1 429 ? 10.826 1.050 -6.304 1.00 90.75 429 LYS A CA 1
ATOM 3203 C C . LYS A 1 429 ? 9.606 0.534 -7.053 1.00 90.75 429 LYS A C 1
ATOM 3205 O O . LYS A 1 429 ? 9.026 1.246 -7.863 1.00 90.75 429 LYS A O 1
ATOM 3210 N N . MET A 1 430 ? 9.183 -0.681 -6.738 1.00 85.50 430 MET A N 1
ATOM 3211 C CA . MET A 1 430 ? 8.118 -1.389 -7.451 1.00 85.50 430 MET A CA 1
ATOM 3212 C C . MET A 1 430 ? 6.794 -1.453 -6.674 1.00 85.50 430 MET A C 1
ATOM 3214 O O . MET A 1 430 ? 5.774 -1.824 -7.242 1.00 85.50 430 MET A O 1
ATOM 3218 N N . GLY A 1 431 ? 6.794 -1.094 -5.385 1.00 71.44 431 GLY A N 1
ATOM 3219 C CA . GLY A 1 431 ? 5.602 -1.087 -4.524 1.00 71.44 431 GLY A CA 1
ATOM 3220 C C . GLY A 1 431 ? 5.936 -1.335 -3.052 1.00 71.44 431 GLY A C 1
ATOM 3221 O O . GLY A 1 431 ? 7.031 -1.807 -2.736 1.00 71.44 431 GLY A O 1
ATOM 3222 N N . ASN A 1 432 ? 5.021 -0.995 -2.136 1.00 55.03 432 ASN A N 1
ATOM 3223 C CA . ASN A 1 432 ? 5.171 -1.298 -0.700 1.00 55.03 432 ASN A CA 1
ATOM 3224 C C . ASN A 1 432 ? 4.676 -2.704 -0.332 1.00 55.03 432 ASN A C 1
ATOM 3226 O O . ASN A 1 432 ? 5.191 -3.273 0.622 1.00 55.03 432 ASN A O 1
ATOM 3230 N N . ASN A 1 433 ? 3.786 -3.293 -1.136 1.00 49.44 433 ASN A N 1
ATOM 3231 C CA . ASN A 1 433 ? 3.311 -4.664 -0.986 1.00 49.44 433 ASN A CA 1
ATOM 3232 C C . ASN A 1 433 ? 3.349 -5.357 -2.351 1.00 49.44 433 ASN A C 1
ATOM 3234 O O . ASN A 1 433 ? 2.613 -4.988 -3.262 1.00 49.44 433 ASN A O 1
ATOM 3238 N N . VAL A 1 434 ? 4.205 -6.365 -2.495 1.00 47.03 434 VAL A N 1
ATOM 3239 C CA . VAL A 1 434 ? 4.058 -7.353 -3.566 1.00 47.03 434 VAL A CA 1
ATOM 3240 C C . VAL A 1 434 ? 2.784 -8.131 -3.241 1.00 47.03 434 VAL A C 1
ATOM 3242 O O . VAL A 1 434 ? 2.706 -8.722 -2.164 1.00 47.03 434 VAL A O 1
ATOM 3245 N N . ALA A 1 435 ? 1.770 -8.111 -4.113 1.00 47.59 435 ALA A N 1
ATOM 3246 C CA . ALA A 1 435 ? 0.640 -9.029 -3.974 1.00 47.59 435 ALA A CA 1
ATOM 3247 C C . ALA A 1 435 ? 1.226 -10.446 -3.918 1.00 47.59 435 ALA A C 1
ATOM 3249 O O . ALA A 1 435 ? 1.956 -10.811 -4.835 1.00 47.59 435 ALA A O 1
ATOM 3250 N N . ASN A 1 436 ? 1.017 -11.178 -2.814 1.00 46.31 436 ASN A N 1
ATOM 3251 C CA . ASN A 1 436 ? 1.706 -12.438 -2.500 1.00 46.31 436 ASN A CA 1
ATOM 3252 C C . ASN A 1 436 ? 1.981 -13.269 -3.764 1.00 46.31 436 ASN A C 1
ATOM 3254 O O . ASN A 1 436 ? 1.048 -13.834 -4.344 1.00 46.31 436 ASN A O 1
ATOM 3258 N N . ALA A 1 437 ? 3.255 -13.357 -4.169 1.00 48.94 437 ALA A N 1
ATOM 3259 C CA . ALA A 1 437 ? 3.671 -14.082 -5.372 1.00 48.94 437 ALA A CA 1
ATOM 3260 C C . ALA A 1 437 ? 3.077 -15.503 -5.390 1.00 48.94 437 ALA A C 1
ATOM 3262 O O . ALA A 1 437 ? 2.494 -15.922 -6.383 1.00 48.94 437 ALA A O 1
ATOM 3263 N N . GLY A 1 438 ? 3.050 -16.165 -4.224 1.00 48.09 438 GLY A N 1
ATOM 3264 C CA . GLY A 1 438 ? 2.475 -17.503 -4.063 1.00 48.09 438 GLY A CA 1
ATOM 3265 C C . GLY A 1 438 ? 0.975 -17.630 -4.372 1.00 48.09 438 GLY A C 1
ATOM 3266 O O . GLY A 1 438 ? 0.541 -18.696 -4.796 1.00 48.09 438 GLY A O 1
ATOM 3267 N N . THR A 1 439 ? 0.169 -16.574 -4.210 1.00 48.62 439 THR A N 1
ATOM 3268 C CA . THR A 1 439 ? -1.267 -16.624 -4.561 1.00 48.62 439 THR A CA 1
ATOM 3269 C C . THR A 1 439 ? -1.523 -16.411 -6.053 1.00 48.62 439 THR A C 1
ATOM 3271 O O . THR A 1 439 ? -2.464 -16.984 -6.599 1.00 48.62 439 THR A O 1
ATOM 3274 N N . ILE A 1 440 ? -0.671 -15.635 -6.728 1.00 51.44 440 ILE A N 1
ATOM 3275 C CA . ILE A 1 440 ? -0.777 -15.377 -8.171 1.00 51.44 440 ILE A CA 1
ATOM 3276 C C . ILE A 1 440 ? -0.178 -16.542 -8.967 1.00 51.44 440 ILE A C 1
ATOM 3278 O O . ILE A 1 440 ? -0.782 -16.977 -9.948 1.00 51.44 440 ILE A O 1
ATOM 3282 N N . ASP A 1 441 ? 0.941 -17.110 -8.510 1.00 61.91 441 ASP A N 1
ATOM 3283 C CA . ASP A 1 441 ? 1.582 -18.265 -9.148 1.00 61.91 441 ASP A CA 1
ATOM 3284 C C . ASP A 1 441 ? 0.659 -19.492 -9.159 1.00 61.91 441 ASP A C 1
ATOM 3286 O O . ASP A 1 441 ? 0.579 -20.198 -10.163 1.00 61.91 441 ASP A O 1
ATOM 3290 N N . ALA A 1 442 ? -0.124 -19.707 -8.096 1.00 56.47 442 ALA A N 1
ATOM 3291 C CA . ALA A 1 442 ? -1.126 -20.772 -8.053 1.00 56.47 442 ALA A CA 1
ATOM 3292 C C . ALA A 1 442 ? -2.254 -20.565 -9.085 1.00 56.47 442 ALA A C 1
ATOM 3294 O O . ALA A 1 442 ? -2.675 -21.515 -9.748 1.00 56.47 442 ALA A O 1
ATOM 3295 N N . ALA A 1 443 ? -2.720 -19.325 -9.270 1.00 53.12 443 ALA A N 1
ATOM 3296 C CA . ALA A 1 443 ? -3.749 -18.997 -10.258 1.00 53.12 443 ALA A CA 1
ATOM 3297 C C . ALA A 1 443 ? -3.228 -19.111 -11.707 1.00 53.12 443 ALA A C 1
ATOM 3299 O O . ALA A 1 443 ? -3.924 -19.633 -12.588 1.00 53.12 443 ALA A O 1
ATOM 3300 N N . ALA A 1 444 ? -1.987 -18.681 -11.955 1.00 65.69 444 ALA A N 1
ATOM 3301 C CA . ALA A 1 444 ? -1.319 -18.814 -13.250 1.00 65.69 444 ALA A CA 1
ATOM 3302 C C . ALA A 1 444 ? -1.029 -20.284 -13.600 1.00 65.69 444 ALA A C 1
ATOM 3304 O O . ALA A 1 444 ? -1.248 -20.711 -14.740 1.00 65.69 444 ALA A O 1
ATOM 3305 N N . LEU A 1 445 ? -0.613 -21.084 -12.613 1.00 77.75 445 LEU A N 1
ATOM 3306 C CA . LEU A 1 445 ? -0.425 -22.524 -12.763 1.00 77.75 445 LEU A CA 1
ATOM 3307 C C . LEU A 1 445 ? -1.753 -23.230 -13.061 1.00 77.75 445 LEU A C 1
ATOM 3309 O O . LEU A 1 445 ? -1.809 -24.049 -13.973 1.00 77.75 445 LEU A O 1
ATOM 3313 N N . SER A 1 446 ? -2.833 -22.865 -12.364 1.00 71.75 446 SER A N 1
ATOM 3314 C CA . SER A 1 446 ? -4.180 -23.395 -12.620 1.00 71.75 446 SER A CA 1
ATOM 3315 C C . SER A 1 446 ? -4.657 -23.094 -14.047 1.00 71.75 446 SER A C 1
ATOM 3317 O O . SER A 1 446 ? -5.185 -23.969 -14.732 1.00 71.75 446 SER A O 1
ATOM 3319 N N . SER A 1 447 ? -4.407 -21.878 -14.537 1.00 71.25 447 SER A N 1
ATOM 3320 C CA . SER A 1 447 ? -4.748 -21.482 -15.912 1.00 71.25 447 SER A CA 1
ATOM 3321 C C . SER A 1 447 ? -3.922 -22.251 -16.952 1.00 71.25 447 SER A C 1
ATOM 3323 O O . SER A 1 447 ? -4.460 -22.734 -17.948 1.00 71.25 447 SER A O 1
ATOM 3325 N N . SER A 1 448 ? -2.622 -22.429 -16.694 1.00 79.56 448 SER A N 1
ATOM 3326 C CA . SER A 1 448 ? -1.731 -23.222 -17.554 1.00 79.56 448 SER A CA 1
ATOM 3327 C C . SER A 1 448 ? -2.127 -24.701 -17.575 1.00 79.56 448 SER A C 1
ATOM 3329 O O . SER A 1 448 ? -2.102 -25.336 -18.627 1.00 79.56 448 SER A O 1
ATOM 3331 N N . HIS A 1 449 ? -2.550 -25.244 -16.431 1.00 79.75 449 HIS A N 1
ATOM 3332 C CA . HIS A 1 449 ? -3.057 -26.608 -16.310 1.00 79.75 449 HIS A CA 1
ATOM 3333 C C . HIS A 1 449 ? -4.356 -26.805 -17.105 1.00 79.75 449 HIS A C 1
ATOM 3335 O O . HIS A 1 449 ? -4.466 -27.776 -17.849 1.00 79.75 449 HIS A O 1
ATOM 3341 N N . ALA A 1 450 ? -5.293 -25.852 -17.047 1.00 80.62 450 ALA A N 1
ATOM 3342 C CA . ALA A 1 450 ? -6.517 -25.890 -17.851 1.00 80.62 450 ALA A CA 1
ATOM 3343 C C . ALA A 1 450 ? -6.228 -25.862 -19.368 1.00 80.62 450 ALA A C 1
ATOM 3345 O O . ALA A 1 450 ? -6.848 -26.599 -20.143 1.00 80.62 450 ALA A O 1
ATOM 3346 N N . ALA A 1 451 ? -5.242 -25.067 -19.799 1.00 82.44 451 ALA A N 1
ATOM 3347 C CA . ALA A 1 451 ? -4.795 -25.047 -21.192 1.00 82.44 451 ALA A CA 1
ATOM 3348 C C . ALA A 1 451 ? -4.136 -26.373 -21.613 1.00 82.44 451 ALA A C 1
ATOM 3350 O O . ALA A 1 451 ? -4.333 -26.835 -22.740 1.00 82.44 451 ALA A O 1
ATOM 3351 N N . LEU A 1 452 ? -3.381 -27.009 -20.710 1.00 90.44 452 LEU A N 1
ATOM 3352 C CA . LEU A 1 452 ? -2.762 -28.310 -20.959 1.00 90.44 452 LEU A CA 1
ATOM 3353 C C . LEU A 1 452 ? -3.815 -29.415 -21.114 1.00 90.44 452 LEU A C 1
ATOM 3355 O O . LEU A 1 452 ? -3.719 -30.188 -22.062 1.00 90.44 452 LEU A O 1
ATOM 3359 N N . ILE A 1 453 ? -4.837 -29.438 -20.250 1.00 89.38 453 ILE A N 1
ATOM 3360 C CA . ILE A 1 453 ? -5.978 -30.365 -20.350 1.00 89.38 453 ILE A CA 1
ATOM 3361 C C . ILE A 1 453 ? -6.657 -30.214 -21.713 1.00 89.38 453 ILE A C 1
ATOM 3363 O O . ILE A 1 453 ? -6.761 -31.181 -22.459 1.00 89.38 453 ILE A O 1
ATOM 3367 N N . THR A 1 454 ? -6.988 -28.980 -22.102 1.00 86.75 454 THR A N 1
ATOM 3368 C CA . THR A 1 454 ? -7.614 -28.697 -23.405 1.00 86.75 454 THR A CA 1
ATOM 3369 C C . THR A 1 454 ? -6.764 -29.213 -24.575 1.00 86.75 454 THR A C 1
ATOM 3371 O O . THR A 1 454 ? -7.278 -29.747 -25.561 1.00 86.75 454 THR A O 1
ATOM 3374 N N . ARG A 1 455 ? -5.435 -29.073 -24.483 1.00 89.25 455 ARG A N 1
ATOM 3375 C CA . ARG A 1 455 ? -4.515 -29.574 -25.509 1.00 89.25 455 ARG A CA 1
ATOM 3376 C C . ARG A 1 455 ? -4.468 -31.102 -25.540 1.00 89.25 455 ARG A C 1
ATOM 3378 O O . ARG A 1 455 ? -4.417 -31.655 -26.637 1.00 89.25 455 ARG A O 1
ATOM 3385 N N . VAL A 1 456 ? -4.493 -31.771 -24.390 1.00 89.25 456 VAL A N 1
ATOM 3386 C CA . VAL A 1 456 ? -4.552 -33.239 -24.308 1.00 89.25 456 VAL A CA 1
ATOM 3387 C C . VAL A 1 456 ? -5.855 -33.751 -24.916 1.00 89.25 456 VAL A C 1
ATOM 3389 O O . VAL A 1 456 ? -5.781 -34.584 -25.815 1.00 89.25 456 VAL A O 1
ATOM 3392 N N . ASP A 1 457 ? -7.004 -33.166 -24.571 1.00 86.25 457 ASP A N 1
ATOM 3393 C CA . ASP A 1 457 ? -8.302 -33.539 -25.154 1.00 86.25 457 ASP A CA 1
ATOM 3394 C C . ASP A 1 457 ? -8.284 -33.412 -26.687 1.00 86.25 457 ASP A C 1
ATOM 3396 O O . ASP A 1 457 ? -8.720 -34.306 -27.415 1.00 86.25 457 ASP A O 1
ATOM 3400 N N . SER A 1 458 ? -7.700 -32.325 -27.211 1.00 82.06 458 SER A N 1
ATOM 3401 C CA . SER A 1 458 ? -7.560 -32.149 -28.662 1.00 82.06 458 SER A CA 1
ATOM 3402 C C . SER A 1 458 ? -6.630 -33.175 -29.318 1.00 82.06 458 SER A C 1
ATOM 3404 O O . SER A 1 458 ? -6.840 -33.539 -30.475 1.00 82.06 458 SER A O 1
ATOM 3406 N N . LEU A 1 459 ? -5.598 -33.643 -28.607 1.00 81.38 459 LEU A N 1
ATOM 3407 C CA . LEU A 1 459 ? -4.681 -34.671 -29.099 1.00 81.38 459 LEU A CA 1
ATOM 3408 C C . LEU A 1 459 ? -5.339 -36.051 -29.086 1.00 81.38 459 LEU A C 1
ATOM 3410 O O . LEU A 1 459 ? -5.169 -36.799 -30.047 1.00 81.38 459 LEU A O 1
ATOM 3414 N N . GLU A 1 460 ? -6.112 -36.364 -28.050 1.00 80.25 460 GLU A N 1
ATOM 3415 C CA . GLU A 1 460 ? -6.876 -37.608 -27.946 1.00 80.25 460 GLU A CA 1
ATOM 3416 C C . GLU A 1 460 ? -8.003 -37.688 -28.985 1.00 80.25 460 GLU A C 1
ATOM 3418 O O . GLU A 1 460 ? -8.290 -38.769 -29.501 1.00 80.25 460 GLU A O 1
ATOM 3423 N N . ALA A 1 461 ? -8.582 -36.549 -29.376 1.00 76.56 461 ALA A N 1
ATOM 3424 C CA . ALA A 1 461 ? -9.587 -36.466 -30.435 1.00 76.56 461 ALA A CA 1
ATOM 3425 C C . ALA A 1 461 ? -9.025 -36.622 -31.866 1.00 76.56 461 ALA A C 1
ATOM 3427 O O . ALA A 1 461 ? -9.797 -36.669 -32.829 1.00 76.56 461 ALA A O 1
ATOM 3428 N N . ARG A 1 462 ? -7.697 -36.691 -32.058 1.00 77.31 462 ARG A N 1
ATOM 3429 C CA . ARG A 1 462 ? -7.112 -36.823 -33.403 1.00 77.31 462 ARG A CA 1
ATOM 3430 C C . ARG A 1 462 ? -7.421 -38.199 -34.011 1.00 77.31 462 ARG A C 1
ATOM 3432 O O . ARG A 1 462 ? -7.167 -39.218 -33.369 1.00 77.31 462 ARG A O 1
ATOM 3439 N N . PRO A 1 463 ? -7.873 -38.263 -35.281 1.00 72.06 463 PRO A N 1
ATOM 3440 C CA . PRO A 1 463 ? -8.054 -39.529 -35.983 1.00 72.06 463 PRO A CA 1
ATOM 3441 C C . PRO A 1 463 ? -6.753 -40.338 -36.016 1.00 72.06 463 PRO A C 1
ATOM 3443 O O . PRO A 1 463 ? -5.709 -39.841 -36.445 1.00 72.06 463 PRO A O 1
ATOM 3446 N N . ARG A 1 464 ? -6.818 -41.593 -35.563 1.00 76.94 464 ARG A N 1
ATOM 3447 C CA . ARG A 1 464 ? -5.682 -42.523 -35.573 1.00 76.94 464 ARG A CA 1
ATOM 3448 C C . ARG A 1 464 ? -5.349 -42.945 -37.006 1.00 76.94 464 ARG A C 1
ATOM 3450 O O . ARG A 1 464 ? -6.250 -43.191 -37.811 1.00 76.94 464 ARG A O 1
ATOM 3457 N N . ALA A 1 465 ? -4.058 -43.024 -37.319 1.00 81.94 465 ALA A N 1
ATOM 3458 C CA . ALA A 1 465 ? -3.579 -43.470 -38.624 1.00 81.94 465 ALA A CA 1
ATOM 3459 C C . ALA A 1 465 ? -3.755 -44.996 -38.799 1.00 81.94 465 ALA A C 1
ATOM 3461 O O . ALA A 1 465 ? -3.758 -45.721 -37.797 1.00 81.94 465 ALA A O 1
ATOM 3462 N N . PRO A 1 466 ? -3.864 -45.503 -40.045 1.00 83.62 466 PRO A N 1
ATOM 3463 C CA . PRO A 1 466 ? -3.843 -46.941 -40.305 1.00 83.62 466 PRO A CA 1
ATOM 3464 C C . PRO A 1 466 ? -2.590 -47.601 -39.705 1.00 83.62 466 PRO A C 1
ATOM 3466 O O . PRO A 1 466 ? -1.479 -47.112 -39.906 1.00 83.62 466 PRO A O 1
ATOM 3469 N N . GLY A 1 467 ? -2.771 -48.704 -38.977 1.00 83.12 467 GLY A N 1
ATOM 3470 C CA . GLY A 1 467 ? -1.703 -49.441 -38.289 1.00 83.12 467 GLY A CA 1
ATOM 3471 C C . GLY A 1 467 ? -1.568 -49.159 -36.788 1.00 83.12 467 GLY A C 1
ATOM 3472 O O . GLY A 1 467 ? -0.946 -49.960 -36.092 1.00 83.12 467 GLY A O 1
ATOM 3473 N N . ASP A 1 468 ? -2.188 -48.099 -36.251 1.00 84.38 468 ASP A N 1
ATOM 3474 C CA . ASP A 1 468 ? -2.223 -47.869 -34.799 1.00 84.38 468 ASP A CA 1
ATOM 3475 C C . ASP A 1 468 ? -3.174 -48.865 -34.109 1.00 84.38 468 ASP A C 1
ATOM 3477 O O . ASP A 1 468 ? -4.403 -48.749 -34.186 1.00 84.38 468 ASP A O 1
ATOM 3481 N N . GLY A 1 469 ? -2.595 -49.878 -33.458 1.00 83.94 469 GLY A N 1
ATOM 3482 C CA . GLY A 1 469 ? -3.326 -50.922 -32.734 1.00 83.94 469 GLY A CA 1
ATOM 3483 C C . GLY A 1 469 ? -4.184 -51.836 -33.618 1.00 83.94 469 GLY A C 1
ATOM 3484 O O . GLY A 1 469 ? -5.159 -52.394 -3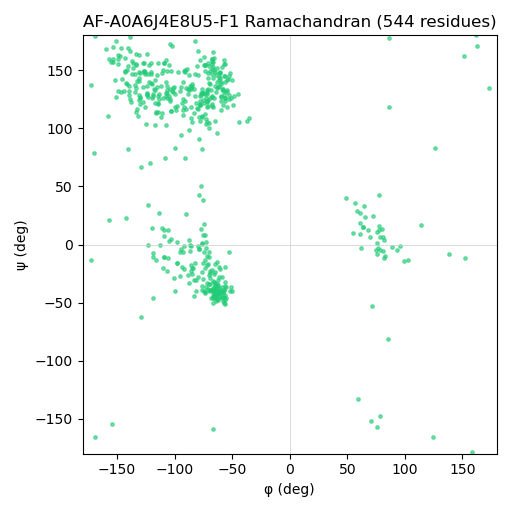3.121 1.00 83.94 469 GLY A O 1
ATOM 3485 N N . GLN A 1 470 ? -3.859 -51.956 -34.909 1.00 91.69 470 GLN A N 1
ATOM 3486 C CA . GLN A 1 470 ? -4.551 -52.824 -35.873 1.00 91.69 470 GLN A CA 1
ATOM 3487 C C . GLN A 1 470 ? -3.725 -54.072 -36.184 1.00 91.69 470 GLN A C 1
ATOM 3489 O O . GLN A 1 470 ? -2.497 -54.050 -36.099 1.00 91.69 470 GLN A O 1
ATOM 3494 N N . THR A 1 471 ? -4.386 -55.156 -36.587 1.00 93.69 471 THR A N 1
ATOM 3495 C CA . THR A 1 471 ? -3.709 -56.413 -36.959 1.00 93.69 471 THR A CA 1
ATOM 3496 C C . THR A 1 471 ? -4.190 -56.922 -38.310 1.00 93.69 471 THR A C 1
ATOM 3498 O O . THR A 1 471 ? -5.337 -56.700 -38.696 1.00 93.69 471 THR A O 1
ATOM 3501 N N . TRP A 1 472 ? -3.300 -57.575 -39.061 1.00 94.94 472 TRP A N 1
ATOM 3502 C CA . TRP A 1 472 ? -3.665 -58.193 -40.334 1.00 94.94 472 TRP A CA 1
ATOM 3503 C C . TRP A 1 472 ? -4.516 -59.436 -40.090 1.00 94.94 472 TRP A C 1
ATOM 3505 O O . TRP A 1 472 ? -4.089 -60.375 -39.421 1.00 94.94 472 TRP A O 1
ATOM 3515 N N . GLN A 1 473 ? -5.704 -59.454 -40.679 1.00 94.38 473 GLN A N 1
ATOM 3516 C CA . GLN A 1 473 ? -6.633 -60.573 -40.639 1.00 94.38 473 GLN A CA 1
ATOM 3517 C C . GLN A 1 473 ? -6.785 -61.149 -42.041 1.00 94.38 473 GLN A C 1
ATOM 3519 O O . GLN A 1 473 ? -7.135 -60.426 -42.973 1.00 94.38 473 GLN A O 1
ATOM 3524 N N . ASN A 1 474 ? -6.542 -62.452 -42.196 1.00 94.50 474 ASN A N 1
ATOM 3525 C CA . ASN A 1 474 ? -6.854 -63.157 -43.435 1.00 94.50 474 ASN A CA 1
ATOM 3526 C C . ASN A 1 474 ? -8.353 -63.469 -43.463 1.00 94.50 474 ASN A C 1
ATOM 3528 O O . ASN A 1 474 ? -8.856 -64.209 -42.620 1.00 94.50 474 ASN A O 1
ATOM 3532 N N . LEU A 1 475 ? -9.057 -62.893 -44.431 1.00 93.81 475 LEU A N 1
ATOM 3533 C CA . LEU A 1 475 ? -10.507 -62.969 -44.562 1.00 93.81 475 LEU A CA 1
ATOM 3534 C C . LEU A 1 475 ? -10.939 -63.622 -45.877 1.00 93.81 475 LEU A C 1
ATOM 3536 O O . LEU A 1 475 ? -12.114 -63.572 -46.225 1.00 93.81 475 LEU A O 1
ATOM 3540 N N . THR A 1 476 ? -10.014 -64.282 -46.574 1.00 91.88 476 THR A N 1
ATOM 3541 C CA . THR A 1 476 ? -10.253 -64.961 -47.857 1.00 91.88 476 THR A CA 1
ATOM 3542 C C . THR A 1 476 ? -11.435 -65.931 -47.805 1.00 91.88 476 THR A C 1
ATOM 3544 O O . THR A 1 476 ? -12.219 -65.994 -48.742 1.00 91.88 476 THR A O 1
ATOM 3547 N N . THR A 1 477 ? -11.591 -66.672 -46.707 1.00 89.50 477 THR A N 1
ATOM 3548 C CA . THR A 1 477 ? -12.692 -67.631 -46.517 1.00 89.50 477 THR A CA 1
ATOM 3549 C C . THR A 1 477 ? -13.974 -66.986 -45.986 1.00 89.50 477 THR A C 1
ATOM 3551 O O . THR A 1 477 ? -15.048 -67.564 -46.116 1.00 89.50 477 THR A O 1
ATOM 3554 N N . SER A 1 478 ? -13.866 -65.800 -45.382 1.00 89.88 478 SER A N 1
ATOM 3555 C CA . SER A 1 478 ? -14.963 -65.092 -44.706 1.00 89.88 478 SER A CA 1
ATOM 3556 C C . SER A 1 478 ? -15.611 -64.016 -45.582 1.00 89.88 478 SER A C 1
ATOM 3558 O O . SER A 1 478 ? -16.690 -63.514 -45.260 1.00 89.88 478 SER A O 1
ATOM 3560 N N . ARG A 1 479 ? -14.944 -63.615 -46.669 1.00 92.31 479 ARG A N 1
ATOM 3561 C CA . ARG A 1 479 ? -15.413 -62.615 -47.628 1.00 92.31 479 ARG A CA 1
ATOM 3562 C C . ARG A 1 479 ? -15.809 -63.292 -48.929 1.00 92.31 479 ARG A C 1
ATOM 3564 O O . ARG A 1 479 ? -15.149 -64.209 -49.401 1.00 92.31 479 ARG A O 1
ATOM 3571 N N . VAL A 1 480 ? -16.898 -62.814 -49.511 1.00 93.31 480 VAL A N 1
ATOM 3572 C CA . VAL A 1 480 ? -17.440 -63.303 -50.775 1.00 93.31 480 VAL A CA 1
ATOM 3573 C C . VAL A 1 480 ? -17.142 -62.265 -51.845 1.00 93.31 480 VAL A C 1
ATOM 3575 O O . VAL A 1 480 ? -17.359 -61.069 -51.641 1.00 93.31 480 VAL A O 1
ATOM 3578 N N . SER A 1 481 ? -16.629 -62.726 -52.982 1.00 93.00 481 SER A N 1
ATOM 3579 C CA . SER A 1 481 ? -16.303 -61.851 -54.101 1.00 93.00 481 SER A CA 1
ATOM 3580 C C . SER A 1 481 ? -17.542 -61.124 -54.634 1.00 93.00 481 SER A C 1
ATOM 3582 O O . SER A 1 481 ? -18.602 -61.726 -54.782 1.00 93.00 481 SER A O 1
ATOM 3584 N N . GLY A 1 482 ? -17.407 -59.825 -54.909 1.00 91.44 482 GLY A N 1
ATOM 3585 C CA . GLY A 1 482 ? -18.485 -58.958 -55.393 1.00 91.44 482 GLY A CA 1
ATOM 3586 C C . GLY A 1 482 ? -19.416 -58.409 -54.312 1.00 91.44 482 GLY A C 1
ATOM 3587 O O . GLY A 1 482 ? -20.147 -57.457 -54.583 1.00 91.44 482 GLY A O 1
ATOM 3588 N N . THR A 1 483 ? -19.348 -58.916 -53.079 1.00 96.12 483 THR A N 1
ATOM 3589 C CA . THR A 1 483 ? -20.132 -58.390 -51.955 1.00 96.12 483 THR A CA 1
ATOM 3590 C C . THR A 1 483 ? -19.544 -57.081 -51.429 1.00 96.12 483 THR A C 1
ATOM 3592 O O . THR A 1 483 ? -18.342 -56.980 -51.180 1.00 96.12 483 THR A O 1
ATOM 3595 N N . THR A 1 484 ? -20.405 -56.086 -51.205 1.00 96.44 484 THR A N 1
ATOM 3596 C CA . THR A 1 484 ? -20.030 -54.814 -50.572 1.00 96.44 484 THR A CA 1
ATOM 3597 C C . THR A 1 484 ? -20.007 -54.944 -49.049 1.00 96.44 484 THR A C 1
ATOM 3599 O O . THR A 1 484 ? -20.991 -55.354 -48.435 1.00 96.44 484 THR A O 1
ATOM 3602 N N . TYR A 1 485 ? -18.898 -54.543 -48.434 1.00 97.00 485 TYR A N 1
ATOM 3603 C CA . TYR A 1 485 ? -18.666 -54.529 -46.992 1.00 97.00 485 TYR A CA 1
ATOM 3604 C C . TYR A 1 485 ? -18.491 -53.099 -46.478 1.00 97.00 485 TYR A C 1
ATOM 3606 O O . TYR A 1 485 ? -17.898 -52.262 -47.154 1.00 97.00 485 TYR A O 1
ATOM 3614 N N . THR A 1 486 ? -18.955 -52.826 -45.257 1.00 96.44 486 THR A N 1
ATOM 3615 C CA . THR A 1 486 ? -18.784 -51.527 -44.583 1.00 96.44 486 THR A CA 1
ATOM 3616 C C . THR A 1 486 ? -17.697 -51.619 -43.518 1.00 96.44 486 THR A C 1
ATOM 3618 O O . THR A 1 486 ? -17.688 -52.550 -42.710 1.00 96.44 486 THR A O 1
ATOM 3621 N N . ASN A 1 487 ? -16.791 -50.643 -43.478 1.00 94.62 487 ASN A N 1
ATOM 3622 C CA . ASN A 1 487 ? -15.832 -50.506 -42.392 1.00 94.62 487 ASN A CA 1
ATOM 3623 C C . ASN A 1 487 ? -16.516 -49.923 -41.143 1.00 94.62 487 ASN A C 1
ATOM 3625 O O . ASN A 1 487 ? -16.850 -48.743 -41.103 1.00 94.62 487 ASN A O 1
ATOM 3629 N N . THR A 1 488 ? -16.690 -50.745 -40.111 1.00 92.75 488 THR A N 1
ATOM 3630 C CA . THR A 1 488 ? -17.343 -50.376 -38.844 1.00 92.75 488 THR A CA 1
ATOM 3631 C C . THR A 1 488 ? -16.383 -50.309 -37.651 1.00 92.75 488 THR A C 1
ATOM 3633 O O . THR A 1 488 ? -16.826 -50.310 -36.506 1.00 92.75 488 THR A O 1
ATOM 3636 N N . THR A 1 489 ? -15.065 -50.284 -37.869 1.00 87.94 489 THR A N 1
ATOM 3637 C CA . THR A 1 489 ? -14.072 -50.425 -36.781 1.00 87.94 489 THR A CA 1
ATOM 3638 C C . THR A 1 489 ? -13.828 -49.151 -35.970 1.00 87.94 489 THR A C 1
ATOM 3640 O O . THR A 1 489 ? -13.007 -49.152 -35.052 1.00 87.94 489 THR A O 1
ATOM 3643 N N . GLY A 1 490 ? -14.491 -48.042 -36.306 1.00 86.88 490 GLY A N 1
ATOM 3644 C CA . GLY A 1 490 ? -14.244 -46.747 -35.672 1.00 86.88 490 GLY A CA 1
ATOM 3645 C C . GLY A 1 490 ? -12.958 -46.061 -36.151 1.00 86.88 490 GLY A C 1
ATOM 3646 O O . GLY A 1 490 ? -12.637 -44.979 -35.669 1.00 86.88 490 GLY A O 1
ATOM 3647 N N . ARG A 1 491 ? -12.215 -46.659 -37.095 1.00 88.25 491 ARG A N 1
ATOM 3648 C CA . ARG A 1 491 ? -10.958 -46.129 -37.653 1.00 88.25 491 ARG A CA 1
ATOM 3649 C C . ARG A 1 491 ? -10.767 -46.573 -39.113 1.00 88.25 491 ARG A C 1
ATOM 3651 O O . ARG A 1 491 ? -11.451 -47.494 -39.555 1.00 88.25 491 ARG A O 1
ATOM 3658 N N . PRO A 1 492 ? -9.880 -45.942 -39.900 1.00 92.81 492 PRO A N 1
ATOM 3659 C CA . PRO A 1 492 ? -9.563 -46.428 -41.241 1.00 92.81 492 PRO A CA 1
ATOM 3660 C C . PRO A 1 492 ? -8.966 -47.844 -41.201 1.00 92.81 492 PRO A C 1
ATOM 3662 O O . PRO A 1 492 ? -8.202 -48.163 -40.294 1.00 92.81 492 PRO A O 1
ATOM 3665 N N . ILE A 1 493 ? -9.293 -48.684 -42.180 1.00 94.31 493 ILE A N 1
ATOM 3666 C CA . ILE A 1 493 ? -8.677 -50.010 -42.368 1.00 94.31 493 ILE A CA 1
ATOM 3667 C C . ILE A 1 493 ? -7.898 -50.034 -43.679 1.00 94.31 493 ILE A C 1
ATOM 3669 O O . ILE A 1 493 ? -8.210 -49.266 -44.593 1.00 94.31 493 ILE A O 1
ATOM 3673 N N . VAL A 1 494 ? -6.916 -50.927 -43.797 1.00 95.69 494 VAL A N 1
ATOM 3674 C CA . VAL A 1 494 ? -6.266 -51.212 -45.086 1.00 95.69 494 VAL A CA 1
ATOM 3675 C C . VAL A 1 494 ? -6.780 -52.541 -45.597 1.00 95.69 494 VAL A C 1
ATOM 3677 O O . VAL A 1 494 ? -6.695 -53.551 -44.908 1.00 95.69 494 VAL A O 1
ATOM 3680 N N . VAL A 1 495 ? -7.300 -52.546 -46.812 1.00 96.25 495 VAL A N 1
ATOM 3681 C CA . VAL A 1 495 ? -7.737 -53.752 -47.503 1.00 96.25 495 VAL A CA 1
ATOM 3682 C C . VAL A 1 495 ? -6.663 -54.138 -48.501 1.00 96.25 495 VAL A C 1
ATOM 3684 O O . VAL A 1 495 ? -6.160 -53.289 -49.232 1.00 96.25 495 VAL A O 1
ATOM 3687 N N . HIS A 1 496 ? -6.327 -55.419 -48.534 1.00 95.88 496 HIS A N 1
ATOM 3688 C CA . HIS A 1 496 ? -5.359 -55.994 -49.448 1.00 95.88 496 HIS A CA 1
ATOM 3689 C C . HIS A 1 496 ? -5.948 -57.238 -50.108 1.00 95.88 496 HIS A C 1
ATOM 3691 O O . HIS A 1 496 ? -6.384 -58.163 -49.426 1.00 95.88 496 HIS A O 1
ATOM 3697 N N . ALA A 1 497 ? -5.889 -57.301 -51.431 1.00 94.88 497 ALA A N 1
ATOM 3698 C CA . ALA A 1 497 ? -6.245 -58.476 -52.203 1.00 94.88 497 ALA A CA 1
ATOM 3699 C C . ALA A 1 497 ? -5.163 -58.814 -53.222 1.00 94.88 497 ALA A C 1
ATOM 3701 O O . ALA A 1 497 ? -4.597 -57.926 -53.855 1.00 94.88 497 ALA A O 1
ATOM 3702 N N . SER A 1 498 ? -4.891 -60.099 -53.410 1.00 93.94 498 SER A N 1
ATOM 3703 C CA . SER A 1 498 ? -3.967 -60.577 -54.435 1.00 93.94 498 SER A CA 1
ATOM 3704 C C . SER A 1 498 ? -4.375 -61.948 -54.953 1.00 93.94 498 SER A C 1
ATOM 3706 O O . SER A 1 498 ? -5.124 -62.674 -54.305 1.00 93.94 498 SER A O 1
ATOM 3708 N N . MET A 1 499 ? -3.898 -62.313 -56.138 1.00 90.50 499 MET A N 1
ATOM 3709 C CA . MET A 1 499 ? -4.091 -63.650 -56.708 1.00 90.50 499 MET A CA 1
ATOM 3710 C C . MET A 1 499 ? -3.044 -63.936 -57.788 1.00 90.50 499 MET A C 1
ATOM 3712 O O . MET A 1 499 ? -2.348 -63.033 -58.248 1.00 90.50 499 MET A O 1
ATOM 3716 N N . ARG A 1 500 ? -2.952 -65.197 -58.225 1.00 88.75 500 ARG A N 1
ATOM 3717 C CA . ARG A 1 500 ? -1.976 -65.627 -59.245 1.00 88.75 500 ARG A CA 1
ATOM 3718 C C . ARG A 1 500 ? -2.507 -65.651 -60.678 1.00 88.75 500 ARG A C 1
ATOM 3720 O O . ARG A 1 500 ? -1.705 -65.564 -61.599 1.00 88.75 500 ARG A O 1
ATOM 3727 N N . ASN A 1 501 ? -3.811 -65.831 -60.879 1.00 86.44 501 ASN A N 1
ATOM 3728 C CA . ASN A 1 501 ? -4.405 -65.982 -62.207 1.00 86.44 501 ASN A CA 1
ATOM 3729 C C . ASN A 1 501 ? -5.849 -65.455 -62.203 1.00 86.44 501 ASN A C 1
ATOM 3731 O O . ASN A 1 501 ? -6.634 -65.891 -61.367 1.00 86.44 501 ASN A O 1
ATOM 3735 N N . GLY A 1 502 ? -6.190 -64.543 -63.118 1.00 89.69 502 GLY A N 1
ATOM 3736 C CA . GLY A 1 502 ? -7.466 -63.810 -63.148 1.00 89.69 502 GLY A CA 1
ATOM 3737 C C . GLY A 1 502 ? -7.271 -62.287 -63.145 1.00 89.69 502 GLY A C 1
ATOM 3738 O O . GLY A 1 502 ? -6.159 -61.812 -63.351 1.00 89.69 502 GLY A O 1
ATOM 3739 N N . ALA A 1 503 ? -8.339 -61.526 -62.884 1.00 92.00 503 ALA A N 1
ATOM 3740 C CA . ALA A 1 503 ? -8.326 -60.065 -62.720 1.00 92.00 503 ALA A CA 1
ATOM 3741 C C . ALA A 1 503 ? -9.128 -59.611 -61.466 1.00 92.00 503 ALA A C 1
ATOM 3743 O O . ALA A 1 503 ? -10.172 -60.187 -61.152 1.00 92.00 503 ALA A O 1
ATOM 3744 N N . ILE A 1 504 ? -8.553 -58.698 -60.672 1.00 95.25 504 ILE A N 1
ATOM 3745 C CA . ILE A 1 504 ? -9.142 -58.103 -59.464 1.00 95.25 504 ILE A CA 1
ATOM 3746 C C . ILE A 1 504 ? -9.690 -56.737 -59.847 1.00 95.25 504 ILE A C 1
ATOM 3748 O O . ILE A 1 504 ? -8.954 -55.901 -60.379 1.00 95.25 504 ILE A O 1
ATOM 3752 N N . THR A 1 505 ? -10.943 -56.496 -59.479 1.00 96.00 505 THR A N 1
ATOM 3753 C CA . THR A 1 505 ? -11.546 -55.165 -59.481 1.00 96.00 505 THR A CA 1
ATOM 3754 C C . THR A 1 505 ? -11.868 -54.777 -58.043 1.00 96.00 505 THR A C 1
ATOM 3756 O O . THR A 1 505 ? -12.605 -55.482 -57.354 1.00 96.00 505 THR A O 1
ATOM 3759 N N . ALA A 1 506 ? -11.293 -53.671 -57.572 1.00 96.69 506 ALA A N 1
ATOM 3760 C CA . ALA A 1 506 ? -11.482 -53.168 -56.215 1.00 96.69 506 ALA A CA 1
ATOM 3761 C C . ALA A 1 506 ? -12.218 -51.831 -56.247 1.00 96.69 506 ALA A C 1
ATOM 3763 O O . ALA A 1 506 ? -11.796 -50.899 -56.933 1.00 96.69 506 ALA A O 1
ATOM 3764 N N . ILE A 1 507 ? -13.302 -51.738 -55.483 1.00 96.81 507 ILE A N 1
ATOM 3765 C CA . ILE A 1 507 ? -14.179 -50.569 -55.437 1.00 96.81 507 ILE A CA 1
ATOM 3766 C C . ILE A 1 507 ? -14.257 -50.094 -53.989 1.00 96.81 507 ILE A C 1
ATOM 3768 O O . ILE A 1 507 ? -14.535 -50.895 -53.101 1.00 96.81 507 ILE A O 1
ATOM 3772 N N . CYS A 1 508 ? -14.040 -48.805 -53.738 1.00 97.00 508 CYS A N 1
ATOM 3773 C CA . CYS A 1 508 ? -14.191 -48.183 -52.421 1.00 97.00 508 CYS A CA 1
ATOM 3774 C C . CYS A 1 508 ? -15.052 -46.926 -52.555 1.00 97.00 508 CYS A C 1
ATOM 3776 O O . CYS A 1 508 ? -14.773 -46.073 -53.393 1.00 97.00 508 CYS A O 1
ATOM 3778 N N . ASN A 1 509 ? -16.115 -46.816 -51.757 1.00 96.12 509 ASN A N 1
ATOM 3779 C CA . ASN A 1 509 ? -17.096 -45.727 -51.800 1.00 96.12 509 ASN A CA 1
ATOM 3780 C C . ASN A 1 509 ? -17.618 -45.431 -53.220 1.00 96.12 509 ASN A C 1
ATOM 3782 O O . ASN A 1 509 ? -17.779 -44.278 -53.608 1.00 96.12 509 ASN A O 1
ATOM 3786 N N . GLY A 1 510 ? -17.850 -46.484 -54.011 1.00 92.00 510 GLY A N 1
ATOM 3787 C CA . GLY A 1 510 ? -18.318 -46.380 -55.397 1.00 92.00 510 GLY A CA 1
ATOM 3788 C C . GLY A 1 510 ? -17.241 -46.022 -56.429 1.00 92.00 510 GLY A C 1
ATOM 3789 O O . GLY A 1 510 ? -17.533 -46.049 -57.620 1.00 92.00 510 GLY A O 1
ATOM 3790 N N . LEU A 1 511 ? -16.003 -45.736 -56.012 1.00 96.06 511 LEU A N 1
ATOM 3791 C CA . LEU A 1 511 ? -14.878 -45.485 -56.911 1.00 96.06 511 LEU A CA 1
ATOM 3792 C C . LEU A 1 511 ? -14.106 -46.778 -57.181 1.00 96.06 511 LEU A C 1
ATOM 3794 O O . LEU A 1 511 ? -13.626 -47.424 -56.248 1.00 96.06 511 LEU A O 1
ATOM 3798 N N . THR A 1 512 ? -13.937 -47.126 -58.455 1.00 95.94 512 THR A N 1
ATOM 3799 C CA . THR A 1 512 ? -13.061 -48.224 -58.874 1.00 95.94 512 THR A CA 1
ATOM 3800 C C . THR A 1 512 ? -11.602 -47.795 -58.718 1.00 95.94 512 THR A C 1
ATOM 3802 O O . THR A 1 512 ? -11.106 -46.960 -59.468 1.00 95.94 512 THR A O 1
ATOM 3805 N N . LEU A 1 513 ? -10.920 -48.352 -57.719 1.00 95.44 513 LEU A N 1
ATOM 3806 C CA . LEU A 1 513 ? -9.515 -48.070 -57.404 1.00 95.44 513 LEU A CA 1
ATOM 3807 C C . LEU A 1 513 ? -8.551 -48.980 -58.167 1.00 95.44 513 LEU A C 1
ATOM 3809 O O . LEU A 1 513 ? -7.391 -48.642 -58.384 1.00 95.44 513 LEU A O 1
ATOM 3813 N N . THR A 1 514 ? -9.015 -50.166 -58.542 1.00 95.38 514 THR A N 1
ATOM 3814 C CA . THR A 1 514 ? -8.270 -51.117 -59.365 1.00 95.38 514 THR A CA 1
ATOM 3815 C C . THR A 1 514 ? -9.248 -51.727 -60.346 1.00 95.38 514 THR A C 1
ATOM 3817 O O . THR A 1 514 ? -10.296 -52.207 -59.920 1.00 95.38 514 THR A O 1
ATOM 3820 N N . ASP A 1 515 ? -8.903 -51.711 -61.629 1.00 92.81 515 ASP A N 1
ATOM 3821 C CA . ASP A 1 515 ? -9.683 -52.327 -62.696 1.00 92.81 515 ASP A CA 1
ATOM 3822 C C . ASP A 1 515 ? -8.786 -53.301 -63.463 1.00 92.81 515 ASP A C 1
ATOM 3824 O O . ASP A 1 515 ? -7.890 -52.893 -64.200 1.00 92.81 515 ASP A O 1
ATOM 3828 N N . GLY A 1 516 ? -8.961 -54.596 -63.203 1.00 88.19 516 GLY A N 1
ATOM 3829 C CA . GLY A 1 516 ? -8.237 -55.652 -63.903 1.00 88.19 516 GLY A CA 1
ATOM 3830 C C . GLY A 1 516 ? -6.783 -55.890 -63.456 1.00 88.19 516 GLY A C 1
ATOM 3831 O O . GLY A 1 516 ? -5.914 -56.092 -64.300 1.00 88.19 516 GLY A O 1
ATOM 3832 N N . GLY A 1 517 ? -6.494 -55.887 -62.148 1.00 89.38 517 GLY A N 1
ATOM 3833 C CA . GLY A 1 517 ? -5.143 -56.131 -61.602 1.00 89.38 517 GLY A CA 1
ATOM 3834 C C . GLY A 1 517 ? -4.912 -57.541 -61.029 1.00 89.38 517 GLY A C 1
ATOM 3835 O O . GLY A 1 517 ? -5.851 -58.299 -60.825 1.00 89.38 517 GLY A O 1
ATOM 3836 N N . PHE A 1 518 ? -3.666 -57.888 -60.686 1.00 91.19 518 PHE A N 1
ATOM 3837 C CA . PHE A 1 518 ? -3.343 -59.099 -59.893 1.00 91.19 518 PHE A CA 1
ATOM 3838 C C . PHE A 1 518 ? -3.212 -58.819 -58.387 1.00 91.19 518 PHE A C 1
ATOM 3840 O O . PHE A 1 518 ? -3.068 -59.739 -57.579 1.00 91.19 518 PHE A O 1
ATOM 3847 N N . HIS A 1 519 ? -3.261 -57.541 -58.014 1.00 93.19 519 HIS A N 1
ATOM 3848 C CA . HIS A 1 519 ? -3.093 -57.047 -56.659 1.00 93.19 519 HIS A CA 1
ATOM 3849 C C . HIS A 1 519 ? -3.865 -55.735 -56.484 1.00 93.19 519 HIS A C 1
ATOM 3851 O O . HIS A 1 519 ? -3.850 -54.893 -57.379 1.00 93.19 519 HIS A O 1
ATOM 3857 N N . ALA A 1 520 ? -4.490 -55.540 -55.328 1.00 94.56 520 ALA A N 1
ATOM 3858 C CA . ALA A 1 520 ? -5.132 -54.294 -54.929 1.00 94.56 520 ALA A CA 1
ATOM 3859 C C . ALA A 1 520 ? -4.848 -54.031 -53.448 1.00 94.56 520 ALA A C 1
ATOM 3861 O O . ALA A 1 520 ? -5.019 -54.921 -52.618 1.00 94.56 520 ALA A O 1
ATOM 3862 N N . ALA A 1 521 ? -4.424 -52.815 -53.108 1.00 94.88 521 ALA A N 1
ATOM 3863 C CA . ALA A 1 521 ? -4.259 -52.385 -51.725 1.00 94.88 521 ALA A CA 1
ATOM 3864 C C . ALA A 1 521 ? -4.766 -50.952 -51.570 1.00 94.88 521 ALA A C 1
ATOM 3866 O O . ALA A 1 521 ? -4.353 -50.067 -52.318 1.00 94.88 521 ALA A O 1
ATOM 3867 N N . PHE A 1 522 ? -5.682 -50.724 -50.634 1.00 95.69 522 PHE A N 1
ATOM 3868 C CA . PHE A 1 522 ? -6.335 -49.427 -50.476 1.00 95.69 522 PHE A CA 1
ATOM 3869 C C . PHE A 1 522 ? -6.850 -49.210 -49.055 1.00 95.69 522 PHE A C 1
ATOM 3871 O O . PHE A 1 522 ? -7.099 -50.155 -48.307 1.00 95.69 522 PHE A O 1
ATOM 3878 N N . VAL A 1 523 ? -7.016 -47.941 -48.682 1.00 94.75 523 VAL A N 1
ATOM 3879 C CA . VAL A 1 523 ? -7.581 -47.544 -47.389 1.00 94.75 523 VAL A CA 1
ATOM 3880 C C . VAL A 1 523 ? -9.094 -47.400 -47.516 1.00 94.75 523 VAL A C 1
ATOM 3882 O O . VAL A 1 523 ? -9.587 -46.762 -48.446 1.00 94.75 523 VAL A O 1
ATOM 3885 N N . VAL A 1 524 ? -9.828 -47.945 -46.549 1.00 94.56 524 VAL A N 1
ATOM 3886 C CA . VAL A 1 524 ? -11.271 -47.731 -46.401 1.00 94.56 524 VAL A CA 1
ATOM 3887 C C . VAL A 1 524 ? -11.496 -46.885 -45.144 1.00 94.56 524 VAL A C 1
ATOM 3889 O O . VAL A 1 524 ? -11.220 -47.363 -44.039 1.00 94.56 524 VAL A O 1
ATOM 3892 N N . PRO A 1 525 ? -11.969 -45.629 -45.265 1.00 92.75 525 PRO A N 1
ATOM 3893 C CA . PRO A 1 525 ? -12.291 -44.786 -44.113 1.00 92.75 525 PRO A CA 1
ATOM 3894 C C . PRO A 1 525 ? -13.327 -45.438 -43.189 1.00 92.75 525 PRO A C 1
ATOM 3896 O O . PRO A 1 525 ? -14.087 -46.305 -43.620 1.00 92.75 525 PRO A O 1
ATOM 3899 N N . ASN A 1 526 ? -13.387 -45.016 -41.923 1.00 90.56 526 ASN A N 1
ATOM 3900 C CA . ASN A 1 526 ? -14.459 -45.450 -41.023 1.00 90.56 526 ASN A CA 1
ATOM 3901 C C . ASN A 1 526 ? -15.834 -45.068 -41.606 1.00 90.56 526 ASN A C 1
ATOM 3903 O O . ASN A 1 526 ? -16.004 -43.949 -42.086 1.00 90.56 526 ASN A O 1
ATOM 3907 N N . GLY A 1 527 ? -16.792 -45.994 -41.592 1.00 92.50 527 GLY A N 1
ATOM 3908 C CA . GLY A 1 527 ? -18.101 -45.853 -42.238 1.00 92.50 527 GLY A CA 1
ATOM 3909 C C . GLY A 1 527 ? -18.090 -46.009 -43.765 1.00 92.50 527 GLY A C 1
ATOM 3910 O O . GLY A 1 527 ? -19.157 -46.078 -44.370 1.00 92.50 527 GLY A O 1
ATOM 3911 N N . GLY A 1 528 ? -16.913 -46.089 -44.395 1.00 94.69 528 GLY A N 1
ATOM 3912 C CA . GLY A 1 528 ? -16.769 -46.307 -45.832 1.00 94.69 528 GLY A CA 1
ATOM 3913 C C . GLY A 1 528 ? -17.160 -47.723 -46.251 1.00 94.69 528 GLY A C 1
ATOM 3914 O O . GLY A 1 528 ? -17.058 -48.671 -45.471 1.00 94.69 528 GLY A O 1
ATOM 3915 N N . THR A 1 529 ? -17.588 -47.873 -47.499 1.00 97.19 529 THR A N 1
ATOM 3916 C CA . THR A 1 529 ? -17.967 -49.159 -48.095 1.00 97.19 529 THR A CA 1
ATOM 3917 C C . THR A 1 529 ? -16.947 -49.588 -49.135 1.00 97.19 529 THR A C 1
ATOM 3919 O O . THR A 1 529 ? -16.316 -48.748 -49.773 1.00 97.19 529 THR A O 1
ATOM 3922 N N . TYR A 1 530 ? -16.765 -50.888 -49.327 1.00 97.50 530 TYR A N 1
ATOM 3923 C CA . TYR A 1 530 ? -15.852 -51.402 -50.336 1.00 97.50 530 TYR A CA 1
ATOM 3924 C C . TYR A 1 530 ? -16.249 -52.799 -50.820 1.00 97.50 530 TYR A C 1
ATOM 3926 O O . TYR A 1 530 ? -16.937 -53.532 -50.117 1.00 97.50 530 TYR A O 1
ATOM 3934 N N . SER A 1 531 ? -15.817 -53.178 -52.019 1.00 96.38 531 SER A N 1
ATOM 3935 C CA . SER A 1 531 ? -16.042 -54.500 -52.610 1.00 96.38 531 SER A CA 1
ATOM 3936 C C . SER A 1 531 ? -14.813 -54.929 -53.410 1.00 96.38 531 SER A C 1
ATOM 3938 O O . SER A 1 531 ? -14.103 -54.087 -53.966 1.00 96.38 531 SER A O 1
ATOM 3940 N N . ILE A 1 532 ? -14.556 -56.237 -53.459 1.00 95.81 532 ILE A N 1
ATOM 3941 C CA . ILE A 1 532 ? -13.496 -56.833 -54.277 1.00 95.81 532 ILE A CA 1
ATOM 3942 C C . ILE A 1 532 ? -14.099 -57.943 -55.130 1.00 95.81 532 ILE A C 1
ATOM 3944 O O . ILE A 1 532 ? -14.684 -58.906 -54.624 1.00 95.81 532 ILE A O 1
ATOM 3948 N N . ILE A 1 533 ? -13.931 -57.817 -56.439 1.00 95.19 533 ILE A N 1
ATOM 3949 C CA . ILE A 1 533 ? -14.370 -58.788 -57.434 1.00 95.19 533 ILE A CA 1
ATOM 3950 C C . ILE A 1 533 ? -13.133 -59.518 -57.954 1.00 95.19 533 ILE A C 1
ATOM 3952 O O . ILE A 1 533 ? -12.187 -58.881 -58.405 1.00 95.19 533 ILE A O 1
ATOM 3956 N N . PHE A 1 534 ? -13.150 -60.844 -57.897 1.00 93.62 534 PHE A N 1
ATOM 3957 C CA . PHE A 1 534 ? -12.147 -61.724 -58.478 1.00 93.62 534 PHE A CA 1
ATOM 3958 C C . PHE A 1 534 ? -12.792 -62.433 -59.665 1.00 93.62 534 PHE A C 1
ATOM 3960 O O . PHE A 1 534 ? -13.827 -63.079 -59.500 1.00 93.62 534 PHE A O 1
ATOM 3967 N N . THR A 1 535 ? -12.186 -62.373 -60.851 1.00 92.50 535 THR A N 1
ATOM 3968 C CA . THR A 1 535 ? -12.671 -63.181 -61.989 1.00 92.50 535 THR A CA 1
ATOM 3969 C C . THR A 1 535 ? -12.369 -64.675 -61.820 1.00 92.50 535 THR A C 1
ATOM 3971 O O . THR A 1 535 ? -12.982 -65.507 -62.484 1.00 92.50 535 THR A O 1
ATOM 3974 N N . ASN A 1 536 ? -11.440 -65.021 -60.922 1.00 83.81 536 ASN A N 1
ATOM 3975 C CA . ASN A 1 536 ? -11.108 -66.380 -60.510 1.00 83.81 536 ASN A CA 1
ATOM 3976 C C . ASN A 1 536 ? -10.706 -66.377 -59.025 1.00 83.81 536 ASN A C 1
ATOM 3978 O O . ASN A 1 536 ? -9.884 -65.567 -58.605 1.00 83.81 536 ASN A O 1
ATOM 3982 N N . THR A 1 537 ? -11.278 -67.275 -58.224 1.00 79.25 537 THR A N 1
ATOM 3983 C CA . THR A 1 537 ? -11.041 -67.355 -56.772 1.00 79.25 537 THR A CA 1
ATOM 3984 C C . THR A 1 537 ? -9.940 -68.347 -56.380 1.00 79.25 537 THR A C 1
ATOM 3986 O O . THR A 1 537 ? -9.574 -68.434 -55.206 1.00 79.25 537 THR A O 1
ATOM 3989 N N . VAL A 1 538 ? -9.368 -69.087 -57.336 1.00 81.50 538 VAL A N 1
ATOM 3990 C CA . VAL A 1 538 ? -8.297 -70.057 -57.072 1.00 81.50 538 VAL A CA 1
ATOM 3991 C C . VAL A 1 538 ? -7.015 -69.333 -56.641 1.00 81.50 538 VAL A C 1
ATOM 3993 O O . VAL A 1 538 ? -6.451 -68.539 -57.392 1.00 81.50 538 VAL A O 1
ATOM 3996 N N . ASN A 1 539 ? -6.515 -69.651 -55.440 1.00 83.12 539 ASN A N 1
ATOM 3997 C CA . ASN A 1 539 ? -5.333 -69.028 -54.820 1.00 83.12 539 ASN A CA 1
ATOM 3998 C C . ASN A 1 539 ? -5.439 -67.499 -54.631 1.00 83.12 539 ASN A C 1
ATOM 4000 O O . ASN A 1 539 ? -4.417 -66.807 -54.653 1.00 83.12 539 ASN A O 1
ATOM 4004 N N . ALA A 1 540 ? -6.653 -66.970 -54.465 1.00 90.31 540 ALA A N 1
ATOM 4005 C CA . ALA A 1 540 ? -6.852 -65.587 -54.050 1.00 90.31 540 ALA A CA 1
ATOM 4006 C C . ALA A 1 540 ? -6.514 -65.406 -52.560 1.00 90.31 540 ALA A C 1
ATOM 4008 O O . ALA A 1 540 ? -6.693 -66.318 -51.755 1.00 90.31 540 ALA A O 1
ATOM 4009 N N . VAL A 1 541 ? -6.039 -64.219 -52.193 1.00 93.25 541 VAL A N 1
ATOM 4010 C CA . VAL A 1 541 ? -5.842 -63.770 -50.814 1.00 93.25 541 VAL A CA 1
ATOM 4011 C C . VAL A 1 541 ? -6.611 -62.473 -50.639 1.00 93.25 541 VAL A C 1
ATOM 4013 O O . VAL A 1 541 ? -6.447 -61.551 -51.431 1.00 93.25 541 VAL A O 1
ATOM 4016 N N . TRP A 1 542 ? -7.409 -62.386 -49.582 1.00 95.62 542 TRP A N 1
ATOM 4017 C CA . TRP A 1 542 ? -8.033 -61.157 -49.105 1.00 95.62 542 TRP A CA 1
ATOM 4018 C C . TRP A 1 542 ? -7.664 -60.982 -47.637 1.00 95.62 542 TRP A C 1
ATOM 4020 O O . TRP A 1 542 ? -7.995 -61.820 -46.798 1.00 95.62 542 TRP A O 1
ATOM 4030 N N . ALA A 1 543 ? -6.973 -59.892 -47.324 1.00 95.88 543 ALA A N 1
ATOM 4031 C CA . ALA A 1 543 ? -6.600 -59.520 -45.973 1.00 95.88 543 ALA A CA 1
ATOM 4032 C C . ALA A 1 543 ? -7.049 -58.091 -45.643 1.00 95.88 543 ALA A C 1
ATOM 4034 O O . ALA A 1 543 ? -7.094 -57.219 -46.509 1.00 95.88 543 ALA A O 1
ATOM 4035 N N . GLU A 1 544 ? -7.375 -57.851 -44.379 1.00 96.19 544 GLU A N 1
ATOM 4036 C CA . GLU A 1 544 ? -7.684 -56.522 -43.849 1.00 96.19 544 GLU A CA 1
ATOM 4037 C C . GLU A 1 544 ? -6.751 -56.227 -42.664 1.00 96.19 544 GLU A C 1
ATOM 4039 O O . GLU A 1 544 ? -6.666 -57.037 -41.744 1.00 96.19 544 GLU A O 1
ATOM 4044 N N . LEU A 1 545 ? -6.063 -55.083 -42.661 1.00 95.81 545 LEU A N 1
ATOM 4045 C CA . LEU A 1 545 ? -5.423 -54.515 -41.473 1.00 95.81 545 LEU A CA 1
ATOM 4046 C C . LEU A 1 545 ? -6.486 -53.711 -40.737 1.00 95.81 545 LEU A C 1
ATOM 4048 O O . LEU A 1 545 ? -6.883 -52.644 -41.220 1.00 95.81 545 LEU A O 1
ATOM 4052 N N . ARG A 1 546 ? -6.984 -54.243 -39.619 1.00 90.88 546 ARG A N 1
ATOM 4053 C CA . ARG A 1 546 ? -8.147 -53.666 -38.947 1.00 90.88 546 ARG A CA 1
ATOM 4054 C C . ARG A 1 546 ? -8.078 -53.634 -37.435 1.00 90.88 546 ARG A C 1
ATOM 4056 O O . ARG A 1 546 ? -7.345 -54.466 -36.848 1.00 90.88 546 ARG A O 1
#

Solvent-accessible surface area (backbone atoms only — not comparable to full-atom values): 32248 Å² total; per-residue (Å²): 133,87,78,59,62,83,70,87,81,72,50,76,38,73,62,51,61,92,91,58,82,68,75,84,92,44,54,34,39,38,74,59,38,18,52,83,78,46,76,59,48,75,58,70,68,58,53,51,52,52,52,48,54,51,51,43,39,50,49,26,41,73,74,57,74,54,54,69,67,51,72,82,46,80,36,51,61,69,37,66,30,32,57,98,94,38,39,36,30,26,68,35,66,44,65,27,70,57,57,95,82,33,68,83,38,27,42,81,75,56,81,48,74,64,55,47,49,51,51,52,47,59,69,56,66,77,76,49,77,36,58,52,40,30,24,36,45,81,53,45,70,80,85,59,54,86,11,19,29,26,35,55,32,88,48,68,79,73,21,53,32,39,36,37,25,27,33,28,60,83,72,44,83,34,61,65,45,66,64,70,59,43,57,60,17,36,44,35,39,30,31,64,76,86,58,61,28,34,42,33,31,34,29,68,38,78,62,47,79,67,86,66,28,35,42,35,32,29,41,55,73,50,71,48,60,76,67,81,54,74,65,35,52,28,40,36,40,50,42,75,72,79,88,86,74,91,56,82,55,70,69,42,76,42,84,36,80,48,78,93,68,65,56,89,38,46,43,71,24,35,42,50,77,44,51,32,80,51,26,51,70,50,41,50,37,55,76,73,58,76,49,46,66,50,51,53,69,52,36,72,73,35,60,44,40,30,50,16,29,27,56,43,81,75,78,60,32,27,25,42,24,27,45,49,29,64,37,91,83,44,91,45,66,62,83,90,76,75,73,56,92,95,42,82,79,45,79,35,53,55,76,76,91,82,80,79,92,80,84,84,84,81,86,80,76,84,80,87,71,79,94,84,74,93,85,72,89,74,80,70,89,64,90,65,72,93,71,92,69,100,68,93,61,98,77,70,93,76,92,71,77,91,66,55,79,83,77,82,45,71,68,91,81,67,103,64,93,73,76,95,82,83,87,63,32,42,30,30,31,50,39,96,66,64,54,58,62,73,64,51,52,52,54,53,47,52,53,53,48,54,52,48,51,55,51,49,55,57,57,72,69,49,83,68,60,74,70,72,92,40,49,81,40,84,36,48,90,81,53,61,72,62,49,76,46,69,35,79,77,82,41,43,28,38,42,38,37,39,43,83,57,67,35,33,35,33,31,47,73,88,42,77,79,32,81,67,27,55,60,46,75,49,77,40,48,52,75,30,38,35,30,45,34,56,76,40,73,67,75,47,45,33,34,34,38,79

Mean predicted aligned error: 20.26 Å

Foldseek 3Di:
DDQQDAAPPAAACCQADPQDEDDPPPRNNHQSNCCPPPVSDDDPVVVVVVVVSVVSNVSNCVVPVAAAQAQADWAAQQHWHDDPNFIKGFNHTDGRDDQVPCVVGIDTDDQDPVNVVVVVCVVVQPDPLFKAKAFEAQDLDDADDAQHKYFVDLWLQPGFKIKFFQHHPVRHGSVPSVQPDAQQKKKWKAQPPPRLWIWIWGFHGHWDDPPGIIITGIHTDDIGNTGDDGRGMMMMGIGPRDDDPVPPDFFDKDWAAAPVCDDPQKDFQAFDKDWCLQQVVVLVCVVVVVWAEDEPVCVVPPLQQLLHKYCPPVPTIITGRRQQQNPPPHPHRHDDDDCDPPHPVGGSGHDDDDDDDDDDDDDQDPPPDDDDDPDDDHQDDDPDPDDDDDDDDPRDDDDDPQDDPVPPGGDDDDPDDDDDDDDTTIMGRRDPDRPPPVVVVVVVVVVVVVVVVVVVVVVVPDADDQPPPWDKDWCLVVDDAPDKDFAAPSHKKKKKKAADDFFKFKAKQNDTPGGGDRIDIDIHGHRIMMGIHTPDSVRMIIMMRD

Sequence (546 aa):
MTQYTRPDELVFASGAKPGELQSFPDIPRGWGVTFDQTTGVPPMEWFNALFKRSDEAVRYLLQRGIGEWSTTEDYPTGAHVQEGGKVWKAKAANVGKRPSINPTEWVETALTRDALKTLIQEQLGGGTLNFGQWLWSAATSGAPASGYLALNNSTPANATALLIAKSSNEGLDYSRGLGILRAGDTICFQSRDGGSVVHRFRVTGELVDSGTYRSVPVTYVGGAGGVPAANASLQVLLTPAGASDAGMPVLSVQWWMSRSSIPAGSAPADGQLLSRALYPDVWAAIRDGKVPKTTEAIWSSDTSRRGMFTEGDGSTTFRMPDYNGKAAGSIGALFQRGDGGLSAAVAGVIQRDAFQGHWHYHQYSTAYTGYGNAGAGWVSNISSGYRDGTTETAGDAFITNSAPDGVNGVPRTAAETRPVNVTGCWIIKMGNNVANAGTIDAAALSSSHAALITRVDSLEARPRAPGDGQTWQNLTTSRVSGTTYTNTTGRPIVVHASMRNGAITAICNGLTLTDGGFHAAFVVPNGGTYSIIFTNTVNAVWAELR

Nearest PDB structures (foldseek):
  1yll-assembly1_B  TM=6.165E-01  e=1.700E+00  Pseudomonas aeruginosa PAO1
  1yll-assembly1_C  TM=5.607E-01  e=1.700E+00  Pseudomonas aeruginosa PAO1
  1zz7-assembly1_B-2  TM=4.208E-01  e=3.990E-01  Streptomyces wedmorensis
  3buc-assembly1_A  TM=2.843E-01  e=4.716E-01  Homo sapiens
  1sef-assembly1_A  TM=3.206E-01  e=1.520E+00  Enterococcus faecalis V583

Organism: NCBI:txid2725477

Radius of gyration: 53.8 Å; Cα contacts (8 Å, |Δi|>4): 924; chains: 1; bounding box: 129×103×152 Å

pLDDT: mean 83.37, std 15.08, range [39.19, 98.12]